Protein 2DDM (pdb70)

Organism: Escherichia coli (strain K12) (NCBI:txid83333)

Structure (mmCIF, N/CA/C/O backbone):
data_2DDM
#
_entry.id   2DDM
#
_cell.length_a   65.310
_cell.length_b   75.132
_cell.length_c   107.800
_cell.angle_alpha   90.00
_cell.angle_beta   90.00
_cell.angle_gamma   90.00
#
_symmetry.space_group_name_H-M   'P 21 21 21'
#
loop_
_entity.id
_entity.type
_entity.pdbx_description
1 polymer 'Pyridoxine kinase'
2 non-polymer 2-AMINO-2-HYDROXYMETHYL-PROPANE-1,3-DIOL
3 water water
#
loop_
_atom_site.group_PDB
_atom_site.id
_atom_site.type_symbol
_atom_site.label_atom_id
_atom_site.label_alt_id
_atom_site.label_comp_id
_atom_site.label_asym_id
_atom_site.label_entity_id
_atom_site.label_seq_id
_atom_site.pdbx_PDB_ins_code
_atom_site.Cartn_x
_atom_site.Cartn_y
_atom_site.Cartn_z
_atom_site.occupancy
_atom_site.B_iso_or_equiv
_atom_site.auth_seq_id
_atom_site.auth_comp_id
_atom_site.auth_asym_id
_atom_site.auth_atom_id
_atom_site.pdbx_PDB_model_num
ATOM 1 N N . LYS A 1 10 ? 20.531 -12.913 60.633 1.00 79.10 10 LYS A N 1
ATOM 2 C CA . LYS A 1 10 ? 21.509 -13.868 60.036 1.00 75.20 10 LYS A CA 1
ATOM 3 C C . LYS A 1 10 ? 21.452 -13.856 58.512 1.00 68.41 10 LYS A C 1
ATOM 4 O O . LYS A 1 10 ? 22.404 -14.268 57.847 1.00 66.94 10 LYS A O 1
ATOM 10 N N . SER A 1 11 ? 20.337 -13.389 57.959 1.00 58.78 11 SER A N 1
ATOM 11 C CA . SER A 1 11 ? 20.186 -13.329 56.509 1.00 48.31 11 SER A CA 1
ATOM 12 C C . SER A 1 11 ? 21.177 -12.320 55.934 1.00 36.36 11 SER A C 1
ATOM 13 O O . SER A 1 11 ? 21.484 -11.307 56.566 1.00 42.64 11 SER A O 1
ATOM 16 N N . ARG A 1 12 ? 21.681 -12.609 54.741 1.00 33.40 12 ARG A N 1
ATOM 17 C CA . ARG A 1 12 ? 22.633 -11.733 54.072 1.00 34.32 12 ARG A CA 1
ATOM 18 C C . ARG A 1 12 ? 21.890 -10.933 53.010 1.00 36.74 12 ARG A C 1
ATOM 19 O O . ARG A 1 12 ? 22.468 -10.075 52.339 1.00 34.46 12 ARG A O 1
ATOM 27 N N . ALA A 1 13 ? 20.600 -11.227 52.875 1.00 33.75 13 ALA A N 1
ATOM 28 C CA . ALA A 1 13 ? 19.739 -10.568 51.903 1.00 35.57 13 ALA A CA 1
ATOM 29 C C . ALA A 1 13 ? 19.344 -9.162 52.337 1.00 28.26 13 ALA A C 1
ATOM 30 O O . ALA A 1 13 ? 19.354 -8.836 53.521 1.00 30.21 13 ALA A O 1
ATOM 32 N N . LEU A 1 14 ? 19.006 -8.329 51.361 1.00 30.27 14 LEU A N 1
ATOM 33 C CA . LEU A 1 14 ? 18.576 -6.967 51.647 1.00 33.22 14 LEU A CA 1
ATOM 34 C C . LEU A 1 14 ? 17.204 -7.078 52.316 1.00 30.93 14 LEU A C 1
ATOM 35 O O . LEU A 1 14 ? 16.433 -7.984 52.013 1.00 29.05 14 LEU A O 1
ATOM 40 N N . GLN A 1 15 ? 16.903 -6.173 53.237 1.00 28.62 15 GLN A N 1
ATOM 41 C CA . GLN A 1 15 ? 15.614 -6.212 53.921 1.00 30.26 15 GLN A CA 1
ATOM 42 C C . GLN A 1 15 ? 14.859 -4.901 53.712 1.00 27.50 15 GLN A C 1
ATOM 43 O O . GLN A 1 15 ? 15.425 -3.913 53.251 1.00 36.71 15 GLN A O 1
ATOM 49 N N . ALA A 1 16 ? 13.577 -4.899 54.053 1.00 29.43 16 ALA A N 1
ATOM 50 C CA . ALA A 1 16 ? 12.744 -3.711 53.899 1.00 23.87 16 ALA A CA 1
ATOM 51 C C . ALA A 1 16 ? 11.611 -3.677 54.910 1.00 25.96 16 ALA A C 1
ATOM 52 O O . ALA A 1 16 ? 11.127 -4.716 55.365 1.00 22.13 16 ALA A O 1
ATOM 54 N N . ASP A 1 17 ? 11.188 -2.471 55.263 1.00 24.89 17 ASP A N 1
ATOM 55 C CA . ASP A 1 17 ? 10.086 -2.310 56.199 1.00 26.08 17 ASP A CA 1
ATOM 56 C C . ASP A 1 17 ? 8.807 -2.396 55.367 1.00 32.20 17 ASP A C 1
ATOM 57 O O . ASP A 1 17 ? 7.768 -2.854 55.841 1.00 28.00 17 ASP A O 1
ATOM 62 N N . ILE A 1 18 ? 8.908 -1.989 54.104 1.00 21.25 18 ILE A N 1
ATOM 63 C CA . ILE A 1 18 ? 7.741 -1.942 53.223 1.00 22.09 18 ILE A CA 1
ATOM 64 C C . ILE A 1 18 ? 7.898 -2.500 51.809 1.00 27.13 18 ILE A C 1
ATOM 65 O O . ILE A 1 18 ? 8.959 -2.398 51.187 1.00 26.46 18 ILE A O 1
ATOM 70 N N . VAL A 1 19 ? 6.815 -3.091 51.316 1.00 20.91 19 VAL A N 1
ATOM 71 C CA . VAL A 1 19 ? 6.749 -3.588 49.953 1.00 22.16 19 VAL A CA 1
ATOM 72 C C . VAL A 1 19 ? 5.643 -2.709 49.383 1.00 30.10 19 VAL A C 1
ATOM 73 O O . VAL A 1 19 ? 4.494 -2.766 49.829 1.00 25.27 19 VAL A O 1
ATOM 77 N N . ALA A 1 20 ? 6.000 -1.853 48.439 1.00 25.63 20 ALA A N 1
ATOM 78 C CA . ALA A 1 20 ? 5.022 -0.958 47.840 1.00 28.60 20 ALA A CA 1
ATOM 79 C C . ALA A 1 20 ? 4.652 -1.497 46.466 1.00 24.07 20 ALA A C 1
ATOM 80 O O . ALA A 1 20 ? 5.511 -1.639 45.597 1.00 22.49 20 ALA A O 1
ATOM 82 N N . VAL A 1 21 ? 3.373 -1.803 46.273 1.00 20.36 21 VAL A N 1
ATOM 83 C CA . VAL A 1 21 ? 2.912 -2.346 45.002 1.00 25.75 21 VAL A CA 1
ATOM 84 C C . VAL A 1 21 ? 2.026 -1.354 44.254 1.00 27.03 21 VAL A C 1
ATOM 85 O O . VAL A 1 21 ? 0.875 -1.115 44.636 1.00 28.06 21 VAL A O 1
ATOM 89 N N . GLN A 1 22 ? 2.559 -0.787 43.177 1.00 25.52 22 GLN A N 1
ATOM 90 C CA . GLN A 1 22 ? 1.810 0.184 42.401 1.00 23.61 22 GLN A CA 1
ATOM 91 C C . GLN A 1 22 ? 2.539 0.529 41.107 1.00 26.82 22 GLN A C 1
ATOM 92 O O . GLN A 1 22 ? 3.513 -0.119 40.747 1.00 29.66 22 GLN A O 1
ATOM 98 N N . SER A 1 23 ? 2.069 1.562 40.420 1.00 30.98 23 SER A N 1
ATOM 99 C CA . SER A 1 23 ? 2.653 1.972 39.149 1.00 34.42 23 SER A CA 1
ATOM 100 C C . SER A 1 23 ? 4.079 2.490 39.212 1.00 32.50 23 SER A C 1
ATOM 101 O O . SER A 1 23 ? 4.592 2.852 40.270 1.00 30.69 23 SER A O 1
ATOM 104 N N . GLN A 1 24 ? 4.712 2.524 38.048 1.00 34.91 24 GLN A N 1
ATOM 105 C CA . GLN A 1 24 ? 6.061 3.028 37.927 1.00 33.41 24 GLN A CA 1
ATOM 106 C C . GLN A 1 24 ? 6.167 3.799 36.611 1.00 33.99 24 GLN A C 1
ATOM 107 O O . GLN A 1 24 ? 5.673 3.351 35.575 1.00 28.83 24 GLN A O 1
ATOM 113 N N . VAL A 1 25 ? 6.792 4.970 36.656 1.00 33.77 25 VAL A N 1
ATOM 114 C CA . VAL A 1 25 ? 6.972 5.764 35.453 1.00 26.65 25 VAL A CA 1
ATOM 115 C C . VAL A 1 25 ? 8.440 6.074 35.240 1.00 26.83 25 VAL A C 1
ATOM 116 O O . VAL A 1 25 ? 9.170 6.353 36.192 1.00 23.38 25 VAL A O 1
ATOM 120 N N . VAL A 1 26 ? 8.866 6.002 33.984 1.00 15.71 26 VAL A N 1
ATOM 121 C CA . VAL A 1 26 ? 10.230 6.315 33.611 1.00 23.45 26 VAL A CA 1
ATOM 122 C C . VAL A 1 26 ? 10.392 7.811 33.881 1.00 26.34 26 VAL A C 1
ATOM 123 O O . VAL A 1 26 ? 11.371 8.247 34.492 1.00 28.65 26 VAL A O 1
ATOM 127 N N . TYR A 1 27 ? 9.415 8.585 33.407 1.00 18.98 27 TYR A N 1
ATOM 128 C CA . TYR A 1 27 ? 9.394 10.034 33.604 1.00 25.13 27 TYR A CA 1
ATOM 129 C C . TYR A 1 27 ? 8.194 10.404 34.468 1.00 28.11 27 TYR A C 1
ATOM 130 O O . TYR A 1 27 ? 7.067 9.999 34.168 1.00 29.31 27 TYR A O 1
ATOM 139 N N . GLY A 1 28 ? 8.426 11.170 35.532 1.00 18.74 28 GLY A N 1
ATOM 140 C CA . GLY A 1 28 ? 7.312 11.565 36.374 1.00 28.19 28 GLY A CA 1
ATOM 141 C C . GLY A 1 28 ? 7.416 11.190 37.839 1.00 29.44 28 GLY A C 1
ATOM 142 O O . GLY A 1 28 ? 8.355 10.515 38.259 1.00 22.21 28 GLY A O 1
ATOM 143 N N . SER A 1 29 ? 6.433 11.627 38.620 1.00 22.93 29 SER A N 1
ATOM 144 C CA . SER A 1 29 ? 6.425 11.360 40.050 1.00 27.69 29 SER A CA 1
ATOM 145 C C . SER A 1 29 ? 5.091 10.810 40.540 1.00 23.42 29 SER A C 1
ATOM 146 O O . SER A 1 29 ? 4.377 11.476 41.284 1.00 22.97 29 SER A O 1
ATOM 149 N N . VAL A 1 30 ? 4.764 9.594 40.117 1.00 23.59 30 VAL A N 1
ATOM 150 C CA . VAL A 1 30 ? 3.531 8.943 40.533 1.00 23.51 30 VAL A CA 1
ATOM 151 C C . VAL A 1 30 ? 3.890 7.515 40.926 1.00 21.61 30 VAL A C 1
ATOM 152 O O . VAL A 1 30 ? 4.962 7.033 40.585 1.00 19.39 30 VAL A O 1
ATOM 156 N N . GLY A 1 31 ? 2.996 6.849 41.652 1.00 21.88 31 GLY A N 1
ATOM 157 C CA . GLY A 1 31 ? 3.255 5.490 42.088 1.00 22.54 31 GLY A CA 1
ATOM 158 C C . GLY A 1 31 ? 4.544 5.378 42.878 1.00 24.22 31 GLY A C 1
ATOM 159 O O . GLY A 1 31 ? 4.870 6.257 43.677 1.00 21.65 31 GLY A O 1
ATOM 160 N N . ASN A 1 32 ? 5.287 4.303 42.649 1.00 22.26 32 ASN A N 1
ATOM 161 C CA . ASN A 1 32 ? 6.547 4.084 43.343 1.00 19.65 32 ASN A CA 1
ATOM 162 C C . ASN A 1 32 ? 7.635 5.089 42.995 1.00 23.62 32 ASN A C 1
ATOM 163 O O . ASN A 1 32 ? 8.602 5.239 43.744 1.00 20.87 32 ASN A O 1
ATOM 168 N N . SER A 1 33 ? 7.485 5.777 41.867 1.00 21.62 33 SER A N 1
ATOM 169 C CA . SER A 1 33 ? 8.490 6.760 41.463 1.00 18.84 33 SER A CA 1
ATOM 170 C C . SER A 1 33 ? 8.531 7.904 42.468 1.00 18.49 33 SER A C 1
ATOM 171 O O . SER A 1 33 ? 9.543 8.584 42.611 1.00 20.35 33 SER A O 1
ATOM 174 N N . ILE A 1 34 ? 7.418 8.129 43.156 1.00 17.16 34 ILE A N 1
ATOM 175 C CA . ILE A 1 34 ? 7.379 9.186 44.156 1.00 21.31 34 ILE A CA 1
ATOM 176 C C . ILE A 1 34 ? 7.330 8.586 45.557 1.00 27.53 34 ILE A C 1
ATOM 177 O O . ILE A 1 34 ? 7.905 9.134 46.494 1.00 27.16 34 ILE A O 1
ATOM 182 N N . ALA A 1 35 ? 6.663 7.445 45.700 1.00 18.38 35 ALA A N 1
ATOM 183 C CA . ALA A 1 35 ? 6.545 6.817 47.010 1.00 23.97 35 ALA A CA 1
ATOM 184 C C . ALA A 1 35 ? 7.864 6.291 47.577 1.00 22.66 35 ALA A C 1
ATOM 185 O O . ALA A 1 35 ? 8.144 6.461 48.766 1.00 19.62 35 ALA A O 1
ATOM 187 N N . VAL A 1 36 ? 8.679 5.659 46.739 1.00 17.33 36 VAL A N 1
ATOM 188 C CA . VAL A 1 36 ? 9.945 5.114 47.219 1.00 20.93 36 VAL A CA 1
ATOM 189 C C . VAL A 1 36 ? 10.859 6.175 47.833 1.00 27.44 36 VAL A C 1
ATOM 190 O O . VAL A 1 36 ? 11.331 6.024 48.961 1.00 23.60 36 VAL A O 1
ATOM 194 N N . PRO A 1 37 ? 11.130 7.265 47.096 1.00 26.83 37 PRO A N 1
ATOM 195 C CA . PRO A 1 37 ? 12.004 8.284 47.686 1.00 25.20 37 PRO A CA 1
ATOM 196 C C . PRO A 1 37 ? 11.386 8.952 48.908 1.00 22.21 37 PR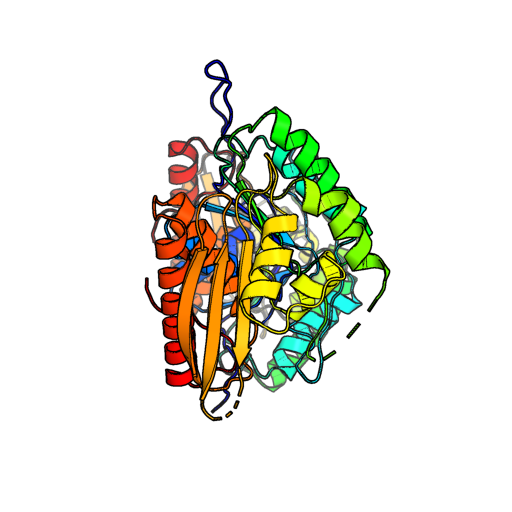O A C 1
ATOM 197 O O . PRO A 1 37 ? 12.098 9.390 49.810 1.00 27.08 37 PRO A O 1
ATOM 201 N N . ALA A 1 38 ? 10.062 9.025 48.942 1.00 23.70 38 ALA A N 1
ATOM 202 C CA . ALA A 1 38 ? 9.380 9.633 50.077 1.00 25.71 38 ALA A CA 1
ATOM 203 C C . ALA A 1 38 ? 9.579 8.718 51.275 1.00 22.62 38 ALA A C 1
ATOM 204 O O . ALA A 1 38 ? 9.856 9.180 52.380 1.00 23.20 38 ALA A O 1
ATOM 206 N N . ILE A 1 39 ? 9.438 7.415 51.044 1.00 18.35 39 ILE A N 1
ATOM 207 C CA . ILE A 1 39 ? 9.638 6.430 52.096 1.00 20.82 39 ILE A CA 1
ATOM 208 C C . ILE A 1 39 ? 11.103 6.442 52.544 1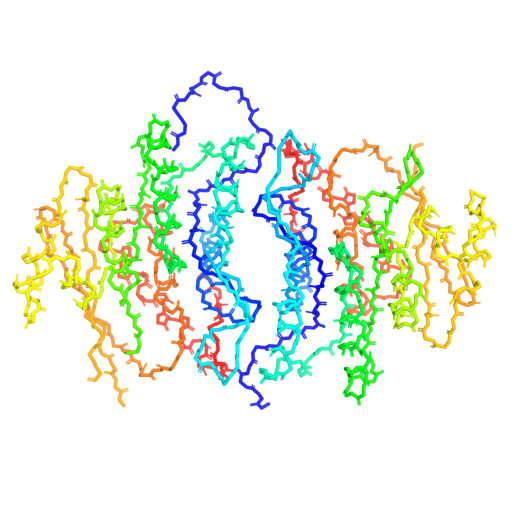.00 26.72 39 ILE A C 1
ATOM 209 O O . ILE A 1 39 ? 11.391 6.361 53.738 1.00 23.58 39 ILE A O 1
ATOM 214 N N . LYS A 1 40 ? 12.031 6.547 51.595 1.00 21.50 40 LYS A N 1
ATOM 215 C CA . LYS A 1 40 ? 13.458 6.587 51.937 1.00 23.91 40 LYS A CA 1
ATOM 216 C C . LYS A 1 40 ? 13.729 7.792 52.841 1.00 22.74 40 LYS A C 1
ATOM 217 O O . LYS A 1 40 ? 14.531 7.719 53.770 1.00 20.98 40 LYS A O 1
ATOM 223 N N . GLN A 1 41 ? 13.049 8.902 52.563 1.00 30.36 41 GLN A N 1
ATOM 224 C CA . GLN A 1 41 ? 13.214 10.127 53.340 1.00 25.13 41 GLN A CA 1
ATOM 225 C C . GLN A 1 41 ? 12.884 9.926 54.804 1.00 26.55 41 GLN A C 1
ATOM 226 O O . GLN A 1 41 ? 13.445 10.592 55.672 1.00 27.07 41 GLN A O 1
ATOM 232 N N . ASN A 1 42 ? 11.951 9.022 55.074 1.00 20.79 42 ASN A N 1
ATOM 233 C CA . ASN A 1 42 ? 11.546 8.762 56.443 1.00 23.61 42 ASN A CA 1
ATOM 234 C C . ASN A 1 42 ? 12.464 7.772 57.136 1.00 30.39 42 ASN A C 1
ATOM 235 O O . ASN A 1 42 ? 12.207 7.365 58.270 1.00 24.76 42 ASN A O 1
ATOM 240 N N . GLY A 1 43 ? 13.541 7.395 56.452 1.00 23.10 43 GLY A N 1
ATOM 241 C CA . GLY A 1 43 ? 14.504 6.470 57.025 1.00 23.07 43 GLY A CA 1
ATOM 242 C C . GLY A 1 43 ? 14.081 5.016 56.981 1.00 27.68 43 GLY A C 1
ATOM 243 O O . GLY A 1 43 ? 14.571 4.204 57.756 1.00 26.21 43 GLY A O 1
ATOM 244 N N . LEU A 1 44 ? 13.174 4.683 56.068 1.00 25.37 44 LEU A N 1
ATOM 245 C CA . LEU A 1 44 ? 12.700 3.312 55.943 1.00 29.16 44 LEU A CA 1
ATOM 246 C C . LEU A 1 44 ? 13.153 2.670 54.631 1.00 28.80 44 LEU A C 1
ATOM 247 O O . LEU A 1 44 ? 13.517 3.353 53.672 1.00 28.68 44 LEU A O 1
ATOM 252 N N . ASN A 1 45 ? 13.141 1.344 54.602 1.00 22.37 45 ASN A N 1
ATOM 253 C CA . ASN A 1 45 ? 13.531 0.612 53.410 1.00 23.02 45 ASN A CA 1
ATOM 254 C C . ASN A 1 45 ? 12.291 0.092 52.730 1.00 30.77 45 ASN A C 1
ATOM 255 O O . ASN A 1 45 ? 11.287 -0.174 53.377 1.00 27.11 45 ASN A O 1
ATOM 260 N N . VAL A 1 46 ? 12.359 -0.057 51.418 1.00 26.23 46 VAL A N 1
ATOM 261 C CA . VAL A 1 46 ? 11.205 -0.512 50.682 1.00 20.73 46 VAL A CA 1
ATOM 262 C C . VAL A 1 46 ? 11.587 -1.198 49.386 1.00 25.73 46 VAL A C 1
ATOM 263 O O . VAL A 1 46 ? 12.581 -0.850 48.760 1.00 21.03 46 VAL A O 1
ATOM 267 N N . PHE A 1 47 ? 10.808 -2.210 49.021 1.00 21.72 47 PHE A N 1
ATOM 268 C CA . PHE A 1 47 ? 11.004 -2.927 47.774 1.00 26.52 47 PHE A CA 1
ATOM 269 C C . PHE A 1 47 ? 9.791 -2.493 46.972 1.00 26.35 47 PHE A C 1
ATOM 270 O O . PHE A 1 47 ? 8.664 -2.550 47.467 1.00 24.69 47 PHE A O 1
ATOM 278 N N . ALA A 1 48 ? 10.011 -2.028 45.753 1.00 24.60 48 ALA A N 1
ATOM 279 C CA . ALA A 1 48 ? 8.907 -1.580 44.919 1.00 23.95 48 ALA A CA 1
ATOM 280 C C . ALA A 1 48 ? 8.561 -2.634 43.891 1.00 24.84 48 ALA A C 1
ATOM 281 O O . ALA A 1 48 ? 9.436 -3.129 43.183 1.00 30.32 48 ALA A O 1
ATOM 283 N N . VAL A 1 49 ? 7.284 -2.983 43.819 1.00 22.67 49 VAL A N 1
ATOM 284 C CA . VAL A 1 49 ? 6.821 -3.968 42.855 1.00 21.19 49 VAL A CA 1
ATOM 285 C C . VAL A 1 49 ? 5.865 -3.249 41.910 1.00 23.38 49 VAL A C 1
ATOM 286 O O . VAL A 1 49 ? 4.786 -2.829 42.311 1.00 22.35 49 VAL A O 1
ATOM 290 N N . PRO A 1 50 ? 6.263 -3.094 40.640 1.00 19.42 50 PRO A N 1
ATOM 291 C CA . PRO A 1 50 ? 5.480 -2.421 39.596 1.00 19.01 50 PRO A CA 1
ATOM 292 C C . PRO A 1 50 ? 4.263 -3.195 39.109 1.00 27.22 50 PRO A C 1
ATOM 293 O O . PRO A 1 50 ? 4.328 -4.410 38.892 1.00 19.82 50 PRO A O 1
ATOM 297 N N . THR A 1 51 ? 3.151 -2.487 38.929 1.00 20.61 51 THR A N 1
ATOM 298 C CA . THR A 1 51 ? 1.929 -3.118 38.440 1.00 19.00 51 THR A CA 1
ATOM 299 C C . THR A 1 51 ? 1.777 -2.723 36.981 1.00 21.54 51 THR A C 1
ATOM 300 O O . THR A 1 51 ? 1.169 -3.443 36.183 1.00 24.25 51 THR A O 1
ATOM 304 N N . VAL A 1 52 ? 2.338 -1.562 36.650 1.00 23.09 52 VAL A N 1
ATOM 305 C CA . VAL A 1 52 ? 2.342 -1.032 35.288 1.00 27.96 52 VAL A CA 1
ATOM 306 C C . VAL A 1 52 ? 3.656 -0.276 35.130 1.00 28.76 52 VAL A C 1
ATOM 307 O O . VAL A 1 52 ? 4.195 0.257 36.097 1.00 25.67 52 VAL A O 1
ATOM 311 N N . LEU A 1 53 ? 4.190 -0.242 33.921 1.00 20.27 53 LEU A N 1
ATOM 312 C CA . LEU A 1 53 ? 5.441 0.473 33.687 1.00 29.00 53 LEU A CA 1
ATOM 313 C C . LEU A 1 53 ? 5.199 1.423 32.522 1.00 28.26 53 LEU A C 1
ATOM 314 O O . LEU A 1 53 ? 5.291 1.038 31.358 1.00 24.98 53 LEU A O 1
ATOM 319 N N . LEU A 1 54 ? 4.873 2.667 32.850 1.00 28.76 54 LEU A N 1
ATOM 320 C CA . LEU A 1 54 ? 4.578 3.682 31.844 1.00 27.59 54 LEU A CA 1
ATOM 321 C C . LEU A 1 54 ? 5.717 4.697 31.679 1.00 29.86 54 LEU A C 1
ATOM 322 O O . LEU A 1 54 ? 6.544 4.880 32.575 1.00 32.37 54 LEU A O 1
ATOM 327 N N . SER A 1 55 ? 5.756 5.345 30.519 1.00 24.58 55 SER A N 1
ATOM 328 C CA . SER A 1 55 ? 6.768 6.358 30.242 1.00 26.80 55 SER A CA 1
ATOM 329 C C . SER A 1 55 ? 6.441 7.577 31.099 1.00 26.41 55 SER A C 1
ATOM 330 O O . SER A 1 55 ? 7.330 8.280 31.583 1.00 25.96 55 SER A O 1
ATOM 333 N N . ASN A 1 56 ? 5.144 7.803 31.280 1.00 25.68 56 ASN A N 1
ATOM 334 C CA . ASN A 1 56 ? 4.620 8.911 32.069 1.00 24.63 56 ASN A CA 1
ATOM 335 C C . ASN A 1 56 ? 3.133 8.660 32.264 1.00 28.72 56 ASN A C 1
ATOM 336 O O . ASN A 1 56 ? 2.572 7.735 31.673 1.00 30.35 56 ASN A O 1
ATOM 341 N N . THR A 1 57 ? 2.488 9.476 33.088 1.00 28.20 57 THR A N 1
ATOM 342 C CA . THR A 1 57 ? 1.060 9.294 33.312 1.00 34.69 57 THR A CA 1
ATOM 343 C C . THR A 1 57 ? 0.341 9.475 31.981 1.00 32.79 57 THR A C 1
ATOM 344 O O . THR A 1 57 ? 0.845 10.144 31.084 1.00 31.09 57 THR A O 1
ATOM 348 N N . PRO A 1 58 ? -0.845 8.867 31.838 1.00 34.35 58 PRO A N 1
ATOM 349 C CA . PRO A 1 58 ? -1.656 8.949 30.619 1.00 38.31 58 PRO A CA 1
ATOM 350 C C . PRO A 1 58 ? -2.213 10.350 30.363 1.00 35.20 58 PRO A C 1
ATOM 351 O O . PRO A 1 58 ? -2.752 10.631 29.294 1.00 40.42 58 PRO A O 1
ATOM 355 N N . HIS A 1 59 ? -2.064 11.228 31.346 1.00 39.83 59 HIS A N 1
ATOM 356 C CA . HIS A 1 59 ? -2.574 12.591 31.255 1.00 36.66 59 HIS A CA 1
ATOM 357 C C . HIS A 1 59 ? -1.860 13.462 30.222 1.00 41.71 59 HIS A C 1
ATOM 358 O O . HIS A 1 59 ? -2.431 14.431 29.723 1.00 38.61 59 HIS A O 1
ATOM 365 N N . TYR A 1 60 ? -0.617 13.125 29.895 1.00 37.43 60 TYR A N 1
ATOM 366 C CA . TYR A 1 60 ? 0.115 13.889 28.898 1.00 37.29 60 TYR A CA 1
ATOM 367 C C . TYR A 1 60 ? -0.406 13.591 27.494 1.00 35.56 60 TYR A C 1
ATOM 368 O O . TYR A 1 60 ? -1.243 12.707 27.313 1.00 35.40 60 TYR A O 1
ATOM 377 N N . ASP A 1 61 ? 0.081 14.348 26.511 1.00 31.76 61 ASP A N 1
ATOM 378 C CA . ASP A 1 61 ? -0.317 14.180 25.114 1.00 35.80 61 ASP A CA 1
ATOM 379 C C . ASP A 1 61 ? -0.058 12.757 24.645 1.00 38.38 61 ASP A C 1
ATOM 380 O O . ASP A 1 61 ? -0.764 12.235 23.787 1.00 41.77 61 ASP A O 1
ATOM 385 N N . THR A 1 62 ? 0.969 12.137 25.211 1.00 33.83 62 THR A N 1
ATOM 386 C CA . THR A 1 62 ? 1.338 10.782 24.831 1.00 35.96 62 THR A CA 1
ATOM 387 C C . THR A 1 62 ? 1.855 9.994 26.018 1.00 27.85 62 THR A C 1
ATOM 388 O O . THR A 1 62 ? 2.355 10.568 26.991 1.00 34.21 62 THR A O 1
ATOM 392 N N . PHE A 1 63 ? 1.725 8.674 25.937 1.00 30.58 63 PHE A N 1
ATOM 393 C CA . PHE A 1 63 ? 2.216 7.802 26.991 1.00 33.14 63 PHE A CA 1
ATOM 394 C C . PHE A 1 63 ? 2.433 6.424 26.391 1.00 34.95 63 PHE A C 1
ATOM 395 O O . PHE A 1 63 ? 1.724 6.016 25.470 1.00 33.40 63 PHE A O 1
ATOM 403 N N . TYR A 1 64 ? 3.437 5.722 26.901 1.00 31.68 64 TYR A N 1
ATOM 404 C CA . TYR A 1 64 ? 3.767 4.402 26.396 1.00 28.24 64 TYR A CA 1
ATOM 405 C C . TYR A 1 64 ? 4.037 3.455 27.557 1.00 29.83 64 TYR A C 1
ATOM 406 O O . TYR A 1 64 ? 4.383 3.885 28.661 1.00 28.27 64 TYR A O 1
ATOM 415 N N . GLY A 1 65 ? 3.880 2.162 27.299 1.00 27.76 65 GLY A N 1
ATOM 416 C CA . GLY A 1 65 ? 4.100 1.170 28.332 1.00 32.91 65 GLY A CA 1
ATOM 417 C C . GLY A 1 65 ? 2.818 0.416 28.620 1.00 33.34 65 GLY A C 1
ATOM 418 O O . GLY A 1 65 ? 1.803 0.626 27.951 1.00 35.31 65 GLY A O 1
ATOM 419 N N . GLY A 1 66 ? 2.855 -0.466 29.610 1.00 28.99 66 GLY A N 1
ATOM 420 C CA . GLY A 1 66 ? 1.661 -1.224 29.938 1.00 28.94 66 GLY A CA 1
ATOM 421 C C . GLY A 1 66 ? 1.732 -1.962 31.255 1.00 26.14 66 GLY A C 1
ATOM 422 O O . GLY A 1 66 ? 2.620 -1.725 32.084 1.00 20.54 66 GLY A O 1
ATOM 423 N N . ALA A 1 67 ? 0.783 -2.871 31.438 1.00 25.19 67 ALA A N 1
ATOM 424 C CA . ALA A 1 67 ? 0.685 -3.672 32.649 1.00 29.24 67 ALA A CA 1
ATOM 425 C C . ALA A 1 67 ? 1.746 -4.759 32.709 1.00 28.59 67 ALA A C 1
ATOM 426 O O . ALA A 1 67 ? 2.048 -5.406 31.707 1.00 26.70 67 ALA A O 1
ATOM 428 N N . ILE A 1 68 ? 2.314 -4.951 33.895 1.00 24.20 68 ILE A N 1
ATOM 429 C CA . ILE A 1 68 ? 3.321 -5.979 34.103 1.00 22.95 68 ILE A CA 1
ATOM 430 C C . ILE A 1 68 ? 2.614 -7.334 33.981 1.00 30.23 68 ILE A C 1
ATOM 431 O O . ILE A 1 68 ? 1.597 -7.569 34.642 1.00 27.93 68 ILE A O 1
ATOM 436 N N . PRO A 1 69 ? 3.135 -8.235 33.127 1.00 30.09 69 PRO A N 1
ATOM 437 C CA . PRO A 1 69 ? 2.546 -9.564 32.926 1.00 26.69 69 PRO A CA 1
ATOM 438 C C . PRO A 1 69 ? 2.351 -10.328 34.229 1.00 18.91 69 PRO A C 1
ATOM 439 O O . PRO A 1 69 ? 3.236 -10.353 35.085 1.00 26.72 69 PRO A O 1
ATOM 443 N N . ASP A 1 70 ? 1.188 -10.960 34.363 1.00 22.10 70 ASP A N 1
ATOM 444 C CA . ASP A 1 70 ? 0.864 -11.751 35.548 1.00 28.57 70 ASP A CA 1
ATOM 445 C C . ASP A 1 70 ? 2.037 -12.608 36.007 1.00 32.92 70 ASP A C 1
ATOM 446 O O . ASP A 1 70 ? 2.391 -12.614 37.192 1.00 26.73 70 ASP A O 1
ATOM 451 N N . GLU A 1 71 ? 2.639 -13.330 35.066 1.00 30.24 71 GLU A N 1
ATOM 452 C CA . GLU A 1 71 ? 3.764 -14.202 35.389 1.00 36.12 71 GLU A CA 1
ATOM 453 C C . GLU A 1 71 ? 4.928 -13.415 35.983 1.00 25.31 71 GLU A C 1
ATOM 454 O O . GLU A 1 71 ? 5.543 -13.847 36.957 1.00 27.07 71 GLU A O 1
ATOM 460 N N . TRP A 1 72 ? 5.232 -12.262 35.398 1.00 27.00 72 TRP A N 1
ATOM 461 C CA . TRP A 1 72 ? 6.309 -11.423 35.912 1.00 24.01 72 TRP A CA 1
ATOM 462 C C . TRP A 1 72 ? 5.908 -10.908 37.285 1.00 31.46 72 TRP A C 1
ATOM 463 O O . TRP A 1 72 ? 6.674 -11.023 38.250 1.00 26.80 72 TRP A O 1
ATOM 474 N N . PHE A 1 73 ? 4.699 -10.351 37.360 1.00 29.01 73 PHE A N 1
ATOM 475 C CA . PHE A 1 73 ? 4.174 -9.796 38.604 1.00 30.29 73 PHE A CA 1
ATOM 476 C C . PHE A 1 73 ? 4.194 -10.833 39.717 1.00 28.00 73 PHE A C 1
ATOM 477 O O . PHE A 1 73 ? 4.691 -10.575 40.816 1.00 27.67 73 PHE A O 1
ATOM 485 N N . SER A 1 74 ? 3.645 -12.005 39.430 1.00 23.76 74 SER A N 1
ATOM 486 C CA . SER A 1 74 ? 3.617 -13.083 40.406 1.00 22.85 74 SER A CA 1
ATOM 487 C C . SER A 1 74 ? 5.043 -13.455 40.792 1.00 22.18 74 SER A C 1
ATOM 488 O O . SER A 1 74 ? 5.320 -13.775 41.947 1.00 19.84 74 SER A O 1
ATOM 491 N N . GLY A 1 75 ? 5.945 -13.409 39.816 1.00 24.95 75 GLY A N 1
ATOM 492 C CA . GLY A 1 75 ? 7.332 -13.749 40.076 1.00 25.67 75 GLY A CA 1
ATOM 493 C C . GLY A 1 75 ? 8.028 -12.766 40.998 1.00 26.29 75 GLY A C 1
ATOM 494 O O . GLY A 1 75 ? 8.789 -13.174 41.875 1.00 28.55 75 GLY A O 1
ATOM 495 N N . TYR A 1 76 ? 7.767 -11.472 40.801 1.00 25.25 76 TYR A N 1
ATOM 496 C CA . TYR A 1 76 ? 8.375 -10.420 41.619 1.00 27.40 76 TYR A CA 1
ATOM 497 C C . TYR A 1 76 ? 8.023 -10.598 43.089 1.00 27.47 76 TYR A C 1
ATOM 498 O O . TYR A 1 76 ? 8.882 -10.476 43.960 1.00 25.79 76 TYR A O 1
ATOM 507 N N . LEU A 1 77 ? 6.755 -10.888 43.362 1.00 22.20 77 LEU A N 1
ATOM 508 C CA . LEU A 1 77 ? 6.317 -11.085 44.734 1.00 29.07 77 LEU A CA 1
ATOM 509 C C . LEU A 1 77 ? 6.955 -12.337 45.326 1.00 29.07 77 LEU A C 1
ATOM 510 O O . LEU A 1 77 ? 7.520 -12.297 46.422 1.00 25.76 77 LEU A O 1
ATOM 515 N N . ARG A 1 78 ? 6.879 -13.444 44.596 1.00 29.96 78 ARG A N 1
ATOM 516 C CA . ARG A 1 78 ? 7.446 -14.705 45.063 1.00 34.73 78 ARG A CA 1
ATOM 517 C C . ARG A 1 78 ? 8.952 -14.615 45.317 1.00 23.51 78 ARG A C 1
ATOM 518 O O . ARG A 1 78 ? 9.478 -15.216 46.260 1.00 25.40 78 ARG A O 1
ATOM 526 N N . ALA A 1 79 ? 9.636 -13.848 44.476 1.00 21.31 79 ALA A N 1
ATOM 527 C CA . ALA A 1 79 ? 11.077 -13.675 44.593 1.00 25.64 79 ALA A CA 1
ATOM 528 C C . ALA A 1 79 ? 11.460 -13.037 45.930 1.00 24.77 79 ALA A C 1
ATOM 529 O O . ALA A 1 79 ? 12.494 -13.379 46.509 1.00 29.04 79 ALA A O 1
ATOM 531 N N . LEU A 1 80 ? 10.631 -12.124 46.430 1.00 24.77 80 LEU A N 1
ATOM 532 C CA . LEU A 1 80 ? 10.927 -11.470 47.707 1.00 26.53 80 LEU A CA 1
ATOM 533 C C . LEU A 1 80 ? 10.969 -12.498 48.825 1.00 30.47 80 LEU A C 1
ATOM 534 O O . LEU A 1 80 ? 11.672 -12.331 49.826 1.00 32.43 80 LEU A O 1
ATOM 539 N N . GLN A 1 81 ? 10.216 -13.574 48.646 1.00 32.44 81 GLN A N 1
ATOM 540 C CA . GLN A 1 81 ? 10.181 -14.650 49.624 1.00 35.39 81 GLN A CA 1
ATOM 541 C C . GLN A 1 81 ? 11.385 -15.562 49.421 1.00 29.67 81 GLN A C 1
ATOM 542 O O . GLN A 1 81 ? 12.145 -15.819 50.349 1.00 29.13 81 GLN A O 1
ATOM 548 N N . GLU A 1 82 ? 11.551 -16.032 48.188 1.00 28.60 82 GLU A N 1
ATOM 549 C CA . GLU A 1 82 ? 12.644 -16.931 47.837 1.00 35.66 82 GLU A CA 1
ATOM 550 C C . GLU A 1 82 ? 14.019 -16.323 48.118 1.00 33.23 82 GLU A C 1
ATOM 551 O O . GLU A 1 82 ? 14.989 -17.044 48.337 1.00 29.88 82 GLU A O 1
ATOM 557 N N . ARG A 1 83 ? 14.090 -14.995 48.121 1.00 27.29 83 ARG A N 1
ATOM 558 C CA . ARG A 1 83 ? 15.336 -14.282 48.395 1.00 23.46 83 ARG A CA 1
ATOM 559 C C . ARG A 1 83 ? 15.483 -14.042 49.896 1.00 25.03 83 ARG A C 1
ATOM 560 O O . ARG A 1 83 ? 16.506 -13.539 50.356 1.00 26.48 83 ARG A O 1
ATOM 568 N N . ASP A 1 84 ? 14.445 -14.391 50.651 1.00 28.93 84 ASP A N 1
ATOM 569 C CA . ASP A 1 84 ? 14.433 -14.221 52.107 1.00 33.69 84 ASP A CA 1
ATOM 570 C C . ASP A 1 84 ? 14.677 -12.759 52.493 1.00 32.88 84 ASP A C 1
ATOM 571 O O . ASP A 1 84 ? 15.439 -12.456 53.417 1.00 29.65 84 ASP A O 1
ATOM 576 N N . ALA A 1 85 ? 14.013 -11.858 51.779 1.00 32.81 85 ALA A N 1
ATOM 577 C CA . ALA A 1 85 ? 14.178 -10.432 52.014 1.00 33.79 85 ALA A CA 1
ATOM 578 C C . ALA A 1 85 ? 13.046 -9.798 52.821 1.00 30.65 85 ALA A C 1
ATOM 579 O O . ALA A 1 85 ? 12.902 -8.575 52.830 1.00 29.39 85 ALA A O 1
ATOM 581 N N . LEU A 1 86 ? 12.259 -10.618 53.515 1.00 31.36 86 LEU A N 1
ATOM 582 C CA . LEU A 1 86 ? 11.138 -10.104 54.295 1.00 32.43 86 LEU A CA 1
ATOM 583 C C . LEU A 1 86 ? 11.259 -10.273 55.809 1.00 35.66 86 LEU A C 1
ATOM 584 O O . LEU A 1 86 ? 10.258 -10.219 56.521 1.00 27.93 86 LEU A O 1
ATOM 589 N N . ARG A 1 87 ? 12.476 -10.465 56.308 1.00 31.69 87 ARG A N 1
ATOM 590 C CA . ARG A 1 87 ? 12.682 -10.622 57.746 1.00 28.64 87 ARG A CA 1
ATOM 591 C C . ARG A 1 87 ? 12.231 -9.371 58.498 1.00 35.54 87 ARG A C 1
ATOM 592 O O . ARG A 1 87 ? 11.830 -9.456 59.656 1.00 34.05 87 ARG A O 1
ATOM 600 N N . GLN A 1 88 ? 12.294 -8.213 57.841 1.00 31.39 88 GLN A N 1
ATOM 601 C CA . GLN A 1 88 ? 11.920 -6.954 58.485 1.00 34.72 88 GLN A CA 1
ATOM 602 C C . GLN A 1 88 ? 10.567 -6.386 58.038 1.00 30.55 88 GLN A C 1
ATOM 603 O O . GLN A 1 88 ? 10.190 -5.291 58.453 1.00 23.90 88 GLN A O 1
ATOM 609 N N . LEU A 1 89 ? 9.843 -7.121 57.202 1.00 25.79 89 LEU A N 1
ATOM 610 C CA . LEU A 1 89 ? 8.563 -6.634 56.691 1.00 30.44 89 LEU A CA 1
ATOM 611 C C . LEU A 1 89 ? 7.562 -6.264 57.775 1.00 30.56 89 LEU A C 1
ATOM 612 O O . LEU A 1 89 ? 7.266 -7.051 58.669 1.00 27.58 89 LEU A O 1
ATOM 617 N N . ARG A 1 90 ? 7.039 -5.050 57.677 1.00 23.65 90 ARG A N 1
ATOM 618 C CA . ARG A 1 90 ? 6.063 -4.556 58.634 1.00 20.87 90 ARG A CA 1
ATOM 619 C C . ARG A 1 90 ? 4.833 -4.023 57.918 1.00 25.39 90 ARG A C 1
ATOM 620 O O . ARG A 1 90 ? 3.797 -3.810 58.544 1.00 29.43 90 ARG A O 1
ATOM 628 N N . ALA A 1 91 ? 4.939 -3.803 56.611 1.00 18.32 91 ALA A N 1
ATOM 629 C CA . ALA A 1 91 ? 3.799 -3.276 55.865 1.00 24.32 91 ALA A CA 1
ATOM 630 C C . ALA A 1 91 ? 3.850 -3.500 54.370 1.00 21.06 91 ALA A C 1
ATOM 631 O O . ALA A 1 91 ? 4.923 -3.638 53.780 1.00 22.54 91 ALA A O 1
ATOM 633 N N . VAL A 1 92 ? 2.665 -3.551 53.769 1.00 20.34 92 VAL A N 1
ATOM 634 C CA . VAL A 1 92 ? 2.542 -3.695 52.330 1.00 20.16 92 VAL A CA 1
ATOM 635 C C . VAL A 1 92 ? 1.504 -2.679 51.909 1.00 25.93 92 VAL A C 1
ATOM 636 O O . VAL A 1 92 ? 0.380 -2.695 52.400 1.00 26.24 92 VAL A O 1
ATOM 640 N N . THR A 1 93 ? 1.881 -1.775 51.016 1.00 19.57 93 THR A N 1
ATOM 641 C CA . THR A 1 93 ? 0.934 -0.780 50.541 1.00 26.73 93 THR A CA 1
ATOM 642 C C . THR A 1 93 ? 0.577 -1.083 49.088 1.00 21.38 93 THR A C 1
ATOM 643 O O . THR A 1 93 ? 1.419 -1.532 48.311 1.00 25.68 93 THR A O 1
ATOM 647 N N . THR A 1 94 ? -0.686 -0.871 48.731 1.00 18.21 94 THR A N 1
ATOM 648 C CA . THR A 1 94 ? -1.130 -1.122 47.369 1.00 19.03 94 THR A CA 1
ATOM 649 C C . THR A 1 94 ? -1.685 0.162 46.773 1.00 17.15 94 THR A C 1
ATOM 650 O O . THR A 1 94 ? -2.368 0.915 47.457 1.00 27.53 94 THR A O 1
ATOM 654 N N . GLY A 1 95 ? -1.362 0.419 45.511 1.00 21.87 95 GLY A N 1
ATOM 655 C CA . GLY A 1 95 ? -1.832 1.624 44.843 1.00 19.56 95 GLY A CA 1
ATOM 656 C C . GLY A 1 95 ? -2.441 1.284 43.499 1.00 27.17 95 GLY A C 1
ATOM 657 O O . GLY A 1 95 ? -3.190 0.318 43.385 1.00 25.70 95 GLY A O 1
ATOM 658 N N . TYR A 1 96 ? -2.112 2.072 42.479 1.00 25.40 96 TYR A N 1
ATOM 659 C CA . TYR A 1 96 ? -2.642 1.846 41.136 1.00 26.39 96 TYR A CA 1
ATOM 660 C C . TYR A 1 96 ? -2.303 0.432 40.667 1.00 28.14 96 TYR A C 1
ATOM 661 O O . TYR A 1 96 ? -1.125 0.053 40.598 1.00 25.86 96 TYR A O 1
ATOM 670 N N . MET A 1 97 ? -3.337 -0.341 40.345 1.00 25.14 97 MET A N 1
ATOM 671 C CA . MET A 1 97 ? -3.152 -1.713 39.875 1.00 22.46 97 MET A CA 1
ATOM 672 C C . MET A 1 97 ? -3.446 -1.801 38.383 1.00 22.65 97 MET A C 1
ATOM 673 O O . MET A 1 97 ? -4.296 -1.082 37.864 1.00 24.85 97 MET A O 1
ATOM 678 N N . GLY A 1 98 ? -2.755 -2.702 37.696 1.00 25.03 98 GLY A N 1
ATOM 679 C CA . GLY A 1 98 ? -2.976 -2.844 36.275 1.00 27.15 98 GLY A CA 1
ATOM 680 C C . GLY A 1 98 ? -4.189 -3.689 35.918 1.00 32.43 98 GLY A C 1
ATOM 681 O O . GLY A 1 98 ? -5.024 -3.293 35.105 1.00 24.54 98 GLY A O 1
ATOM 682 N N . THR A 1 99 ? -4.308 -4.857 36.531 1.00 27.66 99 THR A N 1
ATOM 683 C CA . THR A 1 99 ? -5.419 -5.732 36.199 1.00 31.14 99 THR A CA 1
ATOM 684 C C . THR A 1 99 ? -6.000 -6.414 37.412 1.00 31.08 99 THR A C 1
ATOM 685 O O . THR A 1 99 ? -5.374 -6.479 38.470 1.00 25.75 99 THR A O 1
ATOM 689 N N . ALA A 1 100 ? -7.203 -6.944 37.242 1.00 28.80 100 ALA A N 1
ATOM 690 C CA . ALA A 1 100 ? -7.860 -7.661 38.312 1.00 30.81 100 ALA A CA 1
ATOM 691 C C . ALA A 1 100 ? -6.997 -8.871 38.645 1.00 28.69 100 ALA A C 1
ATOM 692 O O . ALA A 1 100 ? -6.867 -9.244 39.807 1.00 24.34 100 ALA A O 1
ATOM 694 N N . SER A 1 101 ? -6.398 -9.477 37.622 1.00 25.43 101 SER A N 1
ATOM 695 C CA . SER A 1 101 ? -5.576 -10.656 37.845 1.00 26.16 101 SER A CA 1
ATOM 696 C C . SER A 1 101 ? -4.398 -10.356 38.764 1.00 25.94 101 SER A C 1
ATOM 697 O O . SER A 1 101 ? -3.991 -11.203 39.564 1.00 24.95 101 SER A O 1
ATOM 700 N N . GLN A 1 102 ? -3.856 -9.147 38.673 1.00 29.62 102 GLN A N 1
ATOM 701 C CA . GLN A 1 102 ? -2.746 -8.783 39.545 1.00 28.14 102 GLN A CA 1
ATOM 702 C C . GLN A 1 102 ? -3.260 -8.704 40.977 1.00 30.14 102 GLN A C 1
ATOM 703 O O . GLN A 1 102 ? -2.593 -9.145 41.911 1.00 27.17 102 GLN A O 1
ATOM 709 N N . ILE A 1 103 ? -4.454 -8.140 41.146 1.00 28.22 103 ILE A N 1
ATOM 710 C CA . ILE A 1 103 ? -5.044 -8.007 42.473 1.00 27.55 103 ILE A CA 1
ATOM 711 C C . ILE A 1 103 ? -5.279 -9.368 43.130 1.00 33.43 103 ILE A C 1
ATOM 712 O O . ILE A 1 103 ? -5.003 -9.545 44.317 1.00 30.74 103 ILE A O 1
ATOM 717 N N . LYS A 1 104 ? -5.790 -10.325 42.363 1.00 25.57 104 LYS A N 1
ATOM 718 C CA . LYS A 1 104 ? -6.036 -11.661 42.891 1.00 27.66 104 LYS A CA 1
ATOM 719 C C . LYS A 1 104 ? -4.704 -12.303 43.283 1.00 22.71 104 LYS A C 1
ATOM 720 O O . LYS A 1 104 ? -4.596 -12.917 44.341 1.00 22.44 104 LYS A O 1
ATOM 726 N N . ILE A 1 105 ? -3.694 -12.162 42.426 1.00 23.34 105 ILE A N 1
ATOM 727 C CA . ILE A 1 105 ? -2.367 -12.706 42.704 1.00 21.07 105 ILE A CA 1
ATOM 728 C C . ILE A 1 105 ? -1.780 -12.031 43.942 1.00 25.17 105 ILE A C 1
ATOM 729 O O . ILE A 1 105 ? -1.183 -12.681 44.805 1.00 22.73 105 ILE A O 1
ATOM 734 N N . LEU A 1 106 ? -1.948 -10.713 44.016 1.00 22.77 106 LEU A N 1
ATOM 735 C CA . LEU A 1 106 ? -1.437 -9.954 45.146 1.00 20.29 106 LEU A CA 1
ATOM 736 C C . LEU A 1 106 ? -2.119 -10.419 46.427 1.00 21.64 106 LEU A C 1
ATOM 737 O O . LEU A 1 106 ? -1.464 -10.639 47.454 1.00 24.39 106 LEU A O 1
ATOM 742 N N . ALA A 1 107 ? -3.440 -10.574 46.357 1.00 25.66 107 ALA A N 1
ATOM 743 C CA . ALA A 1 107 ? -4.220 -11.025 47.510 1.00 26.45 107 ALA A CA 1
ATOM 744 C C . ALA A 1 107 ? -3.708 -12.383 47.996 1.00 34.59 107 ALA A C 1
ATOM 745 O O . ALA A 1 107 ? -3.508 -12.588 49.200 1.00 29.29 107 ALA A O 1
ATOM 747 N N . GLU A 1 108 ? -3.496 -13.310 47.063 1.00 25.93 108 GLU A N 1
ATOM 748 C CA . GLU A 1 108 ? -2.991 -14.642 47.405 1.00 32.16 108 GLU A CA 1
ATOM 749 C C . GLU A 1 108 ? -1.626 -14.547 48.086 1.00 25.45 108 GLU A C 1
ATOM 750 O O . GLU A 1 108 ? -1.369 -15.212 49.091 1.00 32.89 108 GLU A O 1
ATOM 756 N N . TRP A 1 109 ? -0.751 -13.712 47.539 1.00 26.94 109 TRP A N 1
ATOM 757 C CA . TRP A 1 109 ? 0.574 -13.532 48.120 1.00 33.23 109 TRP A CA 1
ATOM 758 C C . TRP A 1 109 ? 0.415 -13.008 49.548 1.00 29.47 109 TRP A C 1
ATOM 759 O O . TRP A 1 109 ? 1.063 -13.492 50.474 1.00 30.19 109 TRP A O 1
ATOM 770 N N . LEU A 1 110 ? -0.466 -12.028 49.719 1.00 29.03 110 LEU A N 1
ATOM 771 C CA . LEU A 1 110 ? -0.705 -11.434 51.031 1.00 35.01 110 LEU A CA 1
ATOM 772 C C . LEU A 1 110 ? -1.288 -12.427 52.028 1.00 31.32 110 LEU A C 1
ATOM 773 O O . LEU A 1 110 ? -0.901 -12.444 53.197 1.00 34.58 110 LEU A O 1
ATOM 778 N N . THR A 1 111 ? -2.219 -13.255 51.575 1.00 32.41 111 THR A N 1
ATOM 779 C CA . THR A 1 111 ? -2.821 -14.238 52.460 1.00 38.08 111 THR A CA 1
ATOM 780 C C . THR A 1 111 ? -1.734 -15.182 52.957 1.00 38.78 111 THR A C 1
ATOM 781 O O . THR A 1 111 ? -1.742 -15.614 54.113 1.00 31.66 111 THR A O 1
ATOM 785 N N . ALA A 1 112 ? -0.791 -15.486 52.072 1.00 37.22 112 ALA A N 1
ATOM 786 C CA . ALA A 1 112 ? 0.316 -16.367 52.410 1.00 44.03 112 ALA A CA 1
ATOM 787 C C . ALA A 1 112 ? 1.248 -15.722 53.436 1.00 45.82 112 ALA A C 1
ATOM 788 O O . ALA A 1 112 ? 1.714 -16.389 54.362 1.00 42.63 112 ALA A O 1
ATOM 790 N N . LEU A 1 113 ? 1.513 -14.426 53.279 1.00 38.59 113 LEU A N 1
ATOM 791 C CA . LEU A 1 113 ? 2.403 -13.723 54.198 1.00 37.76 113 LEU A CA 1
ATOM 792 C C . LEU A 1 113 ? 1.916 -13.689 55.637 1.00 40.71 113 LEU A C 1
ATOM 793 O O . LEU A 1 113 ? 2.675 -13.992 56.552 1.00 40.04 113 LEU A O 1
ATOM 798 N N . ARG A 1 114 ? 0.657 -13.313 55.834 1.00 38.74 114 ARG A N 1
ATOM 799 C CA . ARG A 1 114 ? 0.073 -13.211 57.170 1.00 52.68 114 ARG A CA 1
ATOM 800 C C . ARG A 1 114 ? 0.386 -14.386 58.089 1.00 50.73 114 ARG A C 1
ATOM 801 O O . ARG A 1 114 ? 0.450 -14.227 59.307 1.00 51.73 114 ARG A O 1
ATOM 809 N N . LYS A 1 115 ? 0.576 -15.565 57.506 1.00 52.65 115 LYS A N 1
ATOM 810 C CA . LYS A 1 115 ? 0.874 -16.757 58.287 1.00 53.36 115 LYS A CA 1
ATOM 811 C C . LYS A 1 115 ? 2.246 -16.680 58.958 1.00 56.75 115 LYS A C 1
ATOM 812 O O . LYS A 1 115 ? 2.483 -17.325 59.982 1.00 62.47 115 LYS A O 1
ATOM 818 N N . ASP A 1 116 ? 3.146 -15.887 58.385 1.00 55.26 116 ASP A N 1
ATOM 819 C CA . ASP A 1 116 ? 4.488 -15.726 58.937 1.00 57.91 116 ASP A CA 1
ATOM 820 C C . ASP A 1 116 ? 4.694 -14.316 59.475 1.00 56.39 116 ASP A C 1
ATOM 821 O O . ASP A 1 116 ? 5.649 -14.055 60.208 1.00 52.70 116 ASP A O 1
ATOM 826 N N . HIS A 1 117 ? 3.795 -13.410 59.099 1.00 46.17 117 HIS A N 1
ATOM 827 C CA . HIS A 1 117 ? 3.858 -12.018 59.537 1.00 42.36 117 HIS A CA 1
ATOM 828 C C . HIS A 1 117 ? 2.496 -11.647 60.105 1.00 41.86 117 HIS A C 1
ATOM 829 O O . HIS A 1 117 ? 1.757 -10.855 59.518 1.00 36.16 117 HIS A O 1
ATOM 836 N N . PRO A 1 118 ? 2.151 -12.218 61.268 1.00 38.80 118 PRO A N 1
ATOM 837 C CA . PRO A 1 118 ? 0.870 -11.967 61.937 1.00 42.10 118 PRO A CA 1
ATOM 838 C C . PRO A 1 118 ? 0.549 -10.494 62.172 1.00 39.69 118 PRO A C 1
ATOM 839 O O . PRO A 1 118 ? -0.622 -10.110 62.226 1.00 43.58 118 PRO A O 1
ATOM 843 N N . ASP A 1 119 ? 1.584 -9.670 62.300 1.00 31.96 119 ASP A N 1
ATOM 844 C CA . ASP A 1 119 ? 1.384 -8.245 62.539 1.00 36.80 119 ASP A CA 1
ATOM 845 C C . ASP A 1 119 ? 1.485 -7.388 61.275 1.00 35.56 119 ASP A C 1
ATOM 846 O O . ASP A 1 119 ? 1.530 -6.156 61.358 1.00 25.53 119 ASP A O 1
ATOM 851 N N . LEU A 1 120 ? 1.517 -8.024 60.107 1.00 25.25 120 LEU A N 1
ATOM 852 C CA . LEU A 1 120 ? 1.633 -7.272 58.858 1.00 27.65 120 LEU A CA 1
ATOM 853 C C . LEU A 1 120 ? 0.526 -6.244 58.677 1.00 27.97 120 LEU A C 1
ATOM 854 O O . LEU A 1 120 ? -0.654 -6.569 58.740 1.00 25.48 120 LEU A O 1
ATOM 859 N N . LEU A 1 121 ? 0.920 -4.997 58.455 1.00 20.64 121 LEU A N 1
ATOM 860 C CA . LEU A 1 121 ? -0.036 -3.925 58.232 1.00 21.07 121 LEU A CA 1
ATOM 861 C C . LEU A 1 121 ? -0.220 -3.736 56.722 1.00 26.98 121 LEU A C 1
ATOM 862 O O . LEU A 1 121 ? 0.670 -3.239 56.027 1.00 22.54 121 LEU A O 1
ATOM 867 N N . ILE A 1 122 ? -1.380 -4.160 56.226 1.00 20.41 122 ILE A N 1
ATOM 868 C CA . ILE A 1 122 ? -1.719 -4.052 54.811 1.00 22.00 122 ILE A CA 1
ATOM 869 C C . ILE A 1 122 ? -2.554 -2.794 54.606 1.00 22.90 122 ILE A C 1
ATOM 870 O O . ILE A 1 122 ? -3.649 -2.664 55.151 1.00 19.88 122 ILE A O 1
ATOM 875 N N . MET A 1 123 ? -2.017 -1.852 53.838 1.00 24.78 123 MET A N 1
ATOM 876 C CA . MET A 1 123 ? -2.723 -0.603 53.572 1.00 18.10 123 MET A CA 1
ATOM 877 C C . MET A 1 123 ? -2.997 -0.534 52.076 1.00 22.65 123 MET A C 1
ATOM 878 O O . MET A 1 123 ? -2.076 -0.602 51.264 1.00 25.82 123 MET A O 1
ATOM 883 N N . VAL A 1 124 ? -4.264 -0.422 51.702 1.00 20.20 124 VAL A N 1
ATOM 884 C CA . VAL A 1 124 ? -4.592 -0.383 50.288 1.00 31.70 124 VAL A CA 1
ATOM 885 C C . VAL A 1 124 ? -5.276 0.905 49.846 1.00 26.65 124 VAL A C 1
ATOM 886 O O . VAL A 1 124 ? -6.197 1.401 50.498 1.00 20.65 124 VAL A O 1
ATOM 890 N N . ASP A 1 125 ? -4.796 1.450 48.735 1.00 23.24 125 ASP A N 1
ATOM 891 C CA . ASP A 1 125 ? -5.379 2.647 48.164 1.00 27.02 125 ASP A CA 1
ATOM 892 C C . ASP A 1 125 ? -6.211 2.087 47.014 1.00 17.89 125 ASP A C 1
ATOM 893 O O . ASP A 1 125 ? -5.663 1.551 46.058 1.00 26.82 125 ASP A O 1
ATOM 898 N N . PRO A 1 126 ? -7.546 2.173 47.119 1.00 16.14 126 PRO A N 1
ATOM 899 C CA . PRO A 1 126 ? -8.489 1.674 46.114 1.00 19.83 126 PRO A CA 1
ATOM 900 C C . PRO A 1 126 ? -8.634 2.584 44.909 1.00 26.75 126 PRO A C 1
ATOM 901 O O . PRO A 1 126 ? -9.721 3.102 44.653 1.00 26.52 126 PRO A O 1
ATOM 905 N N . VAL A 1 127 ? -7.555 2.769 44.161 1.00 23.78 127 VAL A N 1
ATOM 906 C CA . VAL A 1 127 ? -7.600 3.638 42.990 1.00 30.30 127 VAL A CA 1
ATOM 907 C C . VAL A 1 127 ? -8.547 3.054 41.941 1.00 35.02 127 VAL A C 1
ATOM 908 O O . VAL A 1 127 ? -8.255 2.037 41.313 1.00 24.37 127 VAL A O 1
ATOM 912 N N . ILE A 1 128 ? -9.691 3.704 41.769 1.00 35.68 128 ILE A N 1
ATOM 913 C CA . ILE A 1 128 ? -10.701 3.253 40.820 1.00 34.71 128 ILE A CA 1
ATOM 914 C C . ILE A 1 128 ? -11.156 4.401 39.926 1.00 37.82 128 ILE A C 1
ATOM 915 O O . ILE A 1 128 ? -11.275 4.251 38.709 1.00 34.75 128 ILE A O 1
ATOM 920 N N . GLY A 1 129 ? -11.408 5.550 40.543 1.00 36.12 129 GLY A N 1
ATOM 921 C CA . GLY A 1 129 ? -11.844 6.705 39.787 1.00 45.47 129 GLY A CA 1
ATOM 922 C C . GLY A 1 129 ? -12.399 7.808 40.661 1.00 54.51 129 GLY A C 1
ATOM 923 O O . GLY A 1 129 ? -11.990 7.982 41.810 1.00 42.99 129 GLY A O 1
ATOM 924 N N . ASP A 1 130 ? -13.330 8.565 40.096 1.00 63.76 130 ASP A N 1
ATOM 925 C CA . ASP A 1 130 ? -13.977 9.662 40.800 1.00 75.45 130 ASP A CA 1
ATOM 926 C C . ASP A 1 130 ? -15.312 9.906 40.112 1.00 78.31 130 ASP A C 1
ATOM 927 O O . ASP A 1 130 ? -15.715 9.133 39.241 1.00 76.61 130 ASP A O 1
ATOM 932 N N . ILE A 1 131 ? -16.003 10.971 40.501 1.00 83.96 131 ILE A N 1
ATOM 933 C CA . ILE A 1 131 ? -17.281 11.288 39.878 1.00 93.52 131 ILE A CA 1
ATOM 934 C C . ILE A 1 131 ? -17.089 12.380 38.826 1.00 97.61 131 ILE A C 1
ATOM 935 O O . ILE A 1 131 ? -16.885 13.554 39.147 1.00 100.61 131 ILE A O 1
ATOM 940 N N . ASP A 1 132 ? -17.147 11.969 37.565 1.00 99.13 132 ASP A N 1
ATOM 941 C CA . ASP A 1 132 ? -16.977 12.866 36.429 1.00 99.53 132 ASP A CA 1
ATOM 942 C C . ASP A 1 132 ? -17.132 12.031 35.161 1.00 100.61 132 ASP A C 1
ATOM 943 O O . ASP A 1 132 ? -17.636 12.500 34.139 1.00 100.61 132 ASP A O 1
ATOM 948 N N . SER A 1 133 ? -16.687 10.783 35.258 1.00 95.63 133 SER A N 1
ATOM 949 C CA . SER A 1 133 ? -16.756 9.816 34.172 1.00 84.57 133 SER A CA 1
ATOM 950 C C . SER A 1 133 ? -16.761 8.455 34.856 1.00 78.66 133 SER A C 1
ATOM 951 O O . SER A 1 133 ? -17.018 7.423 34.233 1.00 74.58 133 SER A O 1
ATOM 954 N N . GLY A 1 134 ? -16.468 8.474 36.154 1.00 72.59 134 GLY A N 1
ATOM 955 C CA . GLY A 1 134 ? -16.455 7.254 36.936 1.00 59.11 134 GLY A CA 1
ATOM 956 C C . GLY A 1 134 ? -15.119 6.544 37.018 1.00 51.95 134 GLY A C 1
ATOM 957 O O . GLY A 1 134 ? -14.092 7.144 37.341 1.00 44.58 134 GLY A O 1
ATOM 958 N N . ILE A 1 135 ? -15.150 5.253 36.708 1.00 46.87 135 ILE A N 1
ATOM 959 C CA . ILE A 1 135 ? -13.981 4.384 36.749 1.00 51.19 135 ILE A CA 1
ATOM 960 C C . ILE A 1 135 ? -12.965 4.640 35.628 1.00 48.87 135 ILE A C 1
ATOM 961 O O . ILE A 1 135 ? -13.228 4.341 34.465 1.00 52.83 135 ILE A O 1
ATOM 966 N N . TYR A 1 136 ? -11.803 5.191 35.987 1.00 47.09 136 TYR A N 1
ATOM 967 C CA . TYR A 1 136 ? -10.758 5.477 35.003 1.00 47.61 136 TYR A CA 1
ATOM 968 C C . TYR A 1 136 ? -9.627 4.449 34.989 1.00 49.48 136 TYR A C 1
ATOM 969 O O . TYR A 1 136 ? -8.534 4.721 34.494 1.00 59.59 136 TYR A O 1
ATOM 978 N N . VAL A 1 137 ? -9.895 3.272 35.544 1.00 42.90 137 VAL A N 1
ATOM 979 C CA . VAL A 1 137 ? -8.921 2.181 35.577 1.00 38.98 137 VAL A CA 1
ATOM 980 C C . VAL A 1 137 ? -9.579 0.974 34.911 1.00 36.99 137 VAL A C 1
ATOM 981 O O . VAL A 1 137 ? -10.721 1.067 34.459 1.00 34.33 137 VAL A O 1
ATOM 985 N N . LYS A 1 138 ? -8.864 -0.146 34.835 1.00 36.69 138 LYS A N 1
ATOM 986 C CA . LYS A 1 138 ? -9.410 -1.367 34.237 1.00 30.42 138 LYS A CA 1
ATOM 987 C C . LYS A 1 138 ? -10.782 -1.622 34.879 1.00 34.56 138 LYS A C 1
ATOM 988 O O . LYS A 1 138 ? -10.905 -1.632 36.107 1.00 31.26 138 LYS A O 1
ATOM 994 N N . PRO A 1 139 ? -11.825 -1.823 34.055 1.00 29.03 139 PRO A N 1
ATOM 995 C CA . PRO A 1 139 ? -13.207 -2.076 34.486 1.00 24.49 139 PRO A CA 1
ATOM 996 C C . PRO A 1 139 ? -13.410 -3.195 35.516 1.00 25.30 139 PRO A C 1
ATOM 997 O O . PRO A 1 139 ? -14.353 -3.155 36.311 1.00 24.38 139 PRO A O 1
ATOM 1001 N N . ASP A 1 140 ? -12.532 -4.192 35.491 1.00 24.99 140 ASP A N 1
ATOM 1002 C CA . ASP A 1 140 ? -12.637 -5.330 36.401 1.00 30.14 140 ASP A CA 1
ATOM 1003 C C . ASP A 1 140 ? -11.969 -5.132 37.757 1.00 27.59 140 ASP A C 1
ATOM 1004 O O . ASP A 1 140 ? -12.062 -6.000 38.629 1.00 31.25 140 ASP A O 1
ATOM 1009 N N . LEU A 1 141 ? -11.299 -4.000 37.948 1.00 22.80 141 LEU A N 1
ATOM 1010 C CA . LEU A 1 141 ? -10.617 -3.752 39.219 1.00 30.06 141 LEU A CA 1
ATOM 1011 C C . LEU A 1 141 ? -11.523 -3.718 40.441 1.00 23.75 141 LEU A C 1
ATOM 1012 O O . LEU A 1 141 ? -11.230 -4.378 41.442 1.00 26.78 141 LEU A O 1
ATOM 1017 N N . PRO A 1 142 ? -12.638 -2.956 40.377 1.00 28.46 142 PRO A N 1
ATOM 1018 C CA . PRO A 1 142 ? -13.587 -2.839 41.490 1.00 21.08 142 PRO A CA 1
ATOM 1019 C C . PRO A 1 142 ? -13.963 -4.160 42.160 1.00 23.98 142 PRO A C 1
ATOM 1020 O O . PRO A 1 142 ? -13.754 -4.333 43.361 1.00 24.32 142 PRO A O 1
ATOM 1024 N N . GLU A 1 143 ? -14.533 -5.081 41.387 1.00 28.37 143 GLU A N 1
ATOM 1025 C CA . GLU A 1 143 ? -14.932 -6.376 41.933 1.00 25.16 143 GLU A CA 1
ATOM 1026 C C . GLU A 1 143 ? -13.720 -7.055 42.558 1.00 23.41 143 GLU A C 1
ATOM 1027 O O . GLU A 1 143 ? -13.816 -7.653 43.629 1.00 23.50 143 GLU A O 1
ATOM 1033 N N . ALA A 1 144 ? -12.573 -6.951 41.894 1.00 25.15 144 ALA A N 1
ATOM 1034 C CA . ALA A 1 144 ? -11.353 -7.561 42.417 1.00 27.95 144 ALA A CA 1
ATOM 1035 C C . ALA A 1 144 ? -11.001 -6.975 43.783 1.00 27.22 144 ALA A C 1
ATOM 1036 O O . ALA A 1 144 ? -10.562 -7.700 44.683 1.00 29.44 144 ALA A O 1
ATOM 1038 N N . TYR A 1 145 ? -11.196 -5.666 43.938 1.00 23.48 145 TYR A N 1
ATOM 1039 C CA . TYR A 1 145 ? -10.903 -5.017 45.212 1.00 22.74 145 TYR A CA 1
ATOM 1040 C C . TYR A 1 145 ? -11.858 -5.536 46.276 1.00 29.10 145 TYR A C 1
ATOM 1041 O O . TYR A 1 145 ? -11.429 -5.970 47.352 1.00 24.11 145 TYR A O 1
ATOM 1050 N N . ARG A 1 146 ? -13.149 -5.500 45.964 1.00 23.49 146 ARG A N 1
ATOM 1051 C CA . ARG A 1 146 ? -14.190 -5.960 46.879 1.00 29.01 146 ARG A CA 1
ATOM 1052 C C . ARG A 1 146 ? -14.071 -7.429 47.269 1.00 21.88 146 ARG A C 1
ATOM 1053 O O . ARG A 1 146 ? -14.32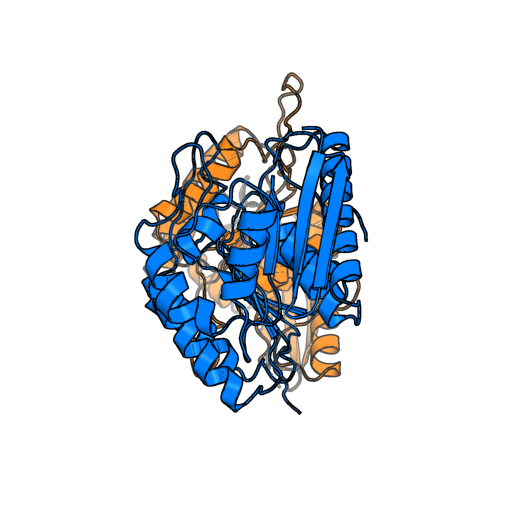8 -7.793 48.413 1.00 25.11 146 ARG A O 1
ATOM 1061 N N . GLN A 1 147 ? -13.685 -8.276 46.322 1.00 25.93 147 GLN A N 1
ATOM 1062 C CA . GLN A 1 147 ? -13.584 -9.706 46.596 1.00 34.09 147 GLN A CA 1
ATOM 1063 C C . GLN A 1 147 ? -12.302 -10.191 47.245 1.00 32.58 147 GLN A C 1
ATOM 1064 O O . GLN A 1 147 ? -12.343 -10.916 48.242 1.00 32.74 147 GLN A O 1
ATOM 1070 N N . TYR A 1 148 ? -11.165 -9.791 46.687 1.00 33.66 148 TYR A N 1
ATOM 1071 C CA . TYR A 1 148 ? -9.889 -10.263 47.203 1.00 35.92 148 TYR A CA 1
ATOM 1072 C C . TYR A 1 148 ? -9.055 -9.349 48.090 1.00 29.50 148 TYR A C 1
ATOM 1073 O O . TYR A 1 148 ? -8.599 -9.768 49.146 1.00 32.13 148 TYR A O 1
ATOM 1082 N N . LEU A 1 149 ? -8.854 -8.105 47.678 1.00 33.65 149 LEU A N 1
ATOM 1083 C CA . LEU A 1 149 ? -8.007 -7.208 48.449 1.00 33.33 149 LEU A CA 1
ATOM 1084 C C . LEU A 1 149 ? -8.625 -6.550 49.683 1.00 27.92 149 LEU A C 1
ATOM 1085 O O . LEU A 1 149 ? -8.043 -6.603 50.768 1.00 30.43 149 LEU A O 1
ATOM 1090 N N . LEU A 1 150 ? -9.795 -5.939 49.529 1.00 26.71 150 LEU A N 1
ATOM 1091 C CA . LEU A 1 150 ? -10.458 -5.273 50.649 1.00 25.43 150 LEU A CA 1
ATOM 1092 C C . LEU A 1 150 ? -10.480 -6.114 51.929 1.00 35.85 150 LEU A C 1
ATOM 1093 O O . LEU A 1 150 ? -10.108 -5.634 53.010 1.00 28.90 150 LEU A O 1
ATOM 1098 N N . PRO A 1 151 ? -10.914 -7.383 51.828 1.00 32.24 151 PRO A N 1
ATOM 1099 C CA . PRO A 1 151 ? -10.979 -8.271 52.993 1.00 23.80 151 PRO A CA 1
ATOM 1100 C C . PRO A 1 151 ? -9.661 -8.386 53.768 1.00 28.35 151 PRO A C 1
ATOM 1101 O O . PRO A 1 151 ? -9.659 -8.774 54.932 1.00 33.27 151 PRO A O 1
ATOM 1105 N N . LEU A 1 152 ? -8.551 -8.037 53.121 1.00 21.87 152 LEU A N 1
ATOM 1106 C CA . LEU A 1 152 ? -7.230 -8.144 53.745 1.00 28.60 152 LEU A CA 1
ATOM 1107 C C . LEU A 1 152 ? -6.664 -6.853 54.333 1.00 25.26 152 LEU A C 1
ATOM 1108 O O . LEU A 1 152 ? -5.759 -6.893 55.168 1.00 25.38 152 LEU A O 1
ATOM 1113 N N . ALA A 1 153 ? -7.183 -5.714 53.892 1.00 25.30 153 ALA A N 1
ATOM 1114 C CA . ALA A 1 153 ? -6.684 -4.422 54.347 1.00 25.91 153 ALA A CA 1
ATOM 1115 C C . ALA A 1 153 ? -6.926 -4.080 55.802 1.00 30.49 153 ALA A C 1
ATOM 1116 O O . ALA A 1 153 ? -7.969 -4.401 56.372 1.00 24.39 153 ALA A O 1
ATOM 1118 N N . GLN A 1 154 ? -5.943 -3.412 56.396 1.00 31.83 154 GLN A N 1
ATOM 1119 C CA . GLN A 1 154 ? -6.049 -2.961 57.773 1.00 28.77 154 GLN A CA 1
ATOM 1120 C C . GLN A 1 154 ? -6.602 -1.540 57.667 1.00 24.63 154 GLN A C 1
ATOM 1121 O O . GLN A 1 154 ? -7.373 -1.081 58.513 1.00 27.20 154 GLN A O 1
ATOM 1127 N N . GLY A 1 155 ? -6.207 -0.859 56.595 1.00 22.81 155 GLY A N 1
ATOM 1128 C CA . GLY A 1 155 ? -6.671 0.493 56.345 1.00 20.41 155 GLY A CA 1
ATOM 1129 C C . GLY A 1 155 ? -6.826 0.759 54.858 1.00 31.88 155 GLY A C 1
ATOM 1130 O O . GLY A 1 155 ? -6.134 0.164 54.037 1.00 28.61 155 GLY A O 1
ATOM 1131 N N . ILE A 1 156 ? -7.751 1.634 54.499 1.00 23.19 156 ILE A N 1
ATOM 1132 C CA . ILE A 1 156 ? -7.933 1.975 53.093 1.00 26.20 156 ILE A CA 1
ATOM 1133 C C . ILE A 1 156 ? -8.044 3.490 52.968 1.00 30.07 156 ILE A C 1
ATOM 1134 O O . ILE A 1 156 ? -8.358 4.172 53.945 1.00 18.62 156 ILE A O 1
ATOM 1139 N N . THR A 1 157 ? -7.764 4.019 51.777 1.00 22.34 157 THR A N 1
ATOM 1140 C CA . THR A 1 157 ? -7.818 5.464 51.554 1.00 19.54 157 THR A CA 1
ATOM 1141 C C . THR A 1 157 ? -8.610 5.841 50.307 1.00 23.93 157 THR A C 1
ATOM 1142 O O . THR A 1 157 ? -8.070 6.436 49.374 1.00 21.99 157 THR A O 1
ATOM 1146 N N . PRO A 1 158 ? -9.914 5.526 50.286 1.00 22.31 158 PRO A N 1
ATOM 1147 C CA . PRO A 1 158 ? -10.764 5.839 49.135 1.00 24.07 158 PRO A CA 1
ATOM 1148 C C . PRO A 1 158 ? -11.245 7.283 49.104 1.00 35.24 158 PRO A C 1
ATOM 1149 O O . PRO A 1 158 ? -11.268 7.970 50.133 1.00 26.53 158 PRO A O 1
ATOM 1153 N N . ASN A 1 159 ? -11.620 7.749 47.915 1.00 30.95 159 ASN A N 1
ATOM 1154 C CA . ASN A 1 159 ? -12.187 9.082 47.811 1.00 25.28 159 ASN A CA 1
ATOM 1155 C C . ASN A 1 159 ? -13.684 8.787 47.874 1.00 31.37 159 ASN A C 1
ATOM 1156 O O . ASN A 1 159 ? -14.079 7.625 48.038 1.00 19.80 159 ASN A O 1
ATOM 1161 N N . ILE A 1 160 ? -14.524 9.804 47.753 1.00 28.89 160 ILE A N 1
ATOM 1162 C CA . ILE A 1 160 ? -15.958 9.556 47.832 1.00 23.55 160 ILE A CA 1
ATOM 1163 C C . ILE A 1 160 ? -16.448 8.513 46.839 1.00 24.16 160 ILE A C 1
ATOM 1164 O O . ILE A 1 160 ? -17.096 7.536 47.227 1.00 24.99 160 ILE A O 1
ATOM 1169 N N . PHE A 1 161 ? -16.136 8.708 45.563 1.00 22.72 161 PHE A N 1
ATOM 1170 C CA . PHE A 1 161 ? -16.583 7.780 44.532 1.00 28.70 161 PHE A CA 1
ATOM 1171 C C . PHE A 1 161 ? -16.132 6.349 44.794 1.00 33.53 161 PHE A C 1
ATOM 1172 O O . PHE A 1 161 ? -16.908 5.401 44.622 1.00 26.82 161 PHE A O 1
ATOM 1180 N N . GLU A 1 162 ? -14.879 6.195 45.204 1.00 21.64 162 GLU A N 1
ATOM 1181 C CA . GLU A 1 162 ? -14.341 4.877 45.473 1.00 19.77 162 GLU A CA 1
ATOM 1182 C C . GLU A 1 162 ? -15.030 4.211 46.672 1.00 27.58 162 GLU A C 1
ATOM 1183 O O . GLU A 1 162 ? -15.231 2.995 46.683 1.00 24.34 162 GLU A O 1
ATOM 1189 N N . LEU A 1 163 ? -15.418 4.998 47.674 1.00 23.29 163 LEU A N 1
ATOM 1190 C CA . LEU A 1 163 ? -16.098 4.426 48.833 1.00 24.42 163 LEU A CA 1
ATOM 1191 C C . LEU A 1 163 ? -17.491 3.962 48.397 1.00 25.71 163 LEU A C 1
ATOM 1192 O O . LEU A 1 163 ? -18.022 2.972 48.904 1.00 17.23 163 LEU A O 1
ATOM 1197 N N . GLU A 1 164 ? -18.075 4.675 47.441 1.00 25.76 164 GLU A N 1
ATOM 1198 C CA . GLU A 1 164 ? -19.401 4.329 46.938 1.00 32.40 164 GLU A CA 1
ATOM 1199 C C . GLU A 1 164 ? -19.359 3.037 46.143 1.00 27.58 164 GLU A C 1
ATOM 1200 O O . GLU A 1 164 ? -20.266 2.214 46.247 1.00 29.88 164 GLU A O 1
ATOM 1206 N N . ILE A 1 165 ? -18.304 2.863 45.349 1.00 23.61 165 ILE A N 1
ATOM 1207 C CA . ILE A 1 165 ? -18.135 1.655 44.534 1.00 25.30 165 ILE A CA 1
ATOM 1208 C C . ILE A 1 165 ? -17.833 0.454 45.430 1.00 21.42 165 ILE A C 1
ATOM 1209 O O . ILE A 1 165 ? -18.279 -0.661 45.167 1.00 21.44 165 ILE A O 1
ATOM 1214 N N . LEU A 1 166 ? -17.065 0.681 46.493 1.00 23.65 166 LEU A N 1
ATOM 1215 C CA . LEU A 1 166 ? -16.720 -0.403 47.414 1.00 18.95 166 LEU A CA 1
ATOM 1216 C C . LEU A 1 166 ? -17.878 -0.811 48.332 1.00 23.00 166 LEU A C 1
ATOM 1217 O O . LEU A 1 166 ? -18.014 -1.982 48.683 1.00 22.59 166 LEU A O 1
ATOM 1222 N N . THR A 1 167 ? -18.716 0.148 48.708 1.00 20.02 167 THR A N 1
ATOM 1223 C CA . THR A 1 167 ? -19.828 -0.131 49.616 1.00 26.14 167 THR A CA 1
ATOM 1224 C C . THR A 1 167 ? -21.193 -0.217 48.937 1.00 28.33 167 THR A C 1
ATOM 1225 O O . THR A 1 167 ? -22.140 -0.779 49.497 1.00 21.06 167 THR A O 1
ATOM 1229 N N . GLY A 1 168 ? -21.291 0.327 47.729 1.00 26.50 168 GLY A N 1
ATOM 1230 C CA . GLY A 1 168 ? -22.563 0.313 47.025 1.00 26.48 168 GLY A CA 1
ATOM 1231 C C . GLY A 1 168 ? -23.545 1.254 47.709 1.00 34.76 168 GLY A C 1
ATOM 1232 O O . GLY A 1 168 ? -24.757 1.059 47.656 1.00 26.67 168 GLY A O 1
ATOM 1233 N N . LYS A 1 169 ? -23.008 2.278 48.364 1.00 31.86 169 LYS A N 1
ATOM 1234 C CA . LYS A 1 169 ? -23.819 3.258 49.075 1.00 31.95 169 LYS A CA 1
ATOM 1235 C C . LYS A 1 169 ? -23.477 4.680 48.665 1.00 31.97 169 LYS A C 1
ATOM 1236 O O . LYS A 1 169 ? -22.315 5.017 48.450 1.00 28.97 169 LYS A O 1
ATOM 1242 N N . ASN A 1 170 ? -24.502 5.517 48.576 1.00 27.87 170 ASN A N 1
ATOM 1243 C CA . ASN A 1 170 ? -24.307 6.921 48.235 1.00 31.51 170 ASN A CA 1
ATOM 1244 C C . ASN A 1 170 ? -23.526 7.539 49.400 1.00 27.41 170 ASN A C 1
ATOM 1245 O O . ASN A 1 170 ? -23.920 7.407 50.559 1.00 28.17 170 ASN A O 1
ATOM 1250 N N . CYS A 1 171 ? -22.415 8.204 49.101 1.00 21.21 171 CYS A N 1
ATOM 1251 C CA . CYS A 1 171 ? -21.600 8.815 50.149 1.00 31.44 171 CYS A CA 1
ATOM 1252 C C . CYS A 1 171 ? -21.385 10.310 49.940 1.00 34.94 171 CYS A C 1
ATOM 1253 O O . CYS A 1 171 ? -20.375 10.854 50.383 1.00 28.97 171 CYS A O 1
ATOM 1256 N N . ARG A 1 172 ? -22.317 10.983 49.271 1.00 33.68 172 ARG A N 1
ATOM 1257 C CA . ARG A 1 172 ? -22.146 12.416 49.035 1.00 35.21 172 ARG A CA 1
ATOM 1258 C C . ARG A 1 172 ? -22.184 13.235 50.330 1.00 34.43 172 ARG A C 1
ATOM 1259 O O . ARG A 1 172 ? -21.424 14.188 50.482 1.00 33.99 172 ARG A O 1
ATOM 1267 N N . ASP A 1 173 ? -23.055 12.862 51.263 1.00 26.39 173 ASP A N 1
ATOM 1268 C CA . ASP A 1 173 ? -23.139 13.570 52.542 1.00 36.54 173 ASP A CA 1
ATOM 1269 C C . ASP A 1 173 ? -22.180 12.917 53.536 1.00 35.12 173 ASP A C 1
ATOM 1270 O O . ASP A 1 173 ? -22.025 11.690 53.550 1.00 34.67 173 ASP A O 1
ATOM 1275 N N . LEU A 1 174 ? -21.538 13.736 54.364 1.00 30.61 174 LEU A N 1
ATOM 1276 C CA . LEU A 1 174 ? -20.581 13.231 55.339 1.00 26.31 174 LEU A CA 1
ATOM 1277 C C . LEU A 1 174 ? -21.150 12.115 56.207 1.00 21.90 174 LEU A C 1
ATOM 1278 O O . LEU A 1 174 ? -20.524 11.060 56.356 1.00 25.59 174 LEU A O 1
ATOM 1283 N N . ASP A 1 175 ? -22.329 12.342 56.782 1.00 20.33 175 ASP A N 1
ATOM 1284 C CA . ASP A 1 175 ? -22.949 11.326 57.635 1.00 25.15 175 ASP A CA 1
ATOM 1285 C C . ASP A 1 175 ? -23.146 10.019 56.874 1.00 23.80 175 ASP A C 1
ATOM 1286 O O . ASP A 1 175 ? -23.096 8.939 57.461 1.00 24.27 175 ASP A O 1
ATOM 1291 N N . SER A 1 176 ? -23.385 10.114 55.568 1.00 29.38 176 SER A N 1
ATOM 1292 C CA . SER A 1 176 ? -23.574 8.924 54.751 1.00 25.87 176 SER A CA 1
ATOM 1293 C C . SER A 1 176 ? -22.227 8.262 54.500 1.00 22.19 176 SER A C 1
ATOM 1294 O O . SER A 1 176 ? -22.103 7.040 54.536 1.00 22.60 176 SER A O 1
ATOM 1297 N N . ALA A 1 177 ? -21.212 9.081 54.235 1.00 12.78 177 ALA A N 1
ATOM 1298 C CA . ALA A 1 177 ? -19.874 8.554 53.988 1.00 26.80 177 ALA A CA 1
ATOM 1299 C C . ALA A 1 177 ? -19.392 7.846 55.249 1.00 26.80 177 ALA A C 1
ATOM 1300 O O . ALA A 1 177 ? -18.827 6.756 55.181 1.00 22.21 177 ALA A O 1
ATOM 1302 N N . ILE A 1 178 ? -19.648 8.455 56.403 1.00 23.50 178 ILE A N 1
ATOM 1303 C CA . ILE A 1 178 ? -19.237 7.885 57.686 1.00 18.71 178 ILE A CA 1
ATOM 1304 C C . ILE A 1 178 ? -19.874 6.528 57.951 1.00 26.29 178 ILE A C 1
ATOM 1305 O O . ILE A 1 178 ? -19.196 5.589 58.388 1.00 23.12 178 ILE A O 1
ATOM 1310 N N . ALA A 1 179 ? -21.178 6.427 57.695 1.00 21.91 179 ALA A N 1
ATOM 1311 C CA . ALA A 1 179 ? -21.896 5.172 57.912 1.00 24.79 179 ALA A CA 1
ATOM 1312 C C . ALA A 1 179 ? -21.332 4.113 56.982 1.00 20.57 179 ALA A C 1
ATOM 1313 O O . ALA A 1 179 ? -21.072 2.978 57.397 1.00 26.45 179 ALA A O 1
ATOM 1315 N N . ALA A 1 180 ? -21.136 4.489 55.723 1.00 19.76 180 ALA A N 1
ATOM 1316 C CA . ALA A 1 180 ? -20.588 3.574 54.724 1.00 25.66 180 ALA A CA 1
ATOM 1317 C C . ALA A 1 180 ? -19.226 3.054 55.164 1.00 25.38 180 ALA A C 1
ATOM 1318 O O . ALA A 1 180 ? -18.961 1.853 55.110 1.00 31.61 180 ALA A O 1
ATOM 1320 N N . ALA A 1 181 ? -18.361 3.963 55.595 1.00 21.95 181 ALA A N 1
ATOM 1321 C CA . ALA A 1 181 ? -17.031 3.582 56.056 1.00 27.57 181 ALA A CA 1
ATOM 1322 C C . ALA A 1 181 ? -17.149 2.670 57.279 1.00 28.35 181 ALA A C 1
ATOM 1323 O O . ALA A 1 181 ? -16.454 1.656 57.371 1.00 30.55 181 ALA A O 1
ATOM 1325 N N . LYS A 1 182 ? -18.030 3.030 58.212 1.00 27.51 182 LYS A N 1
ATOM 1326 C CA . LYS A 1 182 ? -18.231 2.240 59.423 1.00 30.52 182 LYS A CA 1
ATOM 1327 C C . LYS A 1 182 ? -18.673 0.820 59.088 1.00 30.30 182 LYS A C 1
ATOM 1328 O O . LYS A 1 182 ? -18.239 -0.137 59.732 1.00 34.08 182 LYS A O 1
ATOM 1334 N N . SER A 1 183 ? -19.532 0.689 58.080 1.00 28.17 183 SER A N 1
ATOM 1335 C CA . SER A 1 183 ? -20.038 -0.621 57.681 1.00 33.56 183 SER A CA 1
ATOM 1336 C C . SER A 1 183 ? -18.932 -1.518 57.147 1.00 35.94 183 SER A C 1
ATOM 1337 O O . SER A 1 183 ? -19.091 -2.737 57.088 1.00 36.95 183 SER A O 1
ATOM 1340 N N . LEU A 1 184 ? -17.811 -0.913 56.771 1.00 33.23 184 LEU A N 1
ATOM 1341 C CA . LEU A 1 184 ? -16.678 -1.653 56.223 1.00 36.13 184 LEU A CA 1
ATOM 1342 C C . LEU A 1 184 ? -15.732 -2.189 57.294 1.00 34.08 184 LEU A C 1
ATOM 1343 O O . LEU A 1 184 ? -15.025 -3.170 57.071 1.00 32.47 184 LEU A O 1
ATOM 1348 N N . LEU A 1 185 ? -15.719 -1.533 58.450 1.00 23.01 185 LEU A N 1
ATOM 1349 C CA . LEU A 1 185 ? -14.843 -1.932 59.543 1.00 32.88 185 LEU A CA 1
ATOM 1350 C C . LEU A 1 185 ? -15.127 -3.359 59.976 1.00 30.52 185 LEU A C 1
ATOM 1351 O O . LEU A 1 185 ? -16.253 -3.832 59.860 1.00 36.32 185 LEU A O 1
ATOM 1356 N N . SER A 1 186 ? -14.089 -4.039 60.464 1.00 25.71 186 SER A N 1
ATOM 1357 C CA . SER A 1 186 ? -14.194 -5.426 60.919 1.00 24.18 186 SER A CA 1
ATOM 1358 C C . SER A 1 186 ? -13.024 -5.744 61.846 1.00 27.84 186 SER A C 1
ATOM 1359 O O . SER A 1 186 ? -12.347 -4.840 62.336 1.00 20.50 186 SER A O 1
ATOM 1362 N N . ASP A 1 187 ? -12.792 -7.031 62.091 1.00 26.57 187 ASP A N 1
ATOM 1363 C CA . ASP A 1 187 ? -11.677 -7.452 62.935 1.00 32.21 187 ASP A CA 1
ATOM 1364 C C . ASP A 1 187 ? -10.387 -7.194 62.167 1.00 29.83 187 ASP A C 1
ATOM 1365 O O . ASP A 1 187 ? -9.331 -6.997 62.761 1.00 29.96 187 ASP A O 1
ATOM 1370 N N . THR A 1 188 ? -10.490 -7.196 60.841 1.00 33.17 188 THR A N 1
ATOM 1371 C CA . THR A 1 188 ? -9.348 -6.964 59.957 1.00 28.98 188 THR A CA 1
ATOM 1372 C C . THR A 1 188 ? -9.192 -5.487 59.609 1.00 26.12 188 THR A C 1
ATOM 1373 O O . THR A 1 188 ? -8.124 -4.905 59.801 1.00 31.50 188 THR A O 1
ATOM 1377 N N . LEU A 1 189 ? -10.262 -4.895 59.080 1.00 27.07 189 LEU A N 1
ATOM 1378 C CA . LEU A 1 189 ? -10.257 -3.488 58.678 1.00 25.86 189 LEU A CA 1
ATOM 1379 C C . LEU A 1 189 ? -10.388 -2.572 59.887 1.00 30.89 189 LEU A C 1
ATOM 1380 O O . LEU A 1 189 ? -11.461 -2.461 60.489 1.00 34.16 189 LEU A O 1
ATOM 1385 N N . LYS A 1 190 ? -9.291 -1.897 60.219 1.00 25.00 190 LYS A N 1
ATOM 1386 C CA . LYS A 1 190 ? -9.255 -1.002 61.372 1.00 21.09 190 LYS A CA 1
ATOM 1387 C C . LYS A 1 190 ? -9.636 0.439 61.082 1.00 27.26 190 LYS A C 1
ATOM 1388 O O . LYS A 1 190 ? -10.183 1.125 61.938 1.00 23.97 190 LYS A O 1
ATOM 1394 N N . TRP A 1 191 ? -9.350 0.922 59.888 1.00 26.44 191 TRP A N 1
ATOM 1395 C CA . TRP A 1 191 ? -9.698 2.300 59.609 1.00 25.67 191 TRP A CA 1
ATOM 1396 C C . TRP A 1 191 ? -9.953 2.592 58.153 1.00 27.26 191 TRP A C 1
ATOM 1397 O O . TRP A 1 191 ? -9.507 1.864 57.266 1.00 20.61 191 TRP A O 1
ATOM 1408 N N . VAL A 1 192 ? -10.690 3.676 57.937 1.00 20.63 192 VAL A N 1
ATOM 1409 C CA . VAL A 1 192 ? -11.011 4.142 56.610 1.00 19.77 192 VAL A CA 1
ATOM 1410 C C . VAL A 1 192 ? -10.743 5.640 56.566 1.00 18.83 192 VAL A C 1
ATOM 1411 O O . VAL A 1 192 ? -11.314 6.406 57.336 1.00 23.96 192 VAL A O 1
ATOM 1415 N N . VAL A 1 193 ? -9.854 6.052 55.675 1.00 16.81 193 VAL A N 1
ATOM 1416 C CA . VAL A 1 193 ? -9.552 7.460 55.510 1.00 16.09 193 VAL A CA 1
ATOM 1417 C C . VAL A 1 193 ? -10.232 7.891 54.216 1.00 28.53 193 VAL A C 1
ATOM 1418 O O . VAL A 1 193 ? -9.846 7.470 53.124 1.00 29.00 193 VAL A O 1
ATOM 1422 N N . VAL A 1 194 ? -11.260 8.718 54.337 1.00 25.72 194 VAL A N 1
ATOM 1423 C CA . VAL A 1 194 ? -11.988 9.166 53.170 1.00 22.03 194 VAL A CA 1
ATOM 1424 C C . VAL A 1 194 ? -11.576 10.568 52.765 1.00 34.39 194 VAL A C 1
ATOM 1425 O O . VAL A 1 194 ? -11.625 11.498 53.568 1.00 24.02 194 VAL A O 1
ATOM 1429 N N . THR A 1 195 ? -11.150 10.719 51.518 1.00 25.29 195 THR A N 1
ATOM 1430 C CA . THR A 1 195 ? -10.759 12.034 51.049 1.00 38.77 195 THR A CA 1
ATOM 1431 C C . THR A 1 195 ? -11.865 12.598 50.173 1.00 40.83 195 THR A C 1
ATOM 1432 O O . THR A 1 195 ? -12.361 11.928 49.267 1.00 37.80 195 THR A O 1
ATOM 1436 N N . SER A 1 196 ? -12.261 13.831 50.462 1.00 51.72 196 SER A N 1
ATOM 1437 C CA . SER A 1 196 ? -13.324 14.480 49.717 1.00 55.29 196 SER A CA 1
ATOM 1438 C C . SER A 1 196 ? -12.812 15.768 49.094 1.00 57.56 196 SER A C 1
ATOM 1439 O O . SER A 1 196 ? -13.255 16.853 49.523 1.00 60.80 196 SER A O 1
ATOM 1442 N N . GLN A 1 204 ? -12.891 26.541 49.278 1.00 71.71 204 GLN A N 1
ATOM 1443 C CA . GLN A 1 204 ? -11.887 25.739 48.522 1.00 82.31 204 GLN A CA 1
ATOM 1444 C C . GLN A 1 204 ? -11.031 24.936 49.499 1.00 83.64 204 GLN A C 1
ATOM 1445 O O . GLN A 1 204 ? -9.858 25.245 49.714 1.00 85.45 204 GLN A O 1
ATOM 1451 N N . GLU A 1 205 ? -11.627 23.906 50.091 1.00 82.27 205 GLU A N 1
ATOM 1452 C CA . GLU A 1 205 ? -10.922 23.070 51.051 1.00 77.27 205 GLU A CA 1
ATOM 1453 C C . GLU A 1 205 ? -11.004 21.590 50.714 1.00 75.04 205 GLU A C 1
ATOM 1454 O O . GLU A 1 205 ? -11.906 21.149 50.003 1.00 74.13 205 GLU A O 1
ATOM 1460 N N . MET A 1 206 ? -10.044 20.834 51.237 1.00 69.80 206 MET A N 1
ATOM 1461 C CA . MET A 1 206 ? -10.000 19.394 51.046 1.00 61.86 206 MET A CA 1
ATOM 1462 C C . MET A 1 206 ? -10.411 18.772 52.375 1.00 60.45 206 MET A C 1
ATOM 1463 O O . MET A 1 206 ? -9.933 19.180 53.438 1.00 58.20 206 MET A O 1
ATOM 1468 N N . GLN A 1 207 ? -11.309 17.797 52.314 1.00 54.39 207 GLN A N 1
ATOM 1469 C CA . GLN A 1 207 ? -11.780 17.137 53.516 1.00 40.63 207 GLN A CA 1
ATOM 1470 C C . GLN A 1 207 ? -11.226 15.722 53.606 1.00 38.45 207 GLN A C 1
ATOM 1471 O O . GLN A 1 207 ? -11.412 14.912 52.704 1.00 40.54 207 GLN A O 1
ATOM 1477 N N . VAL A 1 208 ? -10.521 15.441 54.694 1.00 38.46 208 VAL A N 1
ATOM 1478 C CA . VAL A 1 208 ? -9.958 14.119 54.925 1.00 30.98 208 VAL A CA 1
ATOM 1479 C C . VAL A 1 208 ? -10.628 13.620 56.197 1.00 36.77 208 VAL A C 1
ATOM 1480 O O . VAL A 1 208 ? -10.457 14.209 57.268 1.00 32.87 208 VAL A O 1
ATOM 1484 N N . VAL A 1 209 ? -11.402 12.547 56.077 1.00 26.55 209 VAL A N 1
ATOM 1485 C CA . VAL A 1 209 ? -12.118 12.008 57.224 1.00 28.49 209 VAL A CA 1
ATOM 1486 C C . VAL A 1 209 ? -11.567 10.669 57.678 1.00 30.32 209 VAL A C 1
ATOM 1487 O O . VAL A 1 209 ? -11.545 9.702 56.915 1.00 28.60 209 VAL A O 1
ATOM 1491 N N . VAL A 1 210 ? -11.121 10.620 58.928 1.00 29.64 210 VAL A N 1
ATOM 1492 C CA . VAL A 1 210 ? -10.571 9.398 59.499 1.00 25.65 210 VAL A CA 1
ATOM 1493 C C . VAL A 1 210 ? -11.667 8.666 60.273 1.00 22.71 210 VAL A C 1
ATOM 1494 O O . VAL A 1 210 ? -12.221 9.200 61.224 1.00 23.71 210 VAL A O 1
ATOM 1498 N N . VAL A 1 211 ? -11.968 7.437 59.868 1.00 17.12 211 VAL A N 1
ATOM 1499 C CA . VAL A 1 211 ? -13.010 6.660 60.526 1.00 23.39 211 VAL A CA 1
ATOM 1500 C C . VAL A 1 211 ? -12.505 5.360 61.117 1.00 20.47 211 VAL A C 1
ATOM 1501 O O . VAL A 1 211 ? -11.858 4.567 60.429 1.00 25.98 211 VAL A O 1
ATOM 1505 N N . THR A 1 212 ? -12.807 5.153 62.400 1.00 23.21 212 THR A N 1
ATOM 1506 C CA . THR A 1 212 ? -12.444 3.924 63.103 1.00 24.06 212 THR A CA 1
ATOM 1507 C C . THR A 1 212 ? -13.732 3.427 63.760 1.00 28.74 212 THR A C 1
ATOM 1508 O O . THR A 1 212 ? -14.766 4.080 63.679 1.00 22.75 212 THR A O 1
ATOM 1512 N N . ALA A 1 213 ? -13.671 2.273 64.410 1.00 22.83 213 ALA A N 1
ATOM 1513 C CA . ALA A 1 213 ? -14.852 1.702 65.038 1.00 29.89 213 ALA A CA 1
ATOM 1514 C C . ALA A 1 213 ? -15.459 2.592 66.109 1.00 32.44 213 ALA A C 1
ATOM 1515 O O . ALA A 1 213 ? -16.677 2.606 66.307 1.00 31.13 213 ALA A O 1
ATOM 1517 N N . ASP A 1 214 ? -14.603 3.344 66.785 1.00 23.74 214 ASP A N 1
ATOM 1518 C CA . ASP A 1 214 ? -15.030 4.196 67.882 1.00 28.66 214 ASP A CA 1
ATOM 1519 C C . ASP A 1 214 ? -14.850 5.701 67.659 1.00 27.96 214 ASP A C 1
ATOM 1520 O O . ASP A 1 214 ? -15.078 6.489 68.570 1.00 31.80 214 ASP A O 1
ATOM 1525 N N . SER A 1 215 ? -14.448 6.119 66.468 1.00 32.34 215 SER A N 1
ATOM 1526 C CA . SER A 1 215 ? -14.239 7.547 66.268 1.00 25.56 215 SER A CA 1
ATOM 1527 C C . SER A 1 215 ? -14.277 8.037 64.836 1.00 24.23 215 SER A C 1
ATOM 1528 O O . SER A 1 215 ? -14.177 7.269 63.881 1.00 25.36 215 SER A O 1
ATOM 1531 N N . VAL A 1 216 ? -14.409 9.349 64.719 1.00 16.25 216 VAL A N 1
ATOM 1532 C CA . VAL A 1 216 ? -14.441 10.032 63.440 1.00 30.86 216 VAL A CA 1
ATOM 1533 C C . VAL A 1 216 ? -13.724 11.350 63.654 1.00 22.14 216 VAL A C 1
ATOM 1534 O O . VAL A 1 216 ? -14.101 12.135 64.517 1.00 23.77 216 VAL A O 1
ATOM 1538 N N . ASN A 1 217 ? -12.662 11.567 62.889 1.00 24.89 217 ASN A N 1
ATOM 1539 C CA . ASN A 1 217 ? -11.876 12.790 62.971 1.00 25.03 217 ASN A CA 1
ATOM 1540 C C . ASN A 1 217 ? -11.877 13.438 61.596 1.00 31.50 217 ASN A C 1
ATOM 1541 O O . ASN A 1 217 ? -11.433 12.833 60.617 1.00 30.31 217 ASN A O 1
ATOM 1546 N N . VAL A 1 218 ? -12.372 14.668 61.527 1.00 20.00 218 VAL A N 1
ATOM 1547 C CA . VAL A 1 218 ? -12.431 15.406 60.269 1.00 28.72 218 VAL A CA 1
ATOM 1548 C C . VAL A 1 218 ? -11.280 16.397 60.160 1.00 32.21 218 VAL A C 1
ATOM 1549 O O . VAL A 1 218 ? -11.131 17.287 61.000 1.00 34.60 218 VAL A O 1
ATOM 1553 N N . ILE A 1 219 ? -10.472 16.236 59.119 1.00 31.05 219 ILE A N 1
ATOM 1554 C CA . ILE A 1 219 ? -9.339 17.118 58.879 1.00 32.42 219 ILE A CA 1
ATOM 1555 C C . ILE A 1 219 ? -9.567 17.914 57.599 1.00 42.61 219 ILE A C 1
ATOM 1556 O O . ILE A 1 219 ? -9.770 17.343 56.526 1.00 38.07 219 ILE A O 1
ATOM 1561 N N . SER A 1 220 ? -9.549 19.235 57.716 1.00 41.36 220 SER A N 1
ATOM 1562 C CA . SER A 1 220 ? -9.748 20.077 56.549 1.00 47.11 220 SER A CA 1
ATOM 1563 C C . SER A 1 220 ? -8.501 20.898 56.280 1.00 52.81 220 SER A C 1
ATOM 1564 O O . SER A 1 220 ? -7.989 21.580 57.166 1.00 52.76 220 SER A O 1
ATOM 1567 N N . HIS A 1 221 ? -8.003 20.801 55.055 1.00 50.61 221 HIS A N 1
ATOM 1568 C CA . HIS A 1 221 ? -6.815 21.541 54.647 1.00 51.08 221 HIS A CA 1
ATOM 1569 C C . HIS A 1 221 ? -7.221 22.525 53.560 1.00 56.72 221 HIS A C 1
ATOM 1570 O O . HIS A 1 221 ? -8.001 22.187 52.668 1.00 54.01 221 HIS A O 1
ATOM 1577 N N . SER A 1 222 ? -6.708 23.744 53.630 1.00 59.78 222 SER A N 1
ATOM 1578 C CA . SER A 1 222 ? -7.031 24.714 52.598 1.00 65.78 222 SER A CA 1
ATOM 1579 C C . SER A 1 222 ? -6.194 24.296 51.397 1.00 69.38 222 SER A C 1
ATOM 1580 O O . SER A 1 222 ? -4.987 24.528 51.366 1.00 68.10 222 SER A O 1
ATOM 1583 N N . ARG A 1 223 ? -6.825 23.661 50.417 1.00 75.97 223 ARG A N 1
ATOM 1584 C CA . ARG A 1 223 ? -6.092 23.211 49.245 1.00 84.39 223 ARG A CA 1
ATOM 1585 C C . ARG A 1 223 ? -6.589 23.819 47.944 1.00 84.91 223 ARG A C 1
ATOM 1586 O O . ARG A 1 223 ? -7.786 24.043 47.765 1.00 82.91 223 ARG A O 1
ATOM 1594 N N . VAL A 1 224 ? -5.651 24.084 47.040 1.00 85.44 224 VAL A N 1
ATOM 1595 C CA . VAL A 1 224 ? -5.965 24.662 45.741 1.00 87.17 224 VAL A CA 1
ATOM 1596 C C . VAL A 1 224 ? -5.931 23.590 44.659 1.00 81.51 224 VAL A C 1
ATOM 1597 O O . VAL A 1 224 ? -4.992 22.798 44.584 1.00 80.03 224 VAL A O 1
ATOM 1601 N N . LYS A 1 225 ? -6.963 23.571 43.824 1.00 76.50 225 LYS A N 1
ATOM 1602 C CA . LYS A 1 225 ? -7.059 22.601 42.742 1.00 77.18 225 LYS A CA 1
ATOM 1603 C C . LYS A 1 225 ? -5.831 22.683 41.836 1.00 72.35 225 LYS A C 1
ATOM 1604 O O . LYS A 1 225 ? -5.497 23.744 41.309 1.00 68.39 225 LYS A O 1
ATOM 1610 N N . THR A 1 226 ? -5.157 21.550 41.666 1.00 65.94 226 THR A N 1
ATOM 1611 C CA . THR A 1 226 ? -3.959 21.487 40.837 1.00 57.42 226 THR A CA 1
ATOM 1612 C C . THR A 1 226 ? -4.072 20.366 39.809 1.00 49.90 226 THR A C 1
ATOM 1613 O O . THR A 1 226 ? -4.983 19.539 39.868 1.00 39.03 226 THR A O 1
ATOM 1617 N N . ASP A 1 227 ? -3.146 20.350 38.859 1.00 48.41 227 ASP A N 1
ATOM 1618 C CA . ASP A 1 227 ? -3.126 19.312 37.838 1.00 48.95 227 ASP A CA 1
ATOM 1619 C C . ASP A 1 227 ? -2.023 18.312 38.158 1.00 42.65 227 ASP A C 1
ATOM 1620 O O . ASP A 1 227 ? -1.866 17.308 37.468 1.00 36.39 227 ASP A O 1
ATOM 1625 N N . LEU A 1 228 ? -1.263 18.601 39.213 1.00 30.80 228 LEU A N 1
ATOM 1626 C CA . LEU A 1 228 ? -0.170 17.736 39.640 1.00 30.07 228 LEU A CA 1
ATOM 1627 C C . LEU A 1 228 ? -0.698 16.360 39.999 1.00 22.47 228 LEU A C 1
ATOM 1628 O O . LEU A 1 228 ? -1.653 16.222 40.757 1.00 23.37 228 LEU A O 1
ATOM 1633 N N . LYS A 1 229 ? -0.057 15.345 39.440 1.00 23.12 229 LYS A N 1
ATOM 1634 C CA . LYS A 1 229 ? -0.443 13.967 39.672 1.00 28.34 229 LYS A CA 1
ATOM 1635 C C . LYS A 1 229 ? 0.456 13.297 40.698 1.00 27.12 229 LYS A C 1
ATOM 1636 O O . LYS A 1 229 ? 1.565 13.767 40.977 1.00 25.79 229 LYS A O 1
ATOM 1642 N N . GLY A 1 230 ? -0.042 12.201 41.264 1.00 23.25 230 GLY A N 1
ATOM 1643 C CA . GLY A 1 230 ? 0.725 11.452 42.235 1.00 18.33 230 GLY A CA 1
ATOM 1644 C C . GLY A 1 230 ? 0.576 11.852 43.691 1.00 18.67 230 GLY A C 1
ATOM 1645 O O . GLY A 1 230 ? 1.143 11.194 44.560 1.00 22.57 230 GLY A O 1
ATOM 1646 N N . THR A 1 231 ? -0.190 12.898 43.978 1.00 21.62 231 THR A N 1
ATOM 1647 C CA . THR A 1 231 ? -0.345 13.337 45.362 1.00 18.51 231 THR A CA 1
ATOM 1648 C C . THR A 1 231 ? -0.978 12.267 46.243 1.00 18.99 231 THR A C 1
ATOM 1649 O O . THR A 1 231 ? -0.675 12.184 47.426 1.00 23.06 231 THR A O 1
ATOM 1653 N N . GLY A 1 232 ? -1.848 11.443 45.668 1.00 17.55 232 GLY A N 1
ATOM 1654 C CA . GLY A 1 232 ? -2.469 10.378 46.441 1.00 12.97 232 GLY A CA 1
ATOM 1655 C C . GLY A 1 232 ? -1.414 9.354 46.835 1.00 18.41 232 GLY A C 1
ATOM 1656 O O . GLY A 1 232 ? -1.423 8.832 47.952 1.00 20.32 232 GLY A O 1
ATOM 1657 N N . ASP A 1 233 ? -0.490 9.096 45.912 1.00 20.85 233 ASP A N 1
ATOM 1658 C CA . ASP A 1 233 ? 0.591 8.140 46.124 1.00 18.73 233 ASP A CA 1
ATOM 1659 C C . ASP A 1 233 ? 1.580 8.691 47.139 1.00 25.71 233 ASP A C 1
ATOM 1660 O O . ASP A 1 233 ? 2.124 7.945 47.950 1.00 19.54 233 ASP A O 1
ATOM 1665 N N . LEU A 1 234 ? 1.808 10.002 47.090 1.00 20.52 234 LEU A N 1
ATOM 1666 C CA . LEU A 1 234 ? 2.713 10.651 48.034 1.00 23.13 234 LEU A CA 1
ATOM 1667 C C . LEU A 1 234 ? 2.030 10.534 49.396 1.00 22.31 234 LEU A C 1
ATOM 1668 O O . LEU A 1 234 ? 2.650 10.158 50.390 1.00 19.45 234 LEU A O 1
ATOM 1673 N N . PHE A 1 235 ? 0.740 10.858 49.431 1.00 10.87 235 PHE A N 1
ATOM 1674 C CA . PHE A 1 235 ? -0.033 10.790 50.667 1.00 15.62 235 PHE A CA 1
ATOM 1675 C C . PHE A 1 235 ? 0.153 9.464 51.388 1.00 21.05 235 PHE A C 1
ATOM 1676 O O . PHE A 1 235 ? 0.588 9.427 52.532 1.00 19.49 235 PHE A O 1
ATOM 1684 N N . CYS A 1 236 ? -0.182 8.373 50.711 1.00 17.50 236 CYS A N 1
ATOM 1685 C CA . CYS A 1 236 ? -0.072 7.044 51.303 1.00 16.55 236 CYS A CA 1
ATOM 1686 C C . CYS A 1 236 ? 1.348 6.716 51.745 1.00 25.72 236 CYS A C 1
ATOM 1687 O O . CYS A 1 236 ? 1.550 6.056 52.768 1.00 15.95 236 CYS A O 1
ATOM 1690 N N . ALA A 1 237 ? 2.323 7.170 50.968 1.00 18.57 237 ALA A N 1
ATOM 1691 C CA . ALA A 1 237 ? 3.718 6.929 51.292 1.00 19.97 237 ALA A CA 1
ATOM 1692 C C . ALA A 1 237 ? 4.078 7.564 52.630 1.00 22.05 237 ALA A C 1
ATOM 1693 O O . ALA A 1 237 ? 4.689 6.918 53.485 1.00 21.24 237 ALA A O 1
ATOM 1695 N N . GLN A 1 238 ? 3.700 8.829 52.815 1.00 19.16 238 GLN A N 1
ATOM 1696 C CA . GLN A 1 238 ? 4.018 9.529 54.056 1.00 21.18 238 GLN A CA 1
ATOM 1697 C C . GLN A 1 238 ? 3.166 9.047 55.226 1.00 26.43 238 GLN A C 1
ATOM 1698 O O . GLN A 1 238 ? 3.555 9.173 56.393 1.00 23.35 238 GLN A O 1
ATOM 1704 N N . LEU A 1 239 ? 2.004 8.494 54.909 1.00 26.79 239 LEU A N 1
ATOM 1705 C CA . LEU A 1 239 ? 1.091 7.989 55.927 1.00 18.36 239 LEU A CA 1
ATOM 1706 C C . LEU A 1 239 ? 1.615 6.708 56.554 1.00 25.00 239 LEU A C 1
ATOM 1707 O O . LEU A 1 239 ? 1.675 6.584 57.781 1.00 19.81 239 LEU A O 1
ATOM 1712 N N . ILE A 1 240 ? 1.994 5.751 55.715 1.00 22.27 240 ILE A N 1
ATOM 1713 C CA . ILE A 1 240 ? 2.503 4.491 56.230 1.00 23.25 240 ILE A CA 1
ATOM 1714 C C . ILE A 1 240 ? 3.810 4.721 56.981 1.00 23.37 240 ILE A C 1
ATOM 1715 O O . ILE A 1 240 ? 4.059 4.094 58.021 1.00 17.54 240 ILE A O 1
ATOM 1720 N N . SER A 1 241 ? 4.634 5.633 56.472 1.00 23.24 241 SER A N 1
ATOM 1721 C CA . SER A 1 241 ? 5.899 5.936 57.128 1.00 23.75 241 SER A CA 1
ATOM 1722 C C . SER A 1 241 ? 5.619 6.437 58.535 1.00 26.84 241 SER A C 1
ATOM 1723 O O . SER A 1 241 ? 6.281 6.028 59.490 1.00 16.31 241 SER A O 1
ATOM 1726 N N . GLY A 1 242 ? 4.629 7.318 58.662 1.00 21.70 242 GLY A N 1
ATOM 1727 C CA . GLY A 1 242 ? 4.278 7.856 59.969 1.00 26.34 242 GLY A CA 1
ATOM 1728 C C . GLY A 1 242 ? 3.758 6.789 60.914 1.00 26.30 242 GLY A C 1
ATOM 1729 O O . GLY A 1 242 ? 4.107 6.756 62.089 1.00 19.03 242 GLY A O 1
ATOM 1730 N N . LEU A 1 243 ? 2.912 5.904 60.403 1.00 26.07 243 LEU A N 1
ATOM 1731 C CA . LEU A 1 243 ? 2.364 4.840 61.228 1.00 25.56 243 LEU A CA 1
ATOM 1732 C C . LEU A 1 243 ? 3.468 3.893 61.674 1.00 24.21 243 LEU A C 1
ATOM 1733 O O . LEU A 1 243 ? 3.485 3.435 62.812 1.00 31.94 243 LEU A O 1
ATOM 1738 N N . LEU A 1 244 ? 4.396 3.606 60.768 1.00 29.04 244 LEU A N 1
ATOM 1739 C CA . LEU A 1 244 ? 5.498 2.715 61.086 1.00 26.11 244 LEU A CA 1
ATOM 1740 C C . LEU A 1 244 ? 6.513 3.370 62.026 1.00 28.62 244 LEU A C 1
ATOM 1741 O O . LEU A 1 244 ? 7.269 2.680 62.713 1.00 24.75 244 LEU A O 1
ATOM 1746 N N . LYS A 1 245 ? 6.535 4.700 62.064 1.00 21.22 245 LYS A N 1
ATOM 1747 C CA . LYS A 1 245 ? 7.475 5.393 62.942 1.00 28.38 245 LYS A CA 1
ATOM 1748 C C . LYS A 1 245 ? 6.822 5.786 64.268 1.00 30.19 245 LYS A C 1
ATOM 1749 O O . LYS A 1 245 ? 7.328 6.643 64.994 1.00 28.54 245 LYS A O 1
ATOM 1755 N N . GLY A 1 246 ? 5.686 5.162 64.566 1.00 27.98 246 GLY A N 1
ATOM 1756 C CA . GLY A 1 246 ? 5.006 5.416 65.825 1.00 31.17 246 GLY A CA 1
ATOM 1757 C C . GLY A 1 246 ? 4.014 6.559 65.959 1.00 30.43 246 GLY A C 1
ATOM 1758 O O . GLY A 1 246 ? 3.674 6.927 67.084 1.00 26.50 246 GLY A O 1
ATOM 1759 N N . LYS A 1 247 ? 3.539 7.122 64.852 1.00 28.88 247 LYS A N 1
ATOM 1760 C CA . LYS A 1 247 ? 2.566 8.213 64.938 1.00 30.77 247 LYS A CA 1
ATOM 1761 C C . LYS A 1 247 ? 1.159 7.644 65.101 1.00 24.09 247 LYS A C 1
ATOM 1762 O O . LYS A 1 247 ? 0.812 6.653 64.460 1.00 30.25 247 LYS A O 1
ATOM 1768 N N . ALA A 1 248 ? 0.356 8.254 65.968 1.00 24.59 248 ALA A N 1
ATOM 1769 C CA . ALA A 1 248 ? -1.024 7.812 66.158 1.00 27.92 248 ALA A CA 1
ATOM 1770 C C . ALA A 1 248 ? -1.753 8.070 64.832 1.00 16.60 248 ALA A C 1
ATOM 1771 O O . ALA A 1 248 ? -1.438 9.027 64.129 1.00 23.48 248 ALA A O 1
ATOM 1773 N N . LEU A 1 249 ? -2.721 7.224 64.497 1.00 25.76 249 LEU A N 1
ATOM 1774 C CA . LEU A 1 249 ? -3.467 7.326 63.234 1.00 21.93 249 LEU A CA 1
ATOM 1775 C C . LEU A 1 249 ? -3.827 8.720 62.721 1.00 25.65 249 LEU A C 1
ATOM 1776 O O . LEU A 1 249 ? -3.376 9.132 61.653 1.00 26.85 249 LEU A O 1
ATOM 1781 N N . THR A 1 250 ? -4.668 9.432 63.460 1.00 24.41 250 THR A N 1
ATOM 1782 C CA . THR A 1 250 ? -5.083 10.758 63.022 1.00 24.98 250 THR A CA 1
ATOM 1783 C C . THR A 1 250 ? -3.903 11.690 62.767 1.00 21.27 250 THR A C 1
ATOM 1784 O O . THR A 1 250 ? -3.837 12.335 61.715 1.00 20.23 250 THR A O 1
ATOM 1788 N N . ASP A 1 251 ? -2.976 11.755 63.723 1.00 18.24 251 ASP A N 1
ATOM 1789 C CA . ASP A 1 251 ? -1.786 12.590 63.595 1.00 22.72 251 ASP A CA 1
ATOM 1790 C C . ASP A 1 251 ? -1.030 12.182 62.326 1.00 27.07 251 ASP A C 1
ATOM 1791 O O . ASP A 1 251 ? -0.533 13.033 61.574 1.00 21.12 251 ASP A O 1
ATOM 1796 N N . ALA A 1 252 ? -0.952 10.873 62.092 1.00 22.49 252 ALA A N 1
ATOM 1797 C CA . ALA A 1 252 ? -0.274 10.345 60.916 1.00 22.80 252 ALA A CA 1
ATOM 1798 C C . ALA A 1 252 ? -0.954 10.809 59.628 1.00 23.82 252 ALA A C 1
ATOM 1799 O O . ALA A 1 252 ? -0.287 11.075 58.624 1.00 22.00 252 ALA A O 1
ATOM 1801 N N . VAL A 1 253 ? -2.282 10.901 59.655 1.00 23.55 253 VAL A N 1
ATOM 1802 C CA . VAL A 1 253 ? -3.049 11.328 58.481 1.00 25.17 253 VAL A CA 1
ATOM 1803 C C . VAL A 1 253 ? -2.823 12.815 58.249 1.00 26.48 253 VAL A C 1
ATOM 1804 O O . VAL A 1 253 ? -2.548 13.252 57.131 1.00 20.61 253 VAL A O 1
ATOM 1808 N N . HIS A 1 254 ? -2.942 13.590 59.319 1.00 25.35 254 HIS A N 1
ATOM 1809 C CA . HIS A 1 254 ? -2.746 15.032 59.242 1.00 24.27 254 HIS A CA 1
ATOM 1810 C C . HIS A 1 254 ? -1.348 15.376 58.688 1.00 18.61 254 HIS A C 1
ATOM 1811 O O . HIS A 1 254 ? -1.213 16.177 57.761 1.00 20.72 254 HIS A O 1
ATOM 1818 N N . ARG A 1 255 ? -0.309 14.768 59.255 1.00 15.55 255 ARG A N 1
ATOM 1819 C CA . ARG A 1 255 ? 1.057 15.002 58.793 1.00 22.15 255 ARG A CA 1
ATOM 1820 C C . ARG A 1 255 ? 1.213 14.608 57.325 1.00 26.05 255 ARG A C 1
ATOM 1821 O O . ARG A 1 255 ? 1.851 15.321 56.544 1.00 20.03 255 ARG A O 1
ATOM 1829 N N . ALA A 1 256 ? 0.631 13.474 56.942 1.00 22.08 256 ALA A N 1
ATOM 1830 C CA . ALA A 1 256 ? 0.731 13.038 55.554 1.00 31.26 256 ALA A CA 1
ATOM 1831 C C . ALA A 1 256 ? 0.098 14.118 54.678 1.00 23.06 256 ALA A C 1
ATOM 1832 O O . ALA A 1 256 ? 0.667 14.526 53.664 1.00 20.86 256 ALA A O 1
ATOM 1834 N N . GLY A 1 257 ? -1.080 14.583 55.085 1.00 23.39 257 GLY A N 1
ATOM 1835 C CA . GLY A 1 257 ? -1.764 15.624 54.339 1.00 24.96 257 GLY A CA 1
ATOM 1836 C C . GLY A 1 257 ? -0.915 16.873 54.202 1.00 28.98 257 GLY A C 1
ATOM 1837 O O . GLY A 1 257 ? -0.840 17.466 53.124 1.00 29.78 257 GLY A O 1
ATOM 1838 N N . LEU A 1 258 ? -0.264 17.267 55.295 1.00 31.58 258 LEU A N 1
ATOM 1839 C CA . LEU A 1 258 ? 0.589 18.455 55.304 1.00 29.92 258 LEU A CA 1
ATOM 1840 C C . LEU A 1 258 ? 1.829 18.304 54.434 1.00 29.16 258 LEU A C 1
ATOM 1841 O O . LEU A 1 258 ? 2.242 19.258 53.774 1.00 23.31 258 LEU A O 1
ATOM 1846 N N . ARG A 1 259 ? 2.433 17.119 54.434 1.00 24.78 259 ARG A N 1
ATOM 1847 C CA . ARG A 1 259 ? 3.634 16.888 53.629 1.00 23.16 259 ARG A CA 1
ATOM 1848 C C . ARG A 1 259 ? 3.262 17.036 52.156 1.00 24.60 259 ARG A C 1
ATOM 1849 O O . ARG A 1 259 ? 4.019 17.614 51.364 1.00 20.64 259 ARG A O 1
ATOM 1857 N N . VAL A 1 260 ? 2.091 16.515 51.797 1.00 19.95 260 VAL A N 1
ATOM 1858 C CA . VAL A 1 260 ? 1.610 16.601 50.422 1.00 27.73 260 VAL A CA 1
ATOM 1859 C C . VAL A 1 260 ? 1.448 18.068 50.031 1.00 23.98 260 VAL A C 1
ATOM 1860 O O . VAL A 1 260 ? 1.913 18.492 48.976 1.00 26.50 260 VAL A O 1
ATOM 1864 N N . LEU A 1 261 ? 0.789 18.842 50.887 1.00 20.05 261 LEU A N 1
ATOM 1865 C CA . LEU A 1 261 ? 0.599 20.261 50.607 1.00 25.33 261 LEU A CA 1
ATOM 1866 C C . LEU A 1 261 ? 1.946 20.948 50.473 1.00 23.47 261 LEU A C 1
ATOM 1867 O O . LEU A 1 261 ? 2.128 21.809 49.615 1.00 30.15 261 LEU A O 1
ATOM 1872 N N . GLU A 1 262 ? 2.890 20.570 51.331 1.00 27.09 262 GLU A N 1
ATOM 1873 C CA . GLU A 1 262 ? 4.218 21.169 51.301 1.00 18.92 262 GLU A CA 1
ATOM 1874 C C . GLU A 1 262 ? 4.935 20.859 49.985 1.00 25.13 262 GLU A C 1
ATOM 1875 O O . GLU A 1 262 ? 5.527 21.743 49.362 1.00 25.41 262 GLU A O 1
ATOM 1881 N N . VAL A 1 263 ? 4.893 19.593 49.580 1.00 23.54 263 VAL A N 1
ATOM 1882 C CA . VAL A 1 263 ? 5.544 19.167 48.345 1.00 30.51 263 VAL A CA 1
ATOM 1883 C C . VAL A 1 263 ? 4.942 19.906 47.158 1.00 26.91 263 VAL A C 1
ATOM 1884 O O . VAL A 1 263 ? 5.670 20.363 46.271 1.00 26.27 263 VAL A O 1
ATOM 1888 N N . MET A 1 264 ? 3.617 20.034 47.150 1.00 21.87 264 MET A N 1
ATOM 1889 C CA . MET A 1 264 ? 2.930 20.729 46.062 1.00 25.95 264 MET A CA 1
ATOM 1890 C C . MET A 1 264 ? 3.405 22.180 45.978 1.00 29.15 264 MET A C 1
ATOM 1891 O O . MET A 1 264 ? 3.615 22.717 44.886 1.00 25.62 264 MET A O 1
ATOM 1896 N N . ARG A 1 265 ? 3.572 22.813 47.135 1.00 24.56 265 ARG A N 1
ATOM 1897 C CA . ARG A 1 265 ? 4.036 24.197 47.181 1.00 27.36 265 ARG A CA 1
ATOM 1898 C C . ARG A 1 265 ? 5.447 24.286 46.619 1.00 29.13 265 ARG A C 1
ATOM 1899 O O . ARG A 1 265 ? 5.734 25.129 45.769 1.00 25.44 265 ARG A O 1
ATOM 1907 N N . TYR A 1 266 ? 6.319 23.404 47.094 1.00 28.62 266 TYR A N 1
ATOM 1908 C CA . TYR A 1 266 ? 7.701 23.374 46.646 1.00 29.64 266 TYR A CA 1
ATOM 1909 C C . TYR A 1 266 ? 7.761 23.147 45.137 1.00 30.39 266 TYR A C 1
ATOM 1910 O O . TYR A 1 266 ? 8.516 23.813 44.429 1.00 22.44 266 TYR A O 1
ATOM 1919 N N . THR A 1 267 ? 6.949 22.211 44.650 1.00 24.08 267 THR A N 1
ATOM 1920 C CA . THR A 1 267 ? 6.898 21.888 43.226 1.00 25.37 267 THR A CA 1
ATOM 1921 C C . THR A 1 267 ? 6.466 23.079 42.369 1.00 30.21 267 THR A C 1
ATOM 1922 O O . THR A 1 267 ? 7.034 23.333 41.296 1.00 22.01 267 THR A O 1
ATOM 1926 N N . GLN A 1 268 ? 5.450 23.800 42.833 1.00 20.16 268 GLN A N 1
ATOM 1927 C CA . GLN A 1 268 ? 4.957 24.961 42.099 1.00 34.86 268 GLN A CA 1
ATOM 1928 C C . GLN A 1 268 ? 5.964 26.096 42.156 1.00 30.59 268 GLN A C 1
ATOM 1929 O O . GLN A 1 268 ? 6.179 26.804 41.170 1.00 33.61 268 GLN A O 1
ATOM 1935 N N . GLN A 1 269 ? 6.583 26.266 43.317 1.00 31.13 269 GLN A N 1
ATOM 1936 C CA . GLN A 1 269 ? 7.588 27.302 43.504 1.00 30.73 269 GLN A CA 1
ATOM 1937 C C . GLN A 1 269 ? 8.744 26.954 42.580 1.00 36.48 269 GLN A C 1
ATOM 1938 O O . GLN A 1 269 ? 9.519 27.820 42.17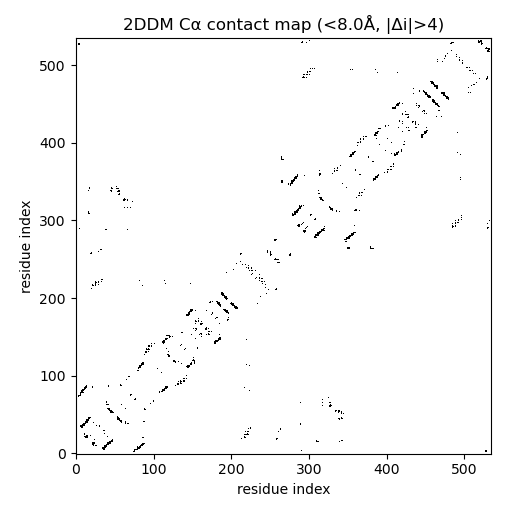4 1.00 32.67 269 GLN A O 1
ATOM 1944 N N . HIS A 1 270 ? 8.844 25.671 42.251 1.00 37.10 270 HIS A N 1
ATOM 1945 C CA . HIS A 1 270 ? 9.898 25.166 41.377 1.00 34.19 270 HIS A CA 1
ATOM 1946 C C . HIS A 1 270 ? 9.438 25.276 39.930 1.00 30.55 270 HIS A C 1
ATOM 1947 O O . HIS A 1 270 ? 10.211 25.031 39.007 1.00 31.98 270 HIS A O 1
ATOM 1954 N N . GLU A 1 271 ? 8.174 25.641 39.743 1.00 33.78 271 GLU A N 1
ATOM 1955 C CA . GLU A 1 271 ? 7.605 25.770 38.404 1.00 38.07 271 GLU A CA 1
ATOM 1956 C C . GLU A 1 271 ? 7.757 24.467 37.626 1.00 38.05 271 GLU A C 1
ATOM 1957 O O . GLU A 1 271 ? 8.166 24.465 36.466 1.00 37.49 271 GLU A O 1
ATOM 1963 N N . SER A 1 272 ? 7.412 23.357 38.272 1.00 33.25 272 SER A N 1
ATOM 1964 C CA . SER A 1 272 ? 7.513 22.042 37.653 1.00 31.11 272 SER A CA 1
ATOM 1965 C C . SER A 1 272 ? 6.149 21.377 37.490 1.00 34.41 272 SER A C 1
ATOM 1966 O O . SER A 1 272 ? 5.274 21.522 38.347 1.00 27.70 272 SER A O 1
ATOM 1969 N N . ASP A 1 273 ? 5.967 20.655 36.387 1.00 27.33 273 ASP A N 1
ATOM 1970 C CA . ASP A 1 273 ? 4.706 19.960 36.139 1.00 28.02 273 ASP A CA 1
ATOM 1971 C C . ASP A 1 273 ? 4.679 18.579 36.804 1.00 28.99 273 ASP A C 1
ATOM 1972 O O . ASP A 1 273 ? 3.696 17.855 36.699 1.00 27.83 273 ASP A O 1
ATOM 1977 N N . GLU A 1 274 ? 5.766 18.222 37.481 1.00 27.92 274 GLU A N 1
ATOM 1978 C CA . GLU A 1 274 ? 5.863 16.942 38.181 1.00 23.63 274 GLU A CA 1
ATOM 1979 C C . GLU A 1 274 ? 6.337 17.172 39.612 1.00 28.98 274 GLU A C 1
ATOM 1980 O O . GLU A 1 274 ? 7.174 18.039 39.868 1.00 23.83 274 GLU A O 1
ATOM 1986 N N . LEU A 1 275 ? 5.790 16.406 40.548 1.00 28.79 275 LEU A N 1
ATOM 1987 C CA . LEU A 1 275 ? 6.175 16.551 41.945 1.00 27.64 275 LEU A CA 1
ATOM 1988 C C . LEU A 1 275 ? 7.686 16.428 42.153 1.00 30.42 275 LEU A C 1
ATOM 1989 O O . LEU A 1 275 ? 8.335 15.560 41.569 1.00 27.76 275 LEU A O 1
ATOM 1994 N N . ILE A 1 276 ? 8.228 17.326 42.974 1.00 24.81 276 ILE A N 1
ATOM 1995 C CA . ILE A 1 276 ? 9.644 17.347 43.325 1.00 23.03 276 ILE A CA 1
ATOM 1996 C C . ILE A 1 276 ? 9.697 17.343 44.849 1.00 26.85 276 ILE A C 1
ATOM 1997 O O . ILE A 1 276 ? 9.077 18.177 45.506 1.00 24.14 276 ILE A O 1
ATOM 2002 N N . LEU A 1 277 ? 10.434 16.391 45.406 1.00 27.42 277 LEU A N 1
ATOM 2003 C CA . LEU A 1 277 ? 10.535 16.260 46.849 1.00 20.19 277 LEU A CA 1
ATOM 2004 C C . LEU A 1 277 ? 11.533 17.187 47.542 1.00 28.80 277 LEU A C 1
ATOM 2005 O O . LEU A 1 277 ? 12.723 17.183 47.225 1.00 25.89 277 LEU A O 1
ATOM 2010 N N . PRO A 1 278 ? 11.056 18.009 48.493 1.00 29.08 278 PRO A N 1
ATOM 2011 C CA . PRO A 1 278 ? 11.994 18.888 49.189 1.00 28.33 278 PRO A CA 1
ATOM 2012 C C . PRO A 1 278 ? 12.455 18.004 50.343 1.00 27.20 278 PRO A C 1
ATOM 2013 O O . PRO A 1 278 ? 11.928 16.901 50.525 1.00 31.04 278 PRO A O 1
ATOM 2017 N N . PRO A 1 279 ? 13.445 18.446 51.126 1.00 34.41 279 PRO A N 1
ATOM 2018 C CA . PRO A 1 279 ? 13.846 17.562 52.225 1.00 38.13 279 PRO A CA 1
ATOM 2019 C C . PRO A 1 279 ? 12.710 17.460 53.258 1.00 40.01 279 PRO A C 1
ATOM 2020 O O . PRO A 1 279 ? 11.798 18.297 53.273 1.00 23.28 279 PRO A O 1
ATOM 2024 N N . LEU A 1 280 ? 12.755 16.434 54.103 1.00 33.81 280 LEU A N 1
ATOM 2025 C CA . LEU A 1 280 ? 11.729 16.263 55.129 1.00 42.35 280 LEU A CA 1
ATOM 2026 C C . LEU A 1 280 ? 12.068 17.100 56.363 1.00 45.35 280 LEU A C 1
ATOM 2027 O O . LEU A 1 280 ? 13.274 17.274 56.646 1.00 43.62 280 LEU A O 1
ATOM 2032 N N . SER B 1 2 ? 23.123 18.843 25.775 1.00 65.39 2 SER B N 1
ATOM 2033 C CA . SER B 1 2 ? 22.699 20.208 26.198 1.00 65.32 2 SER B CA 1
ATOM 2034 C C . SER B 1 2 ? 22.111 20.975 25.018 1.00 67.53 2 SER B C 1
ATOM 2035 O O . SER B 1 2 ? 22.782 21.183 24.004 1.00 63.12 2 SER B O 1
ATOM 2038 N N . SER B 1 3 ? 20.857 21.396 25.155 1.00 68.16 3 SER B N 1
ATOM 2039 C CA . SER B 1 3 ? 20.181 22.141 24.100 1.00 69.58 3 SER B CA 1
ATOM 2040 C C . SER B 1 3 ? 20.903 23.453 23.794 1.00 62.80 3 SER B C 1
ATOM 2041 O O . SER B 1 3 ? 21.325 24.169 24.703 1.00 52.19 3 SER B O 1
ATOM 2044 N N . LEU B 1 4 ? 21.035 23.760 22.506 1.00 63.29 4 LEU B N 1
ATOM 2045 C CA . LEU B 1 4 ? 21.711 24.975 22.061 1.00 62.30 4 LEU B CA 1
ATOM 2046 C C . LEU B 1 4 ? 20.730 26.096 21.750 1.00 60.16 4 LEU B C 1
ATOM 2047 O O . LEU B 1 4 ? 21.132 27.191 21.354 1.00 62.59 4 LEU B O 1
ATOM 2052 N N . LEU B 1 5 ? 19.443 25.818 21.934 1.00 56.64 5 LEU B N 1
ATOM 2053 C CA . LEU B 1 5 ? 18.406 26.808 21.666 1.00 49.48 5 LEU B CA 1
ATOM 2054 C C . LEU B 1 5 ? 18.324 27.850 22.777 1.00 49.80 5 LEU B C 1
ATOM 2055 O O . LEU B 1 5 ? 17.603 27.682 23.764 1.00 42.51 5 LEU B O 1
ATOM 2060 N N . LEU B 1 6 ? 19.080 28.929 22.599 1.00 47.73 6 LEU B N 1
ATOM 2061 C CA . LEU B 1 6 ? 19.125 30.034 23.547 1.00 38.82 6 LEU B CA 1
ATOM 2062 C C . LEU B 1 6 ? 17.735 30.680 23.613 1.00 36.42 6 LEU B C 1
ATOM 2063 O O . LEU B 1 6 ? 17.305 31.169 24.662 1.00 36.13 6 LEU B O 1
ATOM 2068 N N . PHE B 1 7 ? 17.026 30.655 22.486 1.00 31.63 7 PHE B N 1
ATOM 2069 C CA . PHE B 1 7 ? 15.695 31.256 22.388 1.00 40.43 7 PHE B CA 1
ATOM 2070 C C . PHE B 1 7 ? 14.549 30.395 22.908 1.00 40.88 7 PHE B C 1
ATOM 2071 O O . PHE B 1 7 ? 13.399 30.841 22.944 1.00 46.03 7 PHE B O 1
ATOM 2079 N N . ASN B 1 8 ? 14.862 29.168 23.315 1.00 36.49 8 ASN B N 1
ATOM 2080 C CA . ASN B 1 8 ? 13.850 28.256 23.823 1.00 39.99 8 ASN B CA 1
ATOM 2081 C C . ASN B 1 8 ? 13.191 28.770 25.085 1.00 41.04 8 ASN B C 1
ATOM 2082 O O . ASN B 1 8 ? 13.846 29.322 25.971 1.00 38.06 8 ASN B O 1
ATOM 2087 N N . ASP B 1 9 ? 11.879 28.588 25.155 1.00 39.10 9 ASP B N 1
ATOM 2088 C CA . ASP B 1 9 ? 11.121 29.016 26.317 1.00 39.19 9 ASP B CA 1
ATOM 2089 C C . ASP B 1 9 ? 11.423 28.071 27.465 1.00 40.21 9 ASP B C 1
ATOM 2090 O O . ASP B 1 9 ? 11.972 26.987 27.263 1.00 34.34 9 ASP B O 1
ATOM 2095 N N . LYS B 1 10 ? 11.069 28.501 28.668 1.00 38.96 10 LYS B N 1
ATOM 2096 C CA . LYS B 1 10 ? 11.291 27.725 29.878 1.00 40.50 10 LYS B CA 1
ATOM 2097 C C . LYS B 1 10 ? 10.465 26.433 29.891 1.00 37.98 10 LYS B C 1
ATOM 2098 O O . LYS B 1 10 ? 9.252 26.467 29.676 1.00 30.98 10 LYS B O 1
ATOM 2104 N N . SER B 1 11 ? 11.124 25.299 30.142 1.00 30.65 11 SER B N 1
ATOM 2105 C CA . SER B 1 11 ? 10.433 24.010 30.221 1.00 31.33 11 SER B CA 1
ATOM 2106 C C . SER B 1 11 ? 10.050 23.752 31.679 1.00 34.89 11 SER B C 1
ATOM 2107 O O . SER B 1 11 ? 10.841 24.031 32.583 1.00 26.58 11 SER B O 1
ATOM 2110 N N . ARG B 1 12 ? 8.845 23.229 31.907 1.00 31.38 12 ARG B N 1
ATOM 2111 C CA . ARG B 1 12 ? 8.377 22.947 33.264 1.00 30.32 12 ARG B CA 1
ATOM 2112 C C . ARG B 1 12 ? 8.580 21.480 33.638 1.00 34.73 12 ARG B C 1
ATOM 2113 O O . ARG B 1 12 ? 8.210 21.051 34.732 1.00 44.41 12 ARG B O 1
ATOM 2121 N N . ALA B 1 13 ? 9.171 20.716 32.725 1.00 39.71 13 ALA B N 1
ATOM 2122 C CA . ALA B 1 13 ? 9.413 19.291 32.943 1.00 31.20 13 ALA B CA 1
ATOM 2123 C C . ALA B 1 13 ? 10.657 19.029 33.787 1.00 27.91 13 ALA B C 1
ATOM 2124 O O . ALA B 1 13 ? 11.527 19.889 33.913 1.00 22.62 13 ALA B O 1
ATOM 2126 N N . LEU B 1 14 ? 10.729 17.840 34.378 1.00 25.57 14 LEU B N 1
ATOM 2127 C CA . LEU B 1 14 ? 11.892 17.474 35.167 1.00 25.15 14 LEU B CA 1
ATOM 2128 C C . LEU B 1 14 ? 13.047 17.390 34.185 1.00 27.33 14 LEU B C 1
ATOM 2129 O O . LEU B 1 14 ? 12.855 17.032 33.030 1.00 22.40 14 LEU B O 1
ATOM 2134 N N . GLN B 1 15 ? 14.243 17.735 34.635 1.00 34.54 15 GLN B N 1
ATOM 2135 C CA . GLN B 1 15 ? 15.404 17.688 33.765 1.00 33.14 15 GLN B CA 1
ATOM 2136 C C . GLN B 1 15 ? 16.403 16.691 34.325 1.00 36.03 15 GLN B C 1
ATOM 2137 O O . GLN B 1 15 ? 16.442 16.450 35.529 1.00 34.41 15 GLN B O 1
ATOM 2143 N N . ALA B 1 16 ? 17.202 16.096 33.450 1.00 31.20 16 ALA B N 1
ATOM 2144 C CA . ALA B 1 16 ? 18.181 15.117 33.890 1.00 30.58 16 ALA B CA 1
ATOM 2145 C C . ALA B 1 16 ? 19.496 15.269 33.149 1.00 27.13 16 ALA B C 1
ATOM 2146 O O . ALA B 1 16 ? 19.520 15.584 31.960 1.00 29.28 16 ALA B O 1
ATOM 2148 N N . ASP B 1 17 ? 20.590 15.040 33.864 1.00 26.98 17 ASP B N 1
ATOM 2149 C CA . ASP B 1 17 ? 21.927 15.139 33.293 1.00 27.80 17 ASP B CA 1
ATOM 2150 C C . ASP B 1 17 ? 22.237 13.896 32.490 1.00 29.44 17 ASP B C 1
ATOM 2151 O O . ASP B 1 17 ? 22.942 13.937 31.482 1.00 32.27 17 ASP B O 1
ATOM 2156 N N . ILE B 1 18 ? 21.679 12.785 32.947 1.00 29.18 18 ILE B N 1
ATOM 2157 C CA . ILE B 1 18 ? 21.933 11.482 32.352 1.00 27.22 18 ILE B CA 1
ATOM 2158 C C . ILE B 1 18 ? 20.680 10.650 32.126 1.00 30.51 18 ILE B C 1
ATOM 2159 O O . ILE B 1 18 ? 19.681 10.780 32.832 1.00 24.43 18 ILE B O 1
ATOM 2164 N N . VAL B 1 19 ? 20.753 9.792 31.122 1.00 27.46 19 VAL B N 1
ATOM 2165 C CA . VAL B 1 19 ? 19.684 8.857 30.832 1.00 22.14 19 VAL B CA 1
ATOM 2166 C C . VAL B 1 19 ? 20.436 7.534 30.816 1.00 28.69 19 VAL B C 1
ATOM 2167 O O . VAL B 1 19 ? 21.292 7.300 29.962 1.00 26.98 19 VAL B O 1
ATOM 2171 N N . ALA B 1 20 ? 20.156 6.686 31.794 1.00 22.90 20 ALA B N 1
ATOM 2172 C CA . ALA B 1 20 ? 20.837 5.406 31.867 1.00 31.98 20 ALA B CA 1
ATOM 2173 C C . ALA B 1 20 ? 19.904 4.314 31.353 1.00 20.28 20 ALA B C 1
ATOM 2174 O O . ALA B 1 20 ? 18.782 4.150 31.840 1.00 24.34 20 ALA B O 1
ATOM 2176 N N . VAL B 1 21 ? 20.372 3.577 30.353 1.00 27.41 21 VAL B N 1
ATOM 2177 C CA . VAL B 1 21 ? 19.579 2.519 29.752 1.00 17.40 21 VAL B CA 1
ATOM 2178 C C . VAL B 1 21 ? 20.205 1.178 30.104 1.00 26.73 21 VAL B C 1
ATOM 2179 O O . VAL B 1 21 ? 21.247 0.803 29.564 1.00 22.63 21 VAL B O 1
ATOM 2183 N N . GLN B 1 22 ? 19.562 0.470 31.023 1.00 21.05 22 GLN B N 1
ATOM 2184 C CA . GLN B 1 22 ? 20.051 -0.818 31.504 1.00 35.22 22 GLN B CA 1
ATOM 2185 C C . GLN B 1 22 ? 18.908 -1.643 32.070 1.00 29.12 22 GLN B C 1
ATOM 2186 O O . GLN B 1 22 ? 17.734 -1.312 31.925 1.00 27.47 22 GLN B O 1
ATOM 2192 N N . SER B 1 23 ? 19.300 -2.702 32.773 1.00 29.78 23 SER B N 1
ATOM 2193 C CA . SER B 1 23 ? 18.372 -3.605 33.423 1.00 34.07 23 SER B CA 1
ATOM 2194 C C . SER B 1 23 ? 17.880 -3.017 34.750 1.00 37.20 23 SER B C 1
ATOM 2195 O O . SER B 1 23 ? 18.438 -2.052 35.270 1.00 30.33 23 SER B O 1
ATOM 2198 N N . GLN B 1 24 ? 16.823 -3.607 35.291 1.00 34.34 24 GLN B N 1
ATOM 2199 C CA . GLN B 1 24 ? 16.267 -3.165 36.560 1.00 30.75 24 GLN B CA 1
ATOM 2200 C C . GLN B 1 24 ? 15.821 -4.400 37.316 1.00 32.11 24 GLN B C 1
ATOM 2201 O O . GLN B 1 24 ? 15.292 -5.335 36.717 1.00 25.82 24 GLN B O 1
ATOM 2207 N N . VAL B 1 25 ? 16.035 -4.402 38.627 1.00 31.54 25 VAL B N 1
ATOM 2208 C CA . VAL B 1 25 ? 15.650 -5.527 39.463 1.00 29.32 25 VAL B CA 1
ATOM 2209 C C . VAL B 1 25 ? 14.833 -5.046 40.642 1.00 30.26 25 VAL B C 1
ATOM 2210 O O . VAL B 1 25 ? 15.194 -4.074 41.304 1.00 25.37 25 VAL B O 1
ATOM 2214 N N . VAL B 1 26 ? 13.724 -5.724 40.905 1.00 23.23 26 VAL B N 1
ATOM 2215 C CA . VAL B 1 26 ? 12.892 -5.360 42.037 1.00 26.39 26 VAL B CA 1
ATOM 2216 C C . VAL B 1 26 ? 13.738 -5.525 43.290 1.00 27.18 26 VAL B C 1
ATOM 2217 O O . VAL B 1 26 ? 13.749 -4.664 44.177 1.00 25.89 26 VAL B O 1
ATOM 2221 N N . TYR B 1 27 ? 14.450 -6.648 43.349 1.00 25.25 27 TYR B N 1
ATOM 2222 C CA . TYR B 1 27 ? 15.320 -6.962 44.479 1.00 21.30 27 TYR B CA 1
ATOM 2223 C C . TYR B 1 27 ? 16.772 -7.012 44.026 1.00 27.46 27 TYR B C 1
ATOM 2224 O O . TYR B 1 27 ? 17.109 -7.753 43.104 1.00 22.61 27 TYR B O 1
ATOM 2233 N N . GLY B 1 28 ? 17.636 -6.236 44.668 1.00 28.20 28 GLY B N 1
ATOM 2234 C CA . GLY B 1 28 ? 19.034 -6.283 44.286 1.00 28.43 28 GLY B CA 1
ATOM 2235 C C . GLY B 1 28 ? 19.667 -4.974 43.873 1.00 26.62 28 GLY B C 1
ATOM 2236 O O . GLY B 1 28 ? 19.009 -3.940 43.823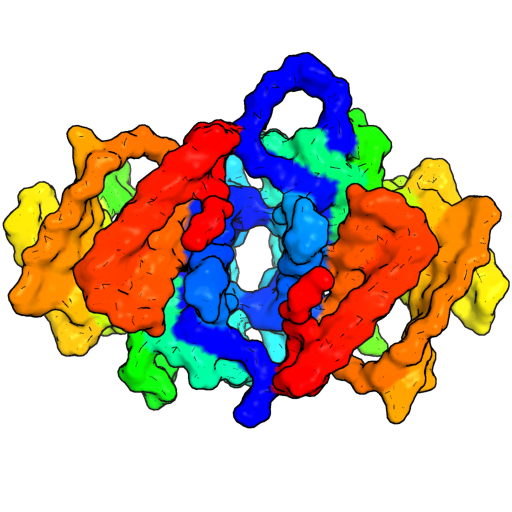 1.00 24.26 28 GLY B O 1
ATOM 2237 N N . SER B 1 29 ? 20.957 -5.042 43.553 1.00 25.28 29 SER B N 1
ATOM 2238 C CA . SER B 1 29 ? 21.729 -3.871 43.167 1.00 29.20 29 SER B CA 1
ATOM 2239 C C . SER B 1 29 ? 22.545 -4.042 41.883 1.00 21.12 29 SER B C 1
ATOM 2240 O O . SER B 1 29 ? 23.776 -4.052 41.921 1.00 29.09 29 SER B O 1
ATOM 2243 N N . VAL B 1 30 ? 21.857 -4.206 40.757 1.00 20.66 30 VAL B N 1
ATOM 2244 C CA . VAL B 1 30 ? 22.521 -4.319 39.460 1.00 23.48 30 VAL B CA 1
ATOM 2245 C C . VAL B 1 30 ? 21.834 -3.344 38.507 1.00 24.43 30 VAL B C 1
ATOM 2246 O O . VAL B 1 30 ? 20.717 -2.901 38.769 1.00 25.14 30 VAL B O 1
ATOM 2250 N N . GLY B 1 31 ? 22.500 -3.004 37.410 1.00 23.21 31 GLY B N 1
ATOM 2251 C CA . GLY B 1 31 ? 21.908 -2.093 36.449 1.00 28.25 31 GLY B CA 1
ATOM 2252 C C . GLY B 1 31 ? 21.527 -0.773 37.087 1.00 22.95 31 GLY B C 1
ATOM 2253 O O . GLY B 1 31 ? 22.236 -0.279 37.966 1.00 21.66 31 GLY B O 1
ATOM 2254 N N . ASN B 1 32 ? 20.400 -0.209 36.665 1.00 25.13 32 ASN B N 1
ATOM 2255 C CA . ASN B 1 32 ? 19.960 1.064 37.207 1.00 21.54 32 ASN B CA 1
ATOM 2256 C C . ASN B 1 32 ? 19.619 1.011 38.686 1.00 22.81 32 ASN B C 1
ATOM 2257 O O . ASN B 1 32 ? 19.615 2.039 39.363 1.00 24.90 32 ASN B O 1
ATOM 2262 N N . SER B 1 33 ? 19.341 -0.182 39.197 1.00 24.13 33 SER B N 1
ATOM 2263 C CA . SER B 1 33 ? 19.006 -0.310 40.606 1.00 29.64 33 SER B CA 1
ATOM 2264 C C . SER B 1 33 ? 20.178 0.100 41.502 1.00 29.86 33 SER B C 1
ATOM 2265 O O . SER B 1 33 ? 19.994 0.385 42.679 1.00 26.38 33 SER B O 1
ATOM 2268 N N . ILE B 1 34 ? 21.385 0.133 40.946 1.00 26.52 34 ILE B N 1
ATOM 2269 C CA . ILE B 1 34 ? 22.546 0.542 41.725 1.00 25.70 34 ILE B CA 1
ATOM 2270 C C . ILE B 1 34 ? 23.107 1.825 41.133 1.00 27.37 34 ILE B C 1
ATOM 2271 O O . ILE B 1 34 ? 23.599 2.691 41.850 1.00 26.42 34 ILE B O 1
ATOM 2276 N N . ALA B 1 35 ? 23.002 1.948 39.818 1.00 25.77 35 ALA B N 1
ATOM 2277 C CA . ALA B 1 35 ? 23.509 3.119 39.127 1.00 27.99 35 ALA B CA 1
ATOM 2278 C C . ALA B 1 35 ? 22.743 4.396 39.487 1.00 19.23 35 ALA B C 1
ATOM 2279 O O . ALA B 1 35 ? 23.359 5.406 39.803 1.00 21.45 35 ALA B O 1
ATOM 2281 N N . VAL B 1 36 ? 21.413 4.362 39.443 1.00 24.87 36 VAL B N 1
ATOM 2282 C CA . VAL B 1 36 ? 20.646 5.561 39.780 1.00 25.99 36 VAL B CA 1
ATOM 2283 C C . VAL B 1 36 ? 21.013 6.151 41.147 1.00 23.19 36 VAL B C 1
ATOM 2284 O O . VAL B 1 36 ? 21.343 7.331 41.243 1.00 30.36 36 VAL B O 1
ATOM 2288 N N . PRO B 1 37 ? 20.972 5.338 42.221 1.00 25.15 37 PRO B N 1
ATOM 2289 C CA . PRO B 1 37 ? 21.314 5.859 43.551 1.00 28.72 37 PRO B CA 1
ATOM 2290 C C . PRO B 1 37 ? 22.751 6.380 43.595 1.00 30.12 37 PRO B C 1
ATOM 2291 O O . PRO B 1 37 ? 23.039 7.399 44.228 1.00 23.80 37 PRO B O 1
ATOM 2295 N N . ALA B 1 38 ? 23.657 5.669 42.933 1.00 21.88 38 ALA B N 1
ATOM 2296 C CA . ALA B 1 38 ? 25.048 6.105 42.910 1.00 24.31 38 ALA B CA 1
ATOM 2297 C C . ALA B 1 38 ? 25.133 7.450 42.191 1.00 22.86 38 ALA B C 1
ATOM 2298 O O . ALA B 1 38 ? 25.833 8.360 42.634 1.00 28.23 38 ALA B O 1
ATOM 2300 N N . ILE B 1 39 ? 24.422 7.584 41.078 1.00 19.13 39 ILE B N 1
ATOM 2301 C CA . ILE B 1 39 ? 24.444 8.842 40.340 1.00 28.56 39 ILE B CA 1
ATOM 2302 C C . ILE B 1 39 ? 23.866 9.951 41.217 1.00 31.95 39 ILE B C 1
ATOM 2303 O O . ILE B 1 39 ? 24.409 11.058 41.281 1.00 26.20 39 ILE B O 1
ATOM 2308 N N . LYS B 1 40 ? 22.763 9.647 41.896 1.00 29.60 40 LYS B N 1
ATOM 2309 C CA . LYS B 1 40 ? 22.131 10.611 42.790 1.00 33.83 40 LYS B CA 1
ATOM 2310 C C . LYS B 1 40 ? 23.134 11.062 43.853 1.00 37.06 40 LYS B C 1
ATOM 2311 O O . LYS B 1 40 ? 23.208 12.244 44.186 1.00 28.23 40 LYS B O 1
ATOM 2317 N N . GLN B 1 41 ? 23.916 10.128 44.391 1.00 29.31 41 GLN B N 1
ATOM 2318 C CA . GLN B 1 41 ? 24.895 10.504 45.414 1.00 35.60 41 GLN B CA 1
ATOM 2319 C C . GLN B 1 41 ? 25.814 11.604 44.912 1.00 35.30 41 GLN B C 1
ATOM 2320 O O . GLN B 1 41 ? 26.213 12.479 45.674 1.00 33.35 41 GLN B O 1
ATOM 2326 N N . ASN B 1 42 ? 26.149 11.548 43.628 1.00 25.69 42 ASN B N 1
ATOM 2327 C CA . ASN B 1 42 ? 27.050 12.519 43.022 1.00 28.40 42 ASN B CA 1
ATOM 2328 C C . ASN B 1 42 ? 26.402 13.850 42.706 1.00 32.66 42 ASN B C 1
ATOM 2329 O O . ASN B 1 42 ? 27.013 14.706 42.076 1.00 37.49 42 ASN B O 1
ATOM 2334 N N . GLY B 1 43 ? 25.162 14.019 43.144 1.00 37.59 43 GLY B N 1
ATOM 2335 C CA . GLY B 1 43 ? 24.471 15.268 42.899 1.00 28.64 43 GLY B CA 1
ATOM 2336 C C . GLY B 1 43 ? 23.990 15.471 41.478 1.00 30.37 43 GLY B C 1
ATOM 2337 O O . GLY B 1 43 ? 23.830 16.609 41.046 1.00 28.07 43 GLY B O 1
ATOM 2338 N N . LEU B 1 44 ? 23.763 14.385 40.742 1.00 30.39 44 LEU B N 1
ATOM 2339 C CA . LEU B 1 44 ? 23.269 14.501 39.367 1.00 28.11 44 LEU B CA 1
ATOM 2340 C C . LEU B 1 44 ? 21.862 13.919 39.261 1.00 34.62 44 LEU B C 1
ATOM 2341 O O . LEU B 1 44 ? 21.434 13.133 40.119 1.00 25.30 44 LEU B O 1
ATOM 2346 N N . ASN B 1 45 ? 21.136 14.309 38.217 1.00 28.79 45 ASN B N 1
ATOM 2347 C CA . ASN B 1 45 ? 19.790 13.788 38.011 1.00 28.80 45 ASN B CA 1
ATOM 2348 C C . ASN B 1 45 ? 19.842 12.798 36.870 1.00 30.69 45 ASN B C 1
ATOM 2349 O O . ASN B 1 45 ? 20.626 12.951 35.940 1.00 25.55 45 ASN B O 1
ATOM 2354 N N . VAL B 1 46 ? 18.997 11.781 36.933 1.00 30.60 46 VAL B N 1
ATOM 2355 C CA . VAL B 1 46 ? 18.997 10.762 35.900 1.00 32.85 46 VAL B CA 1
ATOM 2356 C C . VAL B 1 46 ? 17.630 10.152 35.659 1.00 27.02 46 VAL B C 1
ATOM 2357 O O . VAL B 1 46 ? 16.819 10.044 36.574 1.00 31.65 46 VAL B O 1
ATOM 2361 N N . PHE B 1 47 ? 17.395 9.759 34.413 1.00 27.04 47 PHE B N 1
ATOM 2362 C CA . PHE B 1 47 ? 16.164 9.083 34.016 1.00 22.46 47 PHE B CA 1
ATOM 2363 C C . PHE B 1 47 ? 16.595 7.642 33.736 1.00 31.27 47 PHE B C 1
ATOM 2364 O O . PHE B 1 47 ? 17.562 7.413 33.003 1.00 28.79 47 PHE B O 1
ATOM 2372 N N . ALA B 1 48 ? 15.897 6.680 34.332 1.00 26.45 48 ALA B N 1
ATOM 2373 C CA . ALA B 1 48 ? 16.215 5.269 34.139 1.00 25.98 48 ALA B CA 1
ATOM 2374 C C . ALA B 1 48 ? 15.279 4.606 33.135 1.00 25.97 48 ALA B C 1
ATOM 2375 O O . ALA B 1 48 ? 14.063 4.596 33.315 1.00 25.71 48 ALA B O 1
ATOM 2377 N N . VAL B 1 49 ? 15.854 4.054 32.074 1.00 25.07 49 VAL B N 1
ATOM 2378 C CA . VAL B 1 49 ? 15.071 3.371 31.056 1.00 21.43 49 VAL B CA 1
ATOM 2379 C C . VAL B 1 49 ? 15.499 1.911 31.101 1.00 23.24 49 VAL B C 1
ATOM 2380 O O . VAL B 1 49 ? 16.625 1.577 30.737 1.00 23.41 49 VAL B O 1
ATOM 2384 N N . PRO B 1 50 ? 14.603 1.021 31.557 1.00 21.76 50 PRO B N 1
ATOM 2385 C CA . PRO B 1 50 ? 14.903 -0.409 31.657 1.00 25.79 50 PRO B CA 1
ATOM 2386 C C . PRO B 1 50 ? 14.885 -1.188 30.351 1.00 27.30 50 PRO B C 1
ATOM 2387 O O . PRO B 1 50 ? 14.080 -0.924 29.451 1.00 27.37 50 PRO B O 1
ATOM 2391 N N . THR B 1 51 ? 15.785 -2.160 30.275 1.00 25.36 51 THR B N 1
ATOM 2392 C CA . THR B 1 51 ? 15.903 -3.038 29.121 1.00 27.43 51 THR B CA 1
ATOM 2393 C C . THR B 1 51 ? 15.222 -4.355 29.484 1.00 20.69 51 THR B C 1
ATOM 2394 O O . THR B 1 51 ? 14.656 -5.041 28.627 1.00 27.60 51 THR B O 1
ATOM 2398 N N . VAL B 1 52 ? 15.302 -4.702 30.766 1.00 22.41 52 VAL B N 1
ATOM 2399 C CA . VAL B 1 52 ? 14.657 -5.890 31.316 1.00 25.85 52 VAL B CA 1
ATOM 2400 C C . VAL B 1 52 ? 14.232 -5.512 32.738 1.00 28.97 52 VAL B C 1
ATOM 2401 O O . VAL B 1 52 ? 14.867 -4.678 33.386 1.00 25.16 52 VAL B O 1
ATOM 2405 N N . LEU B 1 53 ? 13.139 -6.100 33.204 1.00 23.45 53 LEU B N 1
ATOM 2406 C CA . LEU B 1 53 ? 12.627 -5.834 34.550 1.00 26.98 53 LEU B CA 1
ATOM 2407 C C . LEU B 1 53 ? 12.571 -7.206 35.206 1.00 23.87 53 LEU B C 1
ATOM 2408 O O . LEU B 1 53 ? 11.631 -7.974 34.983 1.00 26.57 53 LEU B O 1
ATOM 2413 N N . LEU B 1 54 ? 13.591 -7.512 36.002 1.00 28.70 54 LEU B N 1
ATOM 2414 C CA . LEU B 1 54 ? 13.695 -8.803 36.667 1.00 21.72 54 LEU B CA 1
ATOM 2415 C C . LEU B 1 54 ? 13.455 -8.704 38.162 1.00 27.35 54 LEU B C 1
ATOM 2416 O O . LEU B 1 54 ? 13.598 -7.633 38.750 1.00 27.68 54 LEU B O 1
ATOM 2421 N N . SER B 1 55 ? 13.087 -9.827 38.771 1.00 29.24 55 SER B N 1
ATOM 2422 C CA . SER B 1 55 ? 12.850 -9.871 40.209 1.00 30.21 55 SER B CA 1
ATOM 2423 C C . SER B 1 55 ? 14.195 -9.718 40.922 1.00 28.72 55 SER B C 1
ATOM 2424 O O . SER B 1 55 ? 14.282 -9.129 41.998 1.00 28.19 55 SER B O 1
ATOM 2427 N N . ASN B 1 56 ? 15.236 -10.263 40.297 1.00 26.02 56 ASN B N 1
ATOM 2428 C CA . ASN B 1 56 ? 16.603 -10.226 40.812 1.00 22.58 56 ASN B CA 1
ATOM 2429 C C . ASN B 1 56 ? 17.510 -10.769 39.708 1.00 26.31 56 ASN B C 1
ATOM 2430 O O . ASN B 1 56 ? 17.020 -11.202 38.667 1.00 22.81 56 ASN B O 1
ATOM 2435 N N . THR B 1 57 ? 18.824 -10.740 39.915 1.00 22.90 57 THR B N 1
ATOM 2436 C CA . THR B 1 57 ? 19.735 -11.248 38.892 1.00 29.47 57 THR B CA 1
ATOM 2437 C C . THR B 1 57 ? 19.510 -12.748 38.674 1.00 35.63 57 THR B C 1
ATOM 2438 O O . THR B 1 57 ? 19.072 -13.457 39.580 1.00 34.26 57 THR B O 1
ATOM 2442 N N . PRO B 1 58 ? 19.789 -13.243 37.455 1.00 36.64 58 PRO B N 1
ATOM 2443 C CA . PRO B 1 58 ? 19.616 -14.660 37.099 1.00 40.57 58 PRO B CA 1
ATOM 2444 C C . PRO B 1 58 ? 20.597 -15.589 37.801 1.00 42.73 58 PRO B C 1
ATOM 2445 O O . PRO B 1 58 ? 20.588 -16.801 37.579 1.00 47.06 58 PRO B O 1
ATOM 2449 N N . HIS B 1 59 ? 21.437 -15.009 38.650 1.00 43.74 59 HIS B N 1
ATOM 2450 C CA . HIS B 1 59 ? 22.443 -15.758 39.389 1.00 47.49 59 HIS B CA 1
ATOM 2451 C C . HIS B 1 59 ? 21.870 -16.537 40.565 1.00 44.25 59 HIS B C 1
ATOM 2452 O O . HIS B 1 59 ? 22.421 -17.571 40.947 1.00 42.58 59 HIS B O 1
ATOM 2459 N N . TYR B 1 60 ? 20.779 -16.045 41.148 1.00 39.51 60 TYR B N 1
ATOM 2460 C CA . TYR B 1 60 ? 20.157 -16.741 42.271 1.00 32.22 60 TYR B CA 1
ATOM 2461 C C . TYR B 1 60 ? 19.433 -17.993 41.777 1.00 32.01 60 TYR B C 1
ATOM 2462 O O . TYR B 1 60 ? 19.349 -18.227 40.573 1.00 33.71 60 TYR B O 1
ATOM 2471 N N . ASP B 1 61 ? 18.909 -18.789 42.705 1.00 37.72 61 ASP B N 1
ATOM 2472 C CA . ASP B 1 61 ? 18.213 -20.023 42.349 1.00 40.37 61 ASP B CA 1
ATOM 2473 C C . ASP B 1 61 ? 16.979 -19.812 41.490 1.00 40.42 61 ASP B C 1
ATOM 2474 O O . ASP B 1 61 ? 16.645 -20.655 40.659 1.00 44.78 61 ASP B O 1
ATOM 2479 N N . THR B 1 62 ? 16.299 -18.691 41.698 1.00 37.07 62 THR B N 1
ATOM 2480 C CA . THR B 1 62 ? 15.100 -18.368 40.934 1.00 41.58 62 THR B CA 1
ATOM 2481 C C . THR B 1 62 ? 15.176 -16.902 40.528 1.00 40.59 62 THR B C 1
ATOM 2482 O O . THR B 1 62 ? 15.890 -16.118 41.156 1.00 29.61 62 THR B O 1
ATOM 2486 N N . PHE B 1 63 ? 14.461 -16.545 39.466 1.00 33.65 63 PHE B N 1
ATOM 2487 C CA . PHE B 1 63 ? 14.397 -15.159 39.002 1.00 36.71 63 PHE B CA 1
ATOM 2488 C C . PHE B 1 63 ? 13.240 -15.062 38.016 1.00 35.05 63 PHE B C 1
ATOM 2489 O O . PHE B 1 63 ? 12.926 -16.026 37.318 1.00 27.28 63 PHE B O 1
ATOM 2497 N N . TYR B 1 64 ? 12.590 -13.907 37.966 1.00 21.68 64 TYR B N 1
ATOM 2498 C CA . TYR B 1 64 ? 11.457 -13.759 37.071 1.00 29.10 64 TYR B CA 1
ATOM 2499 C C . TYR B 1 64 ? 11.493 -12.420 36.356 1.00 34.63 64 TYR B C 1
ATOM 2500 O O . TYR B 1 64 ? 12.267 -11.532 36.721 1.00 32.24 64 TYR B O 1
ATOM 2509 N N . GLY B 1 65 ? 10.649 -12.287 35.338 1.00 29.98 65 GLY B N 1
ATOM 2510 C CA . GLY B 1 65 ? 10.599 -11.066 34.561 1.00 34.51 65 GLY B CA 1
ATOM 2511 C C . GLY B 1 65 ? 11.303 -11.283 33.236 1.00 35.20 65 GLY B C 1
ATOM 2512 O O . GLY B 1 65 ? 11.805 -12.380 32.970 1.00 38.12 65 GLY B O 1
ATOM 2513 N N . GLY B 1 66 ? 11.352 -10.249 32.404 1.00 30.31 66 GLY B N 1
ATOM 2514 C CA . GLY B 1 66 ? 12.006 -10.381 31.116 1.00 25.32 66 GLY B CA 1
ATOM 2515 C C . GLY B 1 66 ? 12.313 -9.060 30.440 1.00 37.10 66 GLY B C 1
ATOM 2516 O O . GLY B 1 66 ? 12.327 -8.002 31.080 1.00 25.91 66 GLY B O 1
ATOM 2517 N N . ALA B 1 67 ? 12.560 -9.125 29.136 1.00 31.04 67 ALA B N 1
ATOM 2518 C CA . ALA B 1 67 ? 12.881 -7.945 28.346 1.00 33.78 67 ALA B CA 1
ATOM 2519 C C . ALA B 1 67 ? 11.679 -7.047 28.121 1.00 30.79 67 ALA B C 1
ATOM 2520 O O . ALA B 1 67 ? 10.560 -7.521 27.908 1.00 28.98 67 ALA B O 1
ATOM 2522 N N . ILE B 1 68 ? 11.928 -5.742 28.182 1.00 28.36 68 ILE B N 1
ATOM 2523 C CA . ILE B 1 68 ? 10.900 -4.736 27.959 1.00 22.41 68 ILE B CA 1
ATOM 2524 C C . ILE B 1 68 ? 10.533 -4.784 26.476 1.00 21.81 68 ILE B C 1
ATOM 2525 O O . ILE B 1 68 ? 11.400 -4.699 25.615 1.00 22.67 68 ILE B O 1
ATOM 2530 N N . PRO B 1 69 ? 9.241 -4.917 26.159 1.00 30.02 69 PRO B N 1
ATOM 2531 C CA . PRO B 1 69 ? 8.800 -4.975 24.757 1.00 32.49 69 PRO B CA 1
ATOM 2532 C C . PRO B 1 69 ? 9.277 -3.783 23.919 1.00 30.62 69 PRO B C 1
ATOM 2533 O O . PRO B 1 69 ? 9.262 -2.645 24.389 1.00 24.65 69 PRO B O 1
ATOM 2537 N N . ASP B 1 70 ? 9.682 -4.049 22.677 1.00 27.34 70 ASP B N 1
ATOM 2538 C CA . ASP B 1 70 ? 10.161 -3.008 21.767 1.00 25.84 70 ASP B CA 1
ATOM 2539 C C . ASP B 1 70 ? 9.267 -1.767 21.777 1.00 25.90 70 ASP B C 1
ATOM 2540 O O . ASP B 1 70 ? 9.759 -0.639 21.839 1.00 24.33 70 ASP B O 1
ATOM 2545 N N . GLU B 1 71 ? 7.955 -1.977 21.702 1.00 26.75 71 GLU B N 1
ATOM 2546 C CA . GLU B 1 71 ? 6.999 -0.869 21.679 1.00 37.38 71 GLU B CA 1
ATOM 2547 C C . GLU B 1 71 ? 7.097 -0.020 22.950 1.00 30.80 71 GLU B C 1
ATOM 2548 O O . GLU B 1 71 ? 7.090 1.208 22.891 1.00 32.92 71 GLU B O 1
ATOM 2554 N N . TRP B 1 72 ? 7.187 -0.675 24.100 1.00 27.86 72 TRP B N 1
ATOM 2555 C CA . TRP B 1 72 ? 7.321 0.041 25.362 1.00 28.51 72 TRP B CA 1
ATOM 2556 C C . TRP B 1 72 ? 8.675 0.738 25.399 1.00 32.39 72 TRP B C 1
ATOM 2557 O O . TRP B 1 72 ? 8.756 1.933 25.683 1.00 22.34 72 TRP B O 1
ATOM 2568 N N . PHE B 1 73 ? 9.730 -0.021 25.107 1.00 26.44 73 PHE B N 1
ATOM 2569 C CA . PHE B 1 73 ? 11.101 0.491 25.119 1.00 26.83 73 PHE B CA 1
ATOM 2570 C C . PHE B 1 73 ? 11.246 1.740 24.255 1.00 30.16 73 PHE B C 1
ATOM 2571 O O . PHE B 1 73 ? 11.727 2.784 24.714 1.00 19.26 73 PHE B O 1
ATOM 2579 N N . SER B 1 74 ? 10.832 1.629 22.999 1.00 25.99 74 SER B N 1
ATOM 2580 C CA . SER B 1 74 ? 10.907 2.753 22.084 1.00 24.94 74 SER B CA 1
ATOM 2581 C C . SER B 1 74 ? 10.082 3.902 22.647 1.00 22.09 74 SER B C 1
ATOM 2582 O O . SER B 1 74 ? 10.506 5.056 22.611 1.00 31.42 74 SER B O 1
ATOM 2585 N N . GLY B 1 75 ? 8.905 3.579 23.171 1.00 26.21 75 GLY B N 1
ATOM 2586 C CA . GLY B 1 75 ? 8.043 4.606 23.734 1.00 20.26 75 GLY B CA 1
ATOM 2587 C C . GLY B 1 75 ? 8.690 5.360 24.881 1.00 26.26 75 GLY B C 1
ATOM 2588 O O . GLY B 1 75 ? 8.577 6.580 24.984 1.00 24.26 75 GLY B O 1
ATOM 2589 N N . TYR B 1 76 ? 9.385 4.637 25.747 1.00 22.66 76 TYR B N 1
ATOM 2590 C CA . TYR B 1 76 ? 10.034 5.269 26.889 1.00 21.52 76 TYR B CA 1
ATOM 2591 C C . TYR B 1 76 ? 11.019 6.322 26.414 1.00 26.72 76 TYR B C 1
ATOM 2592 O O . TYR B 1 76 ? 11.038 7.437 26.928 1.00 23.36 76 TYR B O 1
ATOM 2601 N N . LEU B 1 77 ? 11.831 5.964 25.427 1.00 22.89 77 LEU B N 1
ATOM 2602 C CA . LEU B 1 77 ? 12.828 6.876 24.890 1.00 25.01 77 LEU B CA 1
ATOM 2603 C C . LEU B 1 77 ? 12.173 8.066 24.203 1.00 32.57 77 LEU B C 1
ATOM 2604 O O . LEU B 1 77 ? 12.596 9.211 24.374 1.00 32.89 77 LEU B O 1
ATOM 2609 N N . ARG B 1 78 ? 11.133 7.781 23.431 1.00 28.69 78 ARG B N 1
ATOM 2610 C CA . ARG B 1 78 ? 10.401 8.806 22.708 1.00 30.57 78 ARG B CA 1
ATOM 2611 C C . ARG B 1 78 ? 9.734 9.765 23.694 1.00 34.87 78 ARG B C 1
ATOM 2612 O O . ARG B 1 78 ? 9.748 10.982 23.503 1.00 28.44 78 ARG B O 1
ATOM 2620 N N . ALA B 1 79 ? 9.160 9.208 24.758 1.00 26.42 79 ALA B N 1
ATOM 2621 C CA . ALA B 1 79 ? 8.489 10.020 25.765 1.00 31.35 79 ALA B CA 1
ATOM 2622 C C . ALA B 1 79 ? 9.418 11.073 26.371 1.00 36.27 79 ALA B C 1
ATOM 2623 O O . ALA B 1 79 ? 8.988 12.195 26.641 1.00 33.41 79 ALA B O 1
ATOM 2625 N N . LEU B 1 80 ? 10.686 10.714 26.581 1.00 28.15 80 LEU B N 1
ATOM 2626 C CA . LEU B 1 80 ? 11.649 11.649 27.163 1.00 26.49 80 LEU B CA 1
ATOM 2627 C C . LEU B 1 80 ? 11.782 12.889 26.295 1.00 34.43 80 LEU B C 1
ATOM 2628 O O . LEU B 1 80 ? 11.960 14.000 26.806 1.00 28.01 80 LEU B O 1
ATOM 2633 N N . GLN B 1 81 ? 11.689 12.693 24.980 1.00 32.23 81 GLN B N 1
ATOM 2634 C CA . GLN B 1 81 ? 11.771 13.799 24.032 1.00 37.44 81 GLN B CA 1
ATOM 2635 C C . GLN B 1 81 ? 10.467 14.597 24.069 1.00 35.42 81 GLN B C 1
ATOM 2636 O O . GLN B 1 81 ? 10.480 15.817 24.227 1.00 30.37 81 GLN B O 1
ATOM 2642 N N . GLU B 1 82 ? 9.343 13.897 23.938 1.00 27.45 82 GLU B N 1
ATOM 2643 C CA . GLU B 1 82 ? 8.032 14.535 23.934 1.00 28.56 82 GLU B CA 1
ATOM 2644 C C . GLU B 1 82 ? 7.668 15.250 25.231 1.00 31.82 82 GLU B C 1
ATOM 2645 O O . GLU B 1 82 ? 6.820 16.141 25.236 1.00 35.75 82 GLU B O 1
ATOM 2651 N N . ARG B 1 83 ? 8.299 14.854 26.331 1.00 28.76 83 ARG B N 1
ATOM 2652 C CA . ARG B 1 83 ? 8.034 15.485 27.614 1.00 31.30 83 ARG B CA 1
ATOM 2653 C C . ARG B 1 83 ? 8.968 16.678 27.747 1.00 31.39 83 ARG B C 1
ATOM 2654 O O . ARG B 1 83 ? 8.898 17.428 28.721 1.00 33.36 83 ARG B O 1
ATOM 2662 N N . ASP B 1 84 ? 9.848 16.842 26.759 1.00 27.22 84 ASP B N 1
ATOM 2663 C CA . ASP B 1 84 ? 10.802 17.948 26.743 1.00 31.22 84 ASP B CA 1
ATOM 2664 C C . ASP B 1 84 ? 11.633 18.005 28.031 1.00 33.68 84 ASP B C 1
ATOM 2665 O O . ASP B 1 84 ? 11.845 19.074 28.612 1.00 20.92 84 ASP B O 1
ATOM 2670 N N . ALA B 1 85 ? 12.123 16.845 28.459 1.00 34.76 85 ALA B N 1
ATOM 2671 C CA . ALA B 1 85 ? 12.909 16.752 29.684 1.00 36.39 85 ALA B CA 1
ATOM 2672 C C . ALA B 1 85 ? 14.399 16.559 29.424 1.00 35.90 85 ALA B C 1
ATOM 2673 O O . ALA B 1 85 ? 15.129 16.128 30.316 1.00 26.27 85 ALA B O 1
ATOM 2675 N N . LEU B 1 86 ? 14.859 16.905 28.223 1.00 29.10 86 LEU B N 1
ATOM 2676 C CA . LEU B 1 86 ? 16.267 16.716 27.878 1.00 33.02 86 LEU B CA 1
ATOM 2677 C C . LEU B 1 86 ? 17.111 17.988 27.702 1.00 37.04 86 LEU B C 1
ATOM 2678 O O . LEU B 1 86 ? 18.208 17.936 27.138 1.00 29.86 86 LEU B O 1
ATOM 2683 N N . ARG B 1 87 ? 16.619 19.125 28.186 1.00 33.71 87 ARG B N 1
ATOM 2684 C CA . ARG B 1 87 ? 17.380 20.369 28.059 1.00 40.07 87 ARG B CA 1
ATOM 2685 C C . ARG B 1 87 ? 18.748 20.289 28.724 1.00 37.97 87 ARG B C 1
ATOM 2686 O O . ARG B 1 87 ? 19.716 20.864 28.237 1.00 33.08 87 ARG B O 1
ATOM 2694 N N . GLN B 1 88 ? 18.823 19.567 29.836 1.00 38.92 88 GLN B N 1
ATOM 2695 C CA . GLN B 1 88 ? 20.065 19.442 30.587 1.00 42.26 88 GLN B CA 1
ATOM 2696 C C . GLN B 1 88 ? 20.848 18.176 30.269 1.00 33.56 88 GLN B C 1
ATOM 2697 O O . GLN B 1 88 ? 21.902 17.933 30.864 1.00 25.70 88 GLN B O 1
ATOM 2703 N N . LEU B 1 89 ? 20.338 17.372 29.341 1.00 34.64 89 LEU B N 1
ATOM 2704 C CA . LEU B 1 89 ? 20.989 16.119 28.997 1.00 28.28 89 LEU B CA 1
ATOM 2705 C C . LEU B 1 89 ? 22.431 16.297 28.528 1.00 27.99 89 LEU B C 1
ATOM 2706 O O . LEU B 1 89 ? 22.701 16.965 27.531 1.00 37.29 89 LEU B O 1
ATOM 2711 N N . ARG B 1 90 ? 23.349 15.687 29.267 1.00 24.65 90 ARG B N 1
ATOM 2712 C CA . ARG B 1 90 ? 24.768 15.750 28.957 1.00 31.60 90 ARG B CA 1
ATOM 2713 C C . ARG B 1 90 ? 25.346 14.366 28.645 1.00 36.81 90 ARG B C 1
ATOM 2714 O O . ARG B 1 90 ? 26.452 14.253 28.117 1.00 32.67 90 ARG B O 1
ATOM 2722 N N . ALA B 1 91 ? 24.607 13.309 28.963 1.00 30.30 91 ALA B N 1
ATOM 2723 C CA . ALA B 1 91 ? 25.110 11.968 28.693 1.00 27.92 91 ALA B CA 1
ATOM 2724 C C . ALA B 1 91 ? 24.045 10.876 28.716 1.00 34.66 91 ALA B C 1
ATOM 2725 O O . ALA B 1 91 ? 23.001 11.003 29.361 1.00 25.20 91 ALA B O 1
ATOM 2727 N N . VAL B 1 92 ? 24.332 9.801 27.993 1.00 29.13 92 VAL B N 1
ATOM 2728 C CA . VAL B 1 92 ? 23.452 8.643 27.912 1.00 32.28 92 VAL B CA 1
ATOM 2729 C C . VAL B 1 92 ? 24.356 7.431 28.078 1.00 32.90 92 VAL B C 1
ATOM 2730 O O . VAL B 1 92 ? 25.280 7.229 27.290 1.00 37.49 92 VAL B O 1
ATOM 2734 N N . THR B 1 93 ? 24.108 6.634 29.110 1.00 27.99 93 THR B N 1
ATOM 2735 C CA . THR B 1 93 ? 24.916 5.446 29.337 1.00 24.89 93 THR B CA 1
ATOM 2736 C C . THR B 1 93 ? 24.118 4.211 28.948 1.00 21.68 93 THR B C 1
ATOM 2737 O O . THR B 1 93 ? 22.885 4.203 29.009 1.00 19.67 93 THR B O 1
ATOM 2741 N N . THR B 1 94 ? 24.818 3.172 28.512 1.00 19.85 94 THR B N 1
ATOM 2742 C CA . THR B 1 94 ? 24.151 1.947 28.119 1.00 17.75 94 THR B CA 1
ATOM 2743 C C . THR B 1 94 ? 24.834 0.786 28.807 1.00 23.31 94 THR B C 1
ATOM 2744 O O . THR B 1 94 ? 26.058 0.739 28.922 1.00 22.62 94 THR B O 1
ATOM 2748 N N . GLY B 1 95 ? 24.024 -0.139 29.298 1.00 27.31 95 GLY B N 1
ATOM 2749 C CA . GLY B 1 95 ? 24.555 -1.304 29.968 1.00 19.35 95 GLY B CA 1
ATOM 2750 C C . GLY B 1 95 ? 23.881 -2.525 29.386 1.00 24.70 95 GLY B C 1
ATOM 2751 O O . GLY B 1 95 ? 23.598 -2.574 28.184 1.00 25.72 95 GLY B O 1
ATOM 2752 N N . TYR B 1 96 ? 23.603 -3.504 30.237 1.00 25.55 96 TYR B N 1
ATOM 2753 C CA . TYR B 1 96 ? 22.967 -4.730 29.789 1.00 18.04 96 TYR B CA 1
ATOM 2754 C C . TYR B 1 96 ? 21.751 -4.472 28.913 1.00 24.14 96 TYR B C 1
ATOM 2755 O O . TYR B 1 96 ? 20.778 -3.844 29.338 1.00 32.12 96 TYR B O 1
ATOM 2764 N N . MET B 1 97 ? 21.803 -4.982 27.690 1.00 27.45 97 MET B N 1
ATOM 2765 C CA . MET B 1 97 ? 20.701 -4.831 26.755 1.00 25.44 97 MET B CA 1
ATOM 2766 C C . MET B 1 97 ? 19.930 -6.144 26.665 1.00 34.71 97 MET B C 1
ATOM 2767 O O . MET B 1 97 ? 20.523 -7.223 26.652 1.00 31.10 97 MET B O 1
ATOM 2772 N N . GLY B 1 98 ? 18.605 -6.044 26.607 1.00 32.27 98 GLY B N 1
ATOM 2773 C CA . GLY B 1 98 ? 17.774 -7.227 26.522 1.00 27.59 98 GLY B CA 1
ATOM 2774 C C . GLY B 1 98 ? 17.824 -7.926 25.174 1.00 36.11 98 GLY B C 1
ATOM 2775 O O . GLY B 1 98 ? 17.923 -9.156 25.114 1.00 32.45 98 GLY B O 1
ATOM 2776 N N . THR B 1 99 ? 17.766 -7.160 24.088 1.00 27.10 99 THR B N 1
ATOM 2777 C CA . THR B 1 99 ? 17.782 -7.756 22.756 1.00 28.01 99 THR B CA 1
ATOM 2778 C C . THR B 1 99 ? 18.487 -6.877 21.737 1.00 29.08 99 THR B C 1
ATOM 2779 O O . THR B 1 99 ? 18.778 -5.707 21.994 1.00 26.27 99 THR B O 1
ATOM 2783 N N . ALA B 1 100 ? 18.742 -7.447 20.568 1.00 24.05 100 ALA B N 1
ATOM 2784 C CA . ALA B 1 100 ? 19.393 -6.713 19.496 1.00 29.00 100 ALA B CA 1
ATOM 2785 C C . ALA B 1 100 ? 18.447 -5.627 18.993 1.00 20.99 100 ALA B C 1
ATOM 2786 O O . ALA B 1 100 ? 18.887 -4.546 18.594 1.00 26.64 100 ALA B O 1
ATOM 2788 N N . SER B 1 101 ? 17.147 -5.919 19.018 1.00 24.82 101 SER B N 1
ATOM 2789 C CA . SER B 1 101 ? 16.133 -4.968 18.567 1.00 22.66 101 SER B CA 1
ATOM 2790 C C . SER B 1 101 ? 16.135 -3.710 19.432 1.00 28.50 101 SER B C 1
ATOM 2791 O O . SER B 1 101 ? 15.913 -2.612 18.927 1.00 26.01 101 SER B O 1
ATOM 2794 N N . GLN B 1 102 ? 16.371 -3.873 20.733 1.00 25.93 102 GLN B N 1
ATOM 2795 C CA . GLN B 1 102 ? 16.432 -2.724 21.632 1.00 27.44 102 GLN B CA 1
ATOM 2796 C C . GLN B 1 102 ? 17.652 -1.892 21.249 1.00 26.50 102 GLN B C 1
ATOM 2797 O O . GLN B 1 102 ? 17.606 -0.663 21.245 1.00 30.58 102 GLN B O 1
ATOM 2803 N N . ILE B 1 103 ? 18.749 -2.567 20.921 1.00 27.80 103 ILE B N 1
ATOM 2804 C CA . ILE B 1 103 ? 19.964 -1.865 20.544 1.00 23.47 103 ILE B CA 1
ATOM 2805 C C . ILE B 1 103 ? 19.717 -1.012 19.307 1.00 28.20 103 ILE B C 1
ATOM 2806 O O . ILE B 1 103 ? 20.185 0.124 19.223 1.00 25.97 103 ILE B O 1
ATOM 2811 N N . LYS B 1 104 ? 18.975 -1.558 18.350 1.00 24.00 104 LYS B N 1
ATOM 2812 C CA . LYS B 1 104 ? 18.662 -0.819 17.133 1.00 28.80 104 LYS B CA 1
ATOM 2813 C C . LYS B 1 104 ? 17.796 0.387 17.488 1.00 27.69 104 LYS B C 1
ATOM 2814 O O . LYS B 1 104 ? 18.053 1.507 17.043 1.00 25.08 104 LYS B O 1
ATOM 2820 N N . ILE B 1 105 ? 16.777 0.149 18.305 1.00 25.10 105 ILE B N 1
ATOM 2821 C CA . ILE B 1 105 ? 15.871 1.205 18.727 1.00 22.05 105 ILE B CA 1
ATOM 2822 C C . ILE B 1 105 ? 16.612 2.307 19.484 1.00 30.34 105 ILE B C 1
ATOM 2823 O O . ILE B 1 105 ? 16.414 3.501 19.233 1.00 24.97 105 ILE B O 1
ATOM 2828 N N . LEU B 1 106 ? 17.464 1.902 20.415 1.00 26.73 106 LEU B N 1
ATOM 2829 C CA . LEU B 1 106 ? 18.231 2.858 21.198 1.00 24.53 106 LEU B CA 1
ATOM 2830 C C . LEU B 1 106 ? 19.126 3.678 20.276 1.00 25.77 106 LEU B C 1
ATOM 2831 O O . LEU B 1 106 ? 19.167 4.908 20.355 1.00 22.95 106 LEU B O 1
ATOM 2836 N N . ALA B 1 107 ? 19.830 2.990 19.386 1.00 25.12 107 ALA B N 1
ATOM 2837 C CA . ALA B 1 107 ? 20.728 3.662 18.454 1.00 23.97 107 ALA B CA 1
ATOM 2838 C C . ALA B 1 107 ? 20.002 4.715 17.628 1.00 26.41 107 ALA B C 1
ATOM 2839 O O . ALA B 1 107 ? 20.493 5.834 17.478 1.00 21.91 107 ALA B O 1
ATOM 2841 N N . GLU B 1 108 ? 18.831 4.374 17.100 1.00 23.47 108 GLU B N 1
ATOM 2842 C CA . GLU B 1 108 ? 18.085 5.332 16.285 1.00 28.70 108 GLU B CA 1
ATOM 2843 C C . GLU B 1 108 ? 17.708 6.567 17.096 1.00 29.13 108 GLU B C 1
ATOM 2844 O O . GLU B 1 108 ? 17.791 7.700 16.612 1.00 23.92 108 GLU B O 1
ATOM 2850 N N . TRP B 1 109 ? 17.296 6.337 18.337 1.00 27.28 109 TRP B N 1
ATOM 2851 C CA . TRP B 1 109 ? 16.917 7.412 19.235 1.00 26.39 109 TRP B CA 1
ATOM 2852 C C . TRP B 1 109 ? 18.140 8.295 19.438 1.00 28.53 109 TRP B C 1
ATOM 2853 O O . TRP B 1 109 ? 18.054 9.518 19.380 1.00 31.73 109 TRP B O 1
ATOM 2864 N N . LEU B 1 110 ? 19.287 7.658 19.656 1.00 23.18 110 LEU B N 1
ATOM 2865 C CA . LEU B 1 110 ? 20.541 8.378 19.864 1.00 30.10 110 LEU B CA 1
ATOM 2866 C C . LEU B 1 110 ? 21.007 9.191 18.659 1.00 25.42 110 LEU B C 1
ATOM 2867 O O . LEU B 1 110 ? 21.473 10.321 18.813 1.00 31.07 110 LEU B O 1
ATOM 2872 N N . THR B 1 111 ? 20.891 8.634 17.460 1.00 30.32 111 THR B N 1
ATOM 2873 C CA . THR B 1 111 ? 21.324 9.376 16.282 1.00 37.95 111 THR B CA 1
ATOM 2874 C C . THR B 1 111 ? 20.493 10.651 16.184 1.00 30.70 111 THR B C 1
ATOM 2875 O O . THR B 1 111 ? 21.023 11.730 15.909 1.00 42.39 111 THR B O 1
ATOM 2879 N N . ALA B 1 112 ? 19.191 10.525 16.419 1.00 40.65 112 ALA B N 1
ATOM 2880 C CA . ALA B 1 112 ? 18.303 11.679 16.369 1.00 41.11 112 ALA B CA 1
ATOM 2881 C C . ALA B 1 112 ? 18.745 12.714 17.399 1.00 44.92 112 ALA B C 1
ATOM 2882 O O . ALA B 1 112 ? 18.937 13.887 17.075 1.00 42.53 112 ALA B O 1
ATOM 2884 N N . LEU B 1 113 ? 18.914 12.263 18.637 1.00 37.63 113 LEU B N 1
ATOM 2885 C CA . LEU B 1 113 ? 19.323 13.131 19.739 1.00 39.59 113 LEU B CA 1
ATOM 2886 C C . LEU B 1 113 ? 20.609 13.895 19.453 1.00 42.76 113 LEU B C 1
ATOM 2887 O O . LEU B 1 113 ? 20.688 15.103 19.691 1.00 39.40 113 LEU B O 1
ATOM 2892 N N . ARG B 1 114 ? 21.617 13.180 18.963 1.00 41.29 114 ARG B N 1
ATOM 2893 C CA . ARG B 1 114 ? 22.913 13.769 18.643 1.00 45.49 114 ARG B CA 1
ATOM 2894 C C . ARG B 1 114 ? 22.800 15.065 17.849 1.00 46.00 114 ARG B C 1
ATOM 2895 O O . ARG B 1 114 ? 23.636 15.960 17.983 1.00 49.48 114 ARG B O 1
ATOM 2903 N N . LYS B 1 115 ? 21.763 15.162 17.026 1.00 42.47 115 LYS B N 1
ATOM 2904 C CA . LYS B 1 115 ? 21.558 16.341 16.192 1.00 44.14 115 LYS B CA 1
ATOM 2905 C C . LYS B 1 115 ? 21.186 17.597 16.975 1.00 45.33 115 LYS B C 1
ATOM 2906 O O . LYS B 1 115 ? 21.462 18.713 16.530 1.00 52.13 115 LYS B O 1
ATOM 2912 N N . ASP B 1 116 ? 20.559 17.421 18.134 1.00 46.41 116 ASP B N 1
ATOM 2913 C CA . ASP B 1 116 ? 20.160 18.557 18.966 1.00 47.04 116 ASP B CA 1
ATOM 2914 C C . ASP B 1 116 ? 21.038 18.673 20.205 1.00 50.34 116 ASP B C 1
ATOM 2915 O O . ASP B 1 116 ? 20.954 19.647 20.946 1.00 54.70 116 ASP B O 1
ATOM 2920 N N . HIS B 1 117 ? 21.877 17.667 20.423 1.00 48.68 117 HIS B N 1
ATOM 2921 C CA . HIS B 1 117 ? 22.774 17.643 21.572 1.00 45.31 117 HIS B CA 1
ATOM 2922 C C . HIS B 1 117 ? 24.182 17.280 21.090 1.00 49.67 117 HIS B C 1
ATOM 2923 O O . HIS B 1 117 ? 24.653 16.158 21.278 1.00 55.79 117 HIS B O 1
ATOM 2930 N N . PRO B 1 118 ? 24.869 18.237 20.450 1.00 49.14 118 PRO B N 1
ATOM 2931 C CA . PRO B 1 118 ? 26.226 18.039 19.928 1.00 48.61 118 PRO B CA 1
ATOM 2932 C C . PRO B 1 118 ? 27.253 17.662 20.994 1.00 46.43 118 PRO B C 1
ATOM 2933 O O . PRO B 1 118 ? 28.264 17.029 20.692 1.00 52.95 118 PRO B O 1
ATOM 2937 N N . ASP B 1 119 ? 26.985 18.050 22.236 1.00 34.80 119 ASP B N 1
ATOM 2938 C CA . ASP B 1 119 ? 27.885 17.777 23.352 1.00 34.89 119 ASP B CA 1
ATOM 2939 C C . ASP B 1 119 ? 27.613 16.429 24.023 1.00 39.37 119 ASP B C 1
ATOM 2940 O O . ASP B 1 119 ? 28.295 16.060 24.982 1.00 38.38 119 ASP B O 1
ATOM 2945 N N . LEU B 1 120 ? 26.621 15.704 23.518 1.00 33.63 120 LEU B N 1
ATOM 2946 C CA . LEU B 1 120 ? 26.235 14.419 24.092 1.00 38.08 120 LEU B CA 1
ATOM 2947 C C . LEU B 1 120 ? 27.379 13.426 24.269 1.00 37.35 120 LEU B C 1
ATOM 2948 O O . LEU B 1 120 ? 28.081 13.098 23.318 1.00 41.71 120 LEU B O 1
ATOM 2953 N N . LEU B 1 121 ? 27.563 12.946 25.494 1.00 28.92 121 LEU B N 1
ATOM 2954 C CA . LEU B 1 121 ? 28.605 11.969 25.756 1.00 28.47 121 LEU B CA 1
ATOM 2955 C C . LEU B 1 121 ? 27.893 10.632 25.854 1.00 31.90 121 LEU B C 1
ATOM 2956 O O . LEU B 1 121 ? 27.254 10.334 26.862 1.00 36.29 121 LEU B O 1
ATOM 2961 N N . ILE B 1 122 ? 27.979 9.841 24.791 1.00 34.48 122 ILE B N 1
ATOM 2962 C CA . ILE B 1 122 ? 27.348 8.530 24.771 1.00 27.65 122 ILE B CA 1
ATOM 2963 C C . ILE B 1 122 ? 28.383 7.518 25.233 1.00 28.25 122 ILE B C 1
ATOM 2964 O O . ILE B 1 122 ? 29.387 7.294 24.555 1.00 28.76 122 ILE B O 1
ATOM 2969 N N . MET B 1 123 ? 28.140 6.929 26.400 1.00 23.49 123 MET B N 1
ATOM 2970 C CA . MET B 1 123 ? 29.048 5.947 26.994 1.00 26.37 123 MET B CA 1
ATOM 2971 C C . MET B 1 123 ? 28.404 4.568 26.949 1.00 34.24 123 MET B C 1
ATOM 2972 O O . MET B 1 123 ? 27.318 4.356 27.487 1.00 35.07 123 MET B O 1
ATOM 2977 N N . VAL B 1 124 ? 29.088 3.629 26.305 1.00 28.88 124 VAL B N 1
ATOM 2978 C CA . VAL B 1 124 ? 28.579 2.274 26.150 1.00 22.09 124 VAL B CA 1
ATOM 2979 C C . VAL B 1 124 ? 29.365 1.211 26.905 1.00 27.22 124 VAL B C 1
ATOM 2980 O O . VAL B 1 124 ? 30.594 1.176 26.856 1.00 23.91 124 VAL B O 1
ATOM 2984 N N . ASP B 1 125 ? 28.641 0.340 27.601 1.00 23.12 125 ASP B N 1
ATOM 2985 C CA . ASP B 1 125 ? 29.249 -0.766 28.325 1.00 24.82 125 ASP B CA 1
ATOM 2986 C C . ASP B 1 125 ? 28.780 -1.966 27.509 1.00 24.65 125 ASP B C 1
ATOM 2987 O O . ASP B 1 125 ? 27.623 -2.374 27.609 1.00 25.01 125 ASP B O 1
ATOM 2992 N N . PRO B 1 126 ? 29.666 -2.520 26.662 1.00 33.38 126 PRO B N 1
ATOM 2993 C CA . PRO B 1 126 ? 29.395 -3.667 25.783 1.00 24.95 126 PRO B CA 1
ATOM 2994 C C . PRO B 1 126 ? 29.172 -4.987 26.500 1.00 28.23 126 PRO B C 1
ATOM 2995 O O . PRO B 1 126 ? 29.914 -5.945 26.268 1.00 28.14 126 PRO B O 1
ATOM 2999 N N . VAL B 1 127 ? 28.156 -5.050 27.355 1.00 30.77 127 VAL B N 1
ATOM 3000 C CA . VAL B 1 127 ? 27.871 -6.276 28.097 1.00 38.48 127 VAL B CA 1
ATOM 3001 C C . VAL B 1 127 ? 27.529 -7.424 27.153 1.00 36.60 127 VAL B C 1
ATOM 3002 O O . VAL B 1 127 ? 26.392 -7.548 26.694 1.00 32.17 127 VAL B O 1
ATOM 3006 N N . ILE B 1 128 ? 28.521 -8.263 26.876 1.00 39.68 128 ILE B N 1
ATOM 3007 C CA . ILE B 1 128 ? 28.352 -9.413 25.993 1.00 43.33 128 ILE B CA 1
ATOM 3008 C C . ILE B 1 128 ? 28.953 -10.623 26.698 1.00 50.49 128 ILE B C 1
ATOM 3009 O O . ILE B 1 128 ? 30.142 -10.628 27.019 1.00 58.58 128 ILE B O 1
ATOM 3014 N N . GLY B 1 129 ? 28.139 -11.643 26.944 1.00 55.22 129 GLY B N 1
ATOM 3015 C CA . GLY B 1 129 ? 28.641 -12.830 27.619 1.00 63.63 129 GLY B CA 1
ATOM 3016 C C . GLY B 1 129 ? 28.212 -12.914 29.074 1.00 71.17 129 GLY B C 1
ATOM 3017 O O . GLY B 1 129 ? 27.690 -11.948 29.633 1.00 70.17 129 GLY B O 1
ATOM 3018 N N . ASP B 1 130 ? 28.445 -14.069 29.693 1.00 84.66 130 ASP B N 1
ATOM 3019 C CA . ASP B 1 130 ? 28.058 -14.290 31.084 1.00 92.29 130 ASP B CA 1
ATOM 3020 C C . ASP B 1 130 ? 29.210 -14.563 32.044 1.00 95.16 130 ASP B C 1
ATOM 3021 O O . ASP B 1 130 ? 30.132 -13.761 32.184 1.00 96.39 130 ASP B O 1
ATOM 3026 N N . ILE B 1 131 ? 29.127 -15.712 32.709 1.00 98.90 131 ILE B N 1
ATOM 3027 C CA . ILE B 1 131 ? 30.116 -16.149 33.685 1.00 97.88 131 ILE B CA 1
ATOM 3028 C C . ILE B 1 131 ? 31.475 -16.464 33.068 1.00 97.99 131 ILE B C 1
ATOM 3029 O O . ILE B 1 131 ? 32.475 -15.884 33.540 1.00 97.45 131 ILE B O 1
ATOM 3034 N N . LYS B 1 138 ? 25.477 -15.751 21.783 1.00 63.88 138 LYS B N 1
ATOM 3035 C CA . LYS B 1 138 ? 24.314 -15.363 20.928 1.00 71.07 138 LYS B CA 1
ATOM 3036 C C . LYS B 1 138 ? 24.713 -14.302 19.903 1.00 70.03 138 LYS B C 1
ATOM 3037 O O . LYS B 1 138 ? 24.761 -13.112 20.216 1.00 70.89 138 LYS B O 1
ATOM 3043 N N . PRO B 1 139 ? 24.987 -14.723 18.661 1.00 73.80 139 PRO B N 1
ATOM 3044 C CA . PRO B 1 139 ? 25.392 -13.920 17.496 1.00 72.08 139 PRO B CA 1
ATOM 3045 C C . PRO B 1 139 ? 24.696 -12.566 17.348 1.00 71.40 139 PRO B C 1
ATOM 3046 O O . PRO B 1 139 ? 25.303 -11.570 16.941 1.00 62.84 139 PRO B O 1
ATOM 3050 N N . ASP B 1 140 ? 23.411 -12.556 17.681 1.00 61.28 140 ASP B N 1
ATOM 3051 C CA . ASP B 1 140 ? 22.563 -11.375 17.591 1.00 57.94 140 ASP B CA 1
ATOM 3052 C C . ASP B 1 140 ? 23.139 -10.072 18.168 1.00 54.07 140 ASP B C 1
ATOM 3053 O O . ASP B 1 140 ? 23.281 -9.067 17.461 1.00 42.81 140 ASP B O 1
ATOM 3058 N N . LEU B 1 141 ? 23.467 -10.103 19.454 1.00 36.09 141 LEU B N 1
ATOM 3059 C CA . LEU B 1 141 ? 23.970 -8.936 20.168 1.00 37.22 141 LEU B CA 1
ATOM 3060 C C . LEU B 1 141 ? 25.245 -8.260 19.647 1.00 29.74 141 LEU B C 1
ATOM 3061 O O . LEU B 1 141 ? 25.258 -7.046 19.444 1.00 31.05 141 LEU B O 1
ATOM 3066 N N . PRO B 1 142 ? 26.331 -9.024 19.432 1.00 27.99 142 PRO B N 1
ATOM 3067 C CA . PRO B 1 142 ? 27.590 -8.443 18.940 1.00 32.38 142 PRO B CA 1
ATOM 3068 C C . PRO B 1 142 ? 27.447 -7.586 17.683 1.00 35.94 142 PRO B C 1
ATOM 3069 O O . PRO B 1 142 ? 28.014 -6.493 17.588 1.00 31.00 142 PRO B O 1
ATOM 3073 N N . GLU B 1 143 ? 26.693 -8.096 16.719 1.00 27.18 143 GLU B N 1
ATOM 3074 C CA . GLU B 1 143 ? 26.474 -7.390 15.469 1.00 27.73 143 GLU B CA 1
ATOM 3075 C C . GLU B 1 143 ? 25.655 -6.117 15.665 1.00 26.24 143 GLU B C 1
ATOM 3076 O O . GLU B 1 143 ? 25.909 -5.106 15.010 1.00 26.49 143 GLU B O 1
ATOM 3082 N N . ALA B 1 144 ? 24.681 -6.165 16.567 1.00 25.28 144 ALA B N 1
ATOM 3083 C CA . ALA B 1 144 ? 23.848 -4.998 16.843 1.00 25.28 144 ALA B CA 1
ATOM 3084 C C . ALA B 1 144 ? 24.738 -3.878 17.371 1.00 26.08 144 ALA B C 1
ATOM 3085 O O . ALA B 1 144 ? 24.594 -2.722 16.968 1.00 33.12 144 ALA B O 1
ATOM 3087 N N . TYR B 1 145 ? 25.661 -4.233 18.265 1.00 26.80 145 TYR B N 1
ATOM 3088 C CA . TYR B 1 145 ? 26.599 -3.273 18.838 1.00 27.67 145 TYR B CA 1
ATOM 3089 C C . TYR B 1 145 ? 27.499 -2.689 17.748 1.00 21.58 145 TYR B C 1
ATOM 3090 O O . TYR B 1 145 ? 27.723 -1.473 17.690 1.00 21.85 145 TYR B O 1
ATOM 3099 N N . ARG B 1 146 ? 28.017 -3.551 16.880 1.00 24.20 146 ARG B N 1
ATOM 3100 C CA . ARG B 1 146 ? 28.906 -3.085 15.819 1.00 26.84 146 ARG B CA 1
ATOM 3101 C C . ARG B 1 146 ? 28.214 -2.185 14.803 1.00 26.55 146 ARG B C 1
ATOM 3102 O O . ARG B 1 146 ? 28.761 -1.155 14.407 1.00 32.74 146 ARG B O 1
ATOM 3110 N N . GLN B 1 147 ? 27.012 -2.566 14.384 1.00 25.94 147 GLN B N 1
ATOM 3111 C CA . GLN B 1 147 ? 26.290 -1.784 13.395 1.00 32.96 147 GLN B CA 1
ATOM 3112 C C . GLN B 1 147 ? 25.683 -0.503 13.935 1.00 39.30 147 GLN B C 1
ATOM 3113 O O . GLN B 1 147 ? 25.810 0.558 13.316 1.00 29.10 147 GLN B O 1
ATOM 3119 N N . TYR B 1 148 ? 25.051 -0.596 15.100 1.00 35.18 148 TYR B N 1
ATOM 3120 C CA . TYR B 1 148 ? 24.352 0.554 15.659 1.00 38.08 148 TYR B CA 1
ATOM 3121 C C . TYR B 1 148 ? 24.949 1.433 16.750 1.00 37.08 148 TYR B C 1
ATOM 3122 O O . TYR B 1 148 ? 25.028 2.648 16.595 1.00 32.87 148 TYR B O 1
ATOM 3131 N N . LEU B 1 149 ? 25.353 0.827 17.854 1.00 32.82 149 LEU B N 1
ATOM 3132 C CA . LEU B 1 149 ? 25.854 1.581 18.991 1.00 34.68 149 LEU B CA 1
ATOM 3133 C C . LEU B 1 149 ? 27.322 1.982 18.974 1.00 39.55 149 LEU B C 1
ATOM 3134 O O . LEU B 1 149 ? 27.680 3.087 19.397 1.00 33.82 149 LEU B O 1
ATOM 3139 N N . LEU B 1 150 ? 28.177 1.090 18.499 1.00 37.67 150 LEU B N 1
ATOM 3140 C CA . LEU B 1 150 ? 29.602 1.381 18.462 1.00 41.96 150 LEU B CA 1
ATOM 3141 C C . LEU B 1 150 ? 29.908 2.679 17.705 1.00 37.12 150 LEU B C 1
ATOM 3142 O O . LEU B 1 150 ? 30.678 3.516 18.179 1.00 38.89 150 LEU B O 1
ATOM 3147 N N . PRO B 1 151 ? 29.301 2.870 16.523 1.00 35.93 151 PRO B N 1
ATOM 3148 C CA . PRO B 1 151 ? 29.548 4.089 15.746 1.00 36.52 151 PRO B CA 1
ATOM 3149 C C . PRO B 1 151 ? 29.045 5.381 16.406 1.00 38.79 151 PRO B C 1
ATOM 3150 O O . PRO B 1 151 ? 29.314 6.477 15.917 1.00 40.80 151 PRO B O 1
ATOM 3154 N N . LEU B 1 152 ? 28.322 5.252 17.513 1.00 33.51 152 LEU B N 1
ATOM 3155 C CA . LEU B 1 152 ? 27.775 6.420 18.199 1.00 31.82 152 LEU B CA 1
ATOM 3156 C C . LEU B 1 152 ? 28.456 6.755 19.524 1.00 34.98 152 LEU B C 1
ATOM 3157 O O . LEU B 1 152 ? 28.424 7.900 19.970 1.00 29.09 152 LEU B O 1
ATOM 3162 N N . ALA B 1 153 ? 29.074 5.755 20.142 1.00 25.43 153 ALA B N 1
ATOM 3163 C CA . ALA B 1 153 ? 29.723 5.933 21.437 1.00 24.89 153 ALA B CA 1
ATOM 3164 C C . ALA B 1 153 ? 30.934 6.853 21.440 1.00 28.57 153 ALA B C 1
ATOM 3165 O O . ALA B 1 153 ? 31.720 6.870 20.495 1.00 23.52 153 ALA B O 1
ATOM 3167 N N . GLN B 1 154 ? 31.072 7.624 22.515 1.00 23.17 154 GLN B N 1
ATOM 3168 C CA . GLN B 1 154 ? 32.202 8.525 22.672 1.00 31.25 154 GLN B CA 1
ATOM 3169 C C . GLN B 1 154 ? 33.242 7.747 23.479 1.00 29.10 154 GLN B C 1
ATOM 3170 O O . GLN B 1 154 ? 34.450 7.946 23.322 1.00 28.05 154 GLN B O 1
ATOM 3176 N N . GLY B 1 155 ? 32.752 6.846 24.327 1.00 30.64 155 GLY B N 1
ATOM 3177 C CA . GLY B 1 155 ? 33.622 6.009 25.136 1.00 31.08 155 GLY B CA 1
ATOM 3178 C C . GLY B 1 155 ? 32.992 4.648 25.402 1.00 29.62 155 GLY B C 1
ATOM 3179 O O . GLY B 1 155 ? 31.765 4.535 25.488 1.00 25.20 155 GLY B O 1
ATOM 3180 N N . ILE B 1 156 ? 33.819 3.608 25.511 1.00 28.48 156 ILE B N 1
ATOM 3181 C CA . ILE B 1 156 ? 33.321 2.263 25.795 1.00 27.82 156 ILE B CA 1
ATOM 3182 C C . ILE B 1 156 ? 34.143 1.602 26.896 1.00 28.05 156 ILE B C 1
ATOM 3183 O O . ILE B 1 156 ? 35.343 1.860 27.026 1.00 28.26 156 ILE B O 1
ATOM 3188 N N . THR B 1 157 ? 33.497 0.729 27.667 1.00 27.00 157 THR B N 1
ATOM 3189 C CA . THR B 1 157 ? 34.157 0.056 28.777 1.00 22.43 157 THR B CA 1
ATOM 3190 C C . THR B 1 157 ? 34.122 -1.466 28.681 1.00 30.34 157 THR B C 1
ATOM 3191 O O . THR B 1 157 ? 33.504 -2.140 29.507 1.00 25.31 157 THR B O 1
ATOM 3195 N N . PRO B 1 158 ? 34.803 -2.035 27.683 1.00 33.47 158 PRO B N 1
ATOM 3196 C CA . PRO B 1 158 ? 34.777 -3.494 27.575 1.00 27.27 158 PRO B CA 1
ATOM 3197 C C . PRO B 1 158 ? 35.841 -4.203 28.407 1.00 32.71 158 PRO B C 1
ATOM 3198 O O . PRO B 1 158 ? 36.849 -3.605 28.803 1.00 26.94 158 PRO B O 1
ATOM 3202 N N . ASN B 1 159 ? 35.602 -5.477 28.698 1.00 22.78 159 ASN B N 1
ATOM 3203 C CA . ASN B 1 159 ? 36.606 -6.253 29.399 1.00 30.99 159 ASN B CA 1
ATOM 3204 C C . ASN B 1 159 ? 37.355 -6.910 28.238 1.00 27.86 159 ASN B C 1
ATOM 3205 O O . ASN B 1 159 ? 36.997 -6.691 27.079 1.00 21.35 159 ASN B O 1
ATOM 3210 N N . ILE B 1 160 ? 38.388 -7.690 28.522 1.00 27.92 160 ILE B N 1
ATOM 3211 C CA . ILE B 1 160 ? 39.154 -8.324 27.454 1.00 32.64 160 ILE B CA 1
ATOM 3212 C C . ILE B 1 160 ? 38.289 -9.105 26.471 1.00 31.31 160 ILE B C 1
ATOM 3213 O O . ILE B 1 160 ? 38.403 -8.928 25.257 1.00 27.88 160 ILE B O 1
ATOM 3218 N N . PHE B 1 161 ? 37.425 -9.964 27.001 1.00 30.58 161 PHE B N 1
ATOM 3219 C CA . PHE B 1 161 ? 36.552 -10.779 26.171 1.00 32.22 161 PHE B CA 1
ATOM 3220 C C . PHE B 1 161 ? 35.692 -9.925 25.248 1.00 29.26 161 PHE B C 1
ATOM 3221 O O . PHE B 1 161 ? 35.629 -10.174 24.047 1.00 26.09 161 PHE B O 1
ATOM 3229 N N . GLU B 1 162 ? 35.040 -8.910 25.803 1.00 26.69 162 GLU B N 1
ATOM 3230 C CA . GLU B 1 162 ? 34.181 -8.057 24.993 1.00 28.68 162 GLU B CA 1
ATOM 3231 C C . GLU B 1 162 ? 34.976 -7.277 23.966 1.00 28.84 162 GLU B C 1
ATOM 3232 O O . GLU B 1 162 ? 34.501 -7.043 22.861 1.00 26.40 162 GLU B O 1
ATOM 3238 N N . LEU B 1 163 ? 36.196 -6.892 24.317 1.00 27.46 163 LEU B N 1
ATOM 3239 C CA . LEU B 1 163 ? 37.021 -6.152 23.375 1.00 26.77 163 LEU B CA 1
ATOM 3240 C C . LEU B 1 163 ? 37.355 -7.052 22.195 1.00 31.85 163 LEU B C 1
ATOM 3241 O O . LEU B 1 163 ? 37.410 -6.596 21.048 1.00 30.08 163 LEU B O 1
ATOM 3246 N N . GLU B 1 164 ? 37.575 -8.332 22.482 1.00 31.29 164 GLU B N 1
ATOM 3247 C CA . GLU B 1 164 ? 37.915 -9.290 21.436 1.00 34.11 164 GLU B CA 1
ATOM 3248 C C . GLU B 1 164 ? 36.706 -9.559 20.556 1.00 31.49 164 GLU B C 1
ATOM 3249 O O . GLU B 1 164 ? 36.825 -9.636 19.337 1.00 32.43 164 GLU B O 1
ATOM 3255 N N . ILE B 1 165 ? 35.540 -9.684 21.173 1.00 38.32 165 ILE B N 1
ATOM 3256 C CA . ILE B 1 165 ? 34.308 -9.929 20.433 1.00 32.42 165 ILE B CA 1
ATOM 3257 C C . ILE B 1 165 ? 34.031 -8.794 19.443 1.00 34.41 165 ILE B C 1
ATOM 3258 O O . ILE B 1 165 ? 33.853 -9.033 18.251 1.00 36.62 165 ILE B O 1
ATOM 3263 N N . LEU B 1 166 ? 34.004 -7.560 19.941 1.00 22.99 166 LEU B N 1
ATOM 3264 C CA . LEU B 1 166 ? 33.737 -6.405 19.090 1.00 29.76 166 LEU B CA 1
ATOM 3265 C C . LEU B 1 166 ? 34.723 -6.245 17.937 1.00 26.37 166 LEU B C 1
ATOM 3266 O O . LEU B 1 166 ? 34.325 -5.974 16.808 1.00 35.58 166 LEU B O 1
ATOM 3271 N N . THR B 1 167 ? 36.011 -6.404 18.221 1.00 27.30 167 THR B N 1
ATOM 3272 C CA . THR B 1 167 ? 37.042 -6.234 17.204 1.00 22.72 167 THR B CA 1
ATOM 3273 C C . THR B 1 167 ? 37.440 -7.512 16.477 1.00 29.63 167 THR B C 1
ATOM 3274 O O . THR B 1 167 ? 38.026 -7.448 15.402 1.00 34.49 167 THR B O 1
ATOM 3278 N N . GLY B 1 168 ? 37.138 -8.667 17.057 1.00 31.18 168 GLY B N 1
ATOM 3279 C CA . GLY B 1 168 ? 37.515 -9.916 16.417 1.00 26.48 168 GLY B CA 1
ATOM 3280 C C . GLY B 1 168 ? 39.025 -10.112 16.425 1.00 36.95 168 GLY B C 1
ATOM 3281 O O . GLY B 1 168 ? 39.558 -10.955 15.700 1.00 35.40 168 GLY B O 1
ATOM 3282 N N . LYS B 1 169 ? 39.715 -9.327 17.251 1.00 33.60 169 LYS B N 1
ATOM 3283 C CA . LYS B 1 169 ? 41.171 -9.394 17.371 1.00 32.28 169 LYS B CA 1
ATOM 3284 C C . LYS B 1 169 ? 41.587 -10.086 18.664 1.00 35.28 169 LYS B C 1
ATOM 3285 O O . LYS B 1 169 ? 40.793 -10.222 19.598 1.00 32.27 169 LYS B O 1
ATOM 3291 N N . ASN B 1 170 ? 42.846 -10.506 18.727 1.00 39.79 170 ASN B N 1
ATOM 3292 C CA . ASN B 1 170 ? 43.352 -11.163 19.926 1.00 44.23 170 ASN B CA 1
ATOM 3293 C C . ASN B 1 170 ? 43.947 -10.095 20.833 1.00 36.22 170 ASN B C 1
ATOM 3294 O O . ASN B 1 170 ? 44.73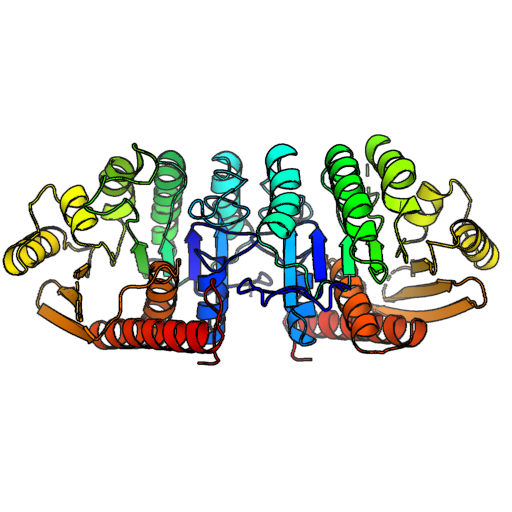5 -9.263 20.387 1.00 31.89 170 ASN B O 1
ATOM 3299 N N . CYS B 1 171 ? 43.559 -10.115 22.105 1.00 35.49 171 CYS B N 1
ATOM 3300 C CA . CYS B 1 171 ? 44.046 -9.125 23.058 1.00 41.15 171 CYS B CA 1
ATOM 3301 C C . CYS B 1 171 ? 44.586 -9.792 24.310 1.00 40.93 171 CYS B C 1
ATOM 3302 O O . CYS B 1 171 ? 44.162 -9.473 25.424 1.00 34.29 171 CYS B O 1
ATOM 3305 N N . ARG B 1 172 ? 45.530 -10.709 24.130 1.00 38.82 172 ARG B N 1
ATOM 3306 C CA . ARG B 1 172 ? 46.103 -11.412 25.264 1.00 41.20 172 ARG B CA 1
ATOM 3307 C C . ARG B 1 172 ? 47.477 -10.908 25.690 1.00 41.76 172 ARG B C 1
ATOM 3308 O O . ARG B 1 172 ? 48.341 -11.685 26.108 1.00 47.01 172 ARG B O 1
ATOM 3316 N N . ASP B 1 173 ? 47.666 -9.596 25.565 1.00 40.36 173 ASP B N 1
ATOM 3317 C CA . ASP B 1 173 ? 48.893 -8.920 25.977 1.00 41.15 173 ASP B CA 1
ATOM 3318 C C . ASP B 1 173 ? 48.630 -7.421 25.864 1.00 39.78 173 ASP B C 1
ATOM 3319 O O . ASP B 1 173 ? 47.787 -6.990 25.069 1.00 38.06 173 ASP B O 1
ATOM 3324 N N . LEU B 1 174 ? 49.331 -6.640 26.677 1.00 34.52 174 LEU B N 1
ATOM 3325 C CA . LEU B 1 174 ? 49.161 -5.194 26.703 1.00 30.87 174 LEU B CA 1
ATOM 3326 C C . LEU B 1 174 ? 49.127 -4.534 25.329 1.00 35.27 174 LEU B C 1
ATOM 3327 O O . LEU B 1 174 ? 48.145 -3.878 24.977 1.00 31.58 174 LEU B O 1
ATOM 3332 N N . ASP B 1 175 ? 50.199 -4.697 24.557 1.00 38.14 175 ASP B N 1
ATOM 3333 C CA . ASP B 1 175 ? 50.279 -4.090 23.232 1.00 38.08 175 ASP B CA 1
ATOM 3334 C C . ASP B 1 175 ? 49.096 -4.430 22.330 1.00 34.65 175 ASP B C 1
ATOM 3335 O O . ASP B 1 175 ? 48.556 -3.559 21.652 1.00 31.80 175 ASP B O 1
ATOM 3340 N N . SER B 1 176 ? 48.699 -5.696 22.325 1.00 17.77 176 SER B N 1
ATOM 3341 C CA . SER B 1 176 ? 47.583 -6.142 21.502 1.00 26.23 176 SER B CA 1
ATOM 3342 C C . SER B 1 176 ? 46.279 -5.521 21.964 1.00 24.75 176 SER B C 1
ATOM 3343 O O . SER B 1 176 ? 45.489 -5.039 21.154 1.00 27.24 176 SER B O 1
ATOM 3346 N N . ALA B 1 177 ? 46.050 -5.548 23.271 1.00 26.59 177 ALA B N 1
ATOM 3347 C CA . ALA B 1 177 ? 44.831 -4.982 23.829 1.00 34.08 177 ALA B CA 1
ATOM 3348 C C . ALA B 1 177 ? 44.762 -3.520 23.436 1.00 29.40 177 ALA B C 1
ATOM 3349 O O . ALA B 1 177 ? 43.725 -3.030 22.999 1.00 33.22 177 ALA B O 1
ATOM 3351 N N . ILE B 1 178 ? 45.881 -2.827 23.588 1.00 30.79 178 ILE B N 1
ATOM 3352 C CA . ILE B 1 178 ? 45.947 -1.421 23.236 1.00 28.31 178 ILE B CA 1
ATOM 3353 C C . ILE B 1 178 ? 45.654 -1.279 21.746 1.00 29.83 178 ILE B C 1
ATOM 3354 O O . ILE B 1 178 ? 44.831 -0.450 21.344 1.00 29.83 178 ILE B O 1
ATOM 3359 N N . ALA B 1 179 ? 46.321 -2.098 20.935 1.00 27.67 179 ALA B N 1
ATOM 3360 C CA . ALA B 1 179 ? 46.137 -2.060 19.487 1.00 31.55 179 ALA B CA 1
ATOM 3361 C C . ALA B 1 179 ? 44.665 -2.177 19.096 1.00 27.43 179 ALA B C 1
ATOM 3362 O O . ALA B 1 179 ? 44.164 -1.376 18.305 1.00 27.84 179 ALA B O 1
ATOM 3364 N N . ALA B 1 180 ? 43.968 -3.163 19.657 1.00 24.64 180 ALA B N 1
ATOM 3365 C CA . ALA B 1 180 ? 42.549 -3.352 19.351 1.00 28.31 180 ALA B CA 1
ATOM 3366 C C . ALA B 1 180 ? 41.751 -2.120 19.771 1.00 31.20 180 ALA B C 1
ATOM 3367 O O . ALA B 1 180 ? 40.936 -1.616 19.008 1.00 25.47 180 ALA B O 1
ATOM 3369 N N . ALA B 1 181 ? 41.996 -1.631 20.982 1.00 31.82 181 ALA B N 1
ATOM 3370 C CA . ALA B 1 181 ? 41.294 -0.453 21.480 1.00 26.54 181 ALA B CA 1
ATOM 3371 C C . ALA B 1 181 ? 41.532 0.720 20.541 1.00 26.36 181 ALA B C 1
ATOM 3372 O O . ALA B 1 181 ? 40.594 1.409 20.149 1.00 25.22 181 ALA B O 1
ATOM 3374 N N . LYS B 1 182 ? 42.793 0.943 20.177 1.00 25.04 182 LYS B N 1
ATOM 3375 C CA . LYS B 1 182 ? 43.145 2.036 19.264 1.00 33.45 182 LYS B CA 1
ATOM 3376 C C . LYS B 1 182 ? 42.355 1.946 17.969 1.00 33.45 182 LYS B C 1
ATOM 3377 O O . LYS B 1 182 ? 41.916 2.962 17.424 1.00 29.66 182 LYS B O 1
ATOM 3383 N N . SER B 1 183 ? 42.175 0.721 17.479 1.00 24.08 183 SER B N 1
ATOM 3384 C CA . SER B 1 183 ? 41.470 0.495 16.221 1.00 24.09 183 SER B CA 1
ATOM 3385 C C . SER B 1 183 ? 40.020 0.952 16.268 1.00 36.18 183 SER B C 1
ATOM 3386 O O . SER B 1 183 ? 39.421 1.241 15.228 1.00 35.05 183 SER B O 1
ATOM 3389 N N . LEU B 1 184 ? 39.446 1.014 17.465 1.00 29.75 184 LEU B N 1
ATOM 3390 C CA . LEU B 1 184 ? 38.062 1.437 17.586 1.00 33.49 184 LEU B CA 1
ATOM 3391 C C . LEU B 1 184 ? 37.931 2.955 17.640 1.00 35.22 184 LEU B C 1
ATOM 3392 O O . LEU B 1 184 ? 36.851 3.497 17.394 1.00 30.89 184 LEU B O 1
ATOM 3397 N N . LEU B 1 185 ? 39.024 3.648 17.943 1.00 24.46 185 LEU B N 1
ATOM 3398 C CA . LEU B 1 185 ? 38.959 5.100 18.024 1.00 23.17 185 LEU B CA 1
ATOM 3399 C C . LEU B 1 185 ? 38.551 5.725 16.684 1.00 35.82 185 LEU B C 1
ATOM 3400 O O . LEU B 1 185 ? 38.757 5.142 15.613 1.00 23.49 185 LEU B O 1
ATOM 3405 N N . SER B 1 186 ? 37.958 6.911 16.755 1.00 34.69 186 SER B N 1
ATOM 3406 C CA . SER B 1 186 ? 37.530 7.632 15.567 1.00 35.49 186 SER B CA 1
ATOM 3407 C C . SER B 1 186 ? 37.261 9.068 16.001 1.00 40.69 186 SER B C 1
ATOM 3408 O O . SER B 1 186 ? 37.628 9.457 17.114 1.00 40.29 186 SER B O 1
ATOM 3411 N N . ASP B 1 187 ? 36.638 9.862 15.133 1.00 34.87 187 ASP B N 1
ATOM 3412 C CA . ASP B 1 187 ? 36.328 11.243 15.492 1.00 40.58 187 ASP B CA 1
ATOM 3413 C C . ASP B 1 187 ? 35.193 11.243 16.505 1.00 35.58 187 ASP B C 1
ATOM 3414 O O . ASP B 1 187 ? 34.972 12.231 17.203 1.00 38.68 187 ASP B O 1
ATOM 3419 N N . THR B 1 188 ? 34.475 10.125 16.577 1.00 27.23 188 THR B N 1
ATOM 3420 C CA . THR B 1 188 ? 33.360 9.987 17.516 1.00 33.18 188 THR B CA 1
ATOM 3421 C C . THR B 1 188 ? 33.791 9.242 18.779 1.00 29.07 188 THR B C 1
ATOM 3422 O O . THR B 1 188 ? 33.513 9.685 19.891 1.00 33.82 188 THR B O 1
ATOM 3426 N N . LEU B 1 189 ? 34.465 8.109 18.592 1.00 30.99 189 LEU B N 1
ATOM 3427 C CA . LEU B 1 189 ? 34.942 7.278 19.700 1.00 31.15 189 LEU B CA 1
ATOM 3428 C C . LEU B 1 189 ? 36.244 7.886 20.227 1.00 33.08 189 LEU B C 1
ATOM 3429 O O . LEU B 1 189 ? 37.311 7.724 19.626 1.00 25.84 189 LEU B O 1
ATOM 3434 N N . LYS B 1 190 ? 36.154 8.577 21.358 1.00 27.38 190 LYS B N 1
ATOM 3435 C CA . LYS B 1 190 ? 37.310 9.233 21.935 1.00 22.60 190 LYS B CA 1
ATOM 3436 C C . LYS B 1 190 ? 38.141 8.404 22.893 1.00 31.37 190 LYS B C 1
ATOM 3437 O O . LYS B 1 190 ? 39.343 8.629 23.035 1.00 32.64 190 LYS B O 1
ATOM 3443 N N . TRP B 1 191 ? 37.519 7.450 23.566 1.00 26.99 191 TRP B N 1
ATOM 3444 C CA . TRP B 1 191 ? 38.284 6.644 24.489 1.00 31.01 191 TRP B CA 1
ATOM 3445 C C . TRP B 1 191 ? 37.742 5.243 24.714 1.00 33.61 191 TRP B C 1
ATOM 3446 O O . TRP B 1 191 ? 36.554 4.974 24.537 1.00 26.16 191 TRP B O 1
ATOM 3457 N N . VAL B 1 192 ? 38.649 4.345 25.076 1.00 30.13 192 VAL B N 1
ATOM 3458 C CA . VAL B 1 192 ? 38.305 2.965 25.346 1.00 24.49 192 VAL B CA 1
ATOM 3459 C C . VAL B 1 192 ? 38.903 2.588 26.688 1.00 24.48 192 VAL B C 1
ATOM 3460 O O . VAL B 1 192 ? 40.107 2.728 26.899 1.00 24.30 192 VAL B O 1
ATOM 3464 N N . VAL B 1 193 ? 38.059 2.138 27.608 1.00 27.36 193 VAL B N 1
ATOM 3465 C CA . VAL B 1 193 ? 38.540 1.726 28.917 1.00 30.16 193 VAL B CA 1
ATOM 3466 C C . VAL B 1 193 ? 38.378 0.221 29.003 1.00 29.28 193 VAL B C 1
ATOM 3467 O O . VAL B 1 193 ? 37.265 -0.286 29.161 1.00 21.59 193 VAL B O 1
ATOM 3471 N N . VAL B 1 194 ? 39.489 -0.490 28.885 1.00 28.78 194 VAL B N 1
ATOM 3472 C CA . VAL B 1 194 ? 39.459 -1.939 28.946 1.00 33.62 194 VAL B CA 1
ATOM 3473 C C . VAL B 1 194 ? 39.927 -2.432 30.309 1.00 34.46 194 VAL B C 1
ATOM 3474 O O . VAL B 1 194 ? 40.953 -1.991 30.830 1.00 25.85 194 VAL B O 1
ATOM 3478 N N . THR B 1 195 ? 39.164 -3.351 30.888 1.00 29.67 195 THR B N 1
ATOM 3479 C CA . THR B 1 195 ? 39.504 -3.890 32.198 1.00 32.62 195 THR B CA 1
ATOM 3480 C C . THR B 1 195 ? 39.549 -5.419 32.181 1.00 35.17 195 THR B C 1
ATOM 3481 O O . THR B 1 195 ? 38.862 -6.062 31.385 1.00 35.07 195 THR B O 1
ATOM 3485 N N . SER B 1 196 ? 40.373 -5.996 33.050 1.00 33.14 196 SER B N 1
ATOM 3486 C CA . SER B 1 196 ? 40.494 -7.446 33.145 1.00 38.49 196 SER B CA 1
ATOM 3487 C C . SER B 1 196 ? 40.720 -7.857 34.593 1.00 44.51 196 SER B C 1
ATOM 3488 O O . SER B 1 196 ? 41.683 -7.422 35.227 1.00 39.47 196 SER B O 1
ATOM 3491 N N . ALA B 1 197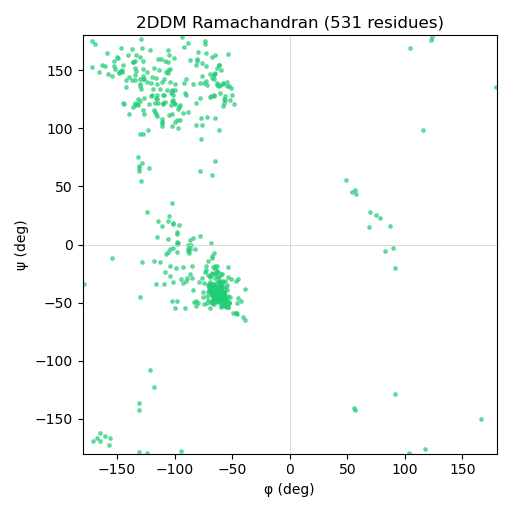 ? 39.830 -8.696 35.112 1.00 44.07 197 ALA B N 1
ATOM 3492 C CA . ALA B 1 197 ? 39.947 -9.181 36.481 1.00 45.59 197 ALA B CA 1
ATOM 3493 C C . ALA B 1 197 ? 40.804 -10.439 36.470 1.00 47.13 197 ALA B C 1
ATOM 3494 O O . ALA B 1 197 ? 40.415 -11.455 35.899 1.00 49.86 197 ALA B O 1
ATOM 3496 N N . SER B 1 198 ? 41.977 -10.367 37.087 1.00 54.56 198 SER B N 1
ATOM 3497 C CA . SER B 1 198 ? 42.867 -11.517 37.146 1.00 59.13 198 SER B CA 1
ATOM 3498 C C . SER B 1 198 ? 42.684 -12.209 38.490 1.00 61.55 198 SER B C 1
ATOM 3499 O O . SER B 1 198 ? 43.105 -11.690 39.522 1.00 59.55 198 SER B O 1
ATOM 3502 N N . GLY B 1 199 ? 42.045 -13.374 38.474 1.00 72.21 199 GLY B N 1
ATOM 3503 C CA . GLY B 1 199 ? 41.822 -14.105 39.709 1.00 78.69 199 GLY B CA 1
ATOM 3504 C C . GLY B 1 199 ? 43.040 -14.904 40.128 1.00 82.16 199 GLY B C 1
ATOM 3505 O O . GLY B 1 199 ? 44.031 -14.918 39.369 1.00 84.28 199 GLY B O 1
ATOM 3506 N N . GLU B 1 202 ? 42.205 -15.636 48.069 1.00 83.66 202 GLU B N 1
ATOM 3507 C CA . GLU B 1 202 ? 42.314 -15.225 46.641 1.00 82.53 202 GLU B CA 1
ATOM 3508 C C . GLU B 1 202 ? 42.090 -13.720 46.514 1.00 82.44 202 GLU B C 1
ATOM 3509 O O . GLU B 1 202 ? 41.168 -13.167 47.116 1.00 78.67 202 GLU B O 1
ATOM 3515 N N . ASN B 1 203 ? 42.937 -13.063 45.730 1.00 80.06 203 ASN B N 1
ATOM 3516 C CA . ASN B 1 203 ? 42.827 -11.624 45.517 1.00 74.71 203 ASN B CA 1
ATOM 3517 C C . ASN B 1 203 ? 42.868 -11.269 44.040 1.00 71.35 203 ASN B C 1
ATOM 3518 O O . ASN B 1 203 ? 43.943 -11.124 43.455 1.00 76.47 203 ASN B O 1
ATOM 3523 N N . GLN B 1 204 ? 41.695 -11.129 43.438 1.00 64.16 204 GLN B N 1
ATOM 3524 C CA . GLN B 1 204 ? 41.615 -10.778 42.029 1.00 58.03 204 GLN B CA 1
ATOM 3525 C C . GLN B 1 204 ? 42.216 -9.397 41.791 1.00 53.41 204 GLN B C 1
ATOM 3526 O O . GLN B 1 204 ? 41.997 -8.471 42.577 1.00 45.85 204 GLN B O 1
ATOM 3532 N N . GLU B 1 205 ? 42.992 -9.262 40.721 1.00 40.76 205 GLU B N 1
ATOM 3533 C CA . GLU B 1 205 ? 43.566 -7.968 40.387 1.00 34.29 205 GLU B CA 1
ATOM 3534 C C . GLU B 1 205 ? 42.724 -7.339 39.295 1.00 25.76 205 GLU B C 1
ATOM 3535 O O . GLU B 1 205 ? 42.379 -7.998 38.317 1.00 27.81 205 GLU B O 1
ATOM 3541 N N . MET B 1 206 ? 42.382 -6.067 39.468 1.00 25.03 206 MET B N 1
ATOM 3542 C CA . MET B 1 206 ? 41.617 -5.348 38.461 1.00 24.23 206 MET B CA 1
ATOM 3543 C C . MET B 1 206 ? 42.599 -4.564 37.605 1.00 28.76 206 MET B C 1
ATOM 3544 O O . MET B 1 206 ? 43.083 -3.508 38.009 1.00 26.99 206 MET B O 1
ATOM 3549 N N . GLN B 1 207 ? 42.916 -5.101 36.433 1.00 25.82 207 GLN B N 1
ATOM 3550 C CA . GLN B 1 207 ? 43.837 -4.440 35.521 1.00 32.13 207 GLN B CA 1
ATOM 3551 C C . GLN B 1 207 ? 43.028 -3.545 34.604 1.00 30.44 207 GLN B C 1
ATOM 3552 O O . GLN B 1 207 ? 42.036 -3.979 34.015 1.00 34.14 207 GLN B O 1
ATOM 3558 N N . VAL B 1 208 ? 43.432 -2.285 34.507 1.00 30.04 208 VAL B N 1
ATOM 3559 C CA . VAL B 1 208 ? 42.706 -1.334 33.679 1.00 27.70 208 VAL B CA 1
ATOM 3560 C C . VAL B 1 208 ? 43.616 -0.570 32.732 1.00 33.64 208 VAL B C 1
ATOM 3561 O O . VAL B 1 208 ? 44.697 -0.122 33.111 1.00 28.72 208 VAL B O 1
ATOM 3565 N N . VAL B 1 209 ? 43.170 -0.432 31.490 1.00 27.44 209 VAL B N 1
ATOM 3566 C CA . VAL B 1 209 ? 43.936 0.283 30.482 1.00 23.85 209 VAL B CA 1
ATOM 3567 C C . VAL B 1 209 ? 43.053 1.339 29.850 1.00 34.17 209 VAL B C 1
ATOM 3568 O O . VAL B 1 209 ? 42.051 1.018 29.208 1.00 30.07 209 VAL B O 1
ATOM 3572 N N . VAL B 1 210 ? 43.422 2.599 30.048 1.00 30.05 210 VAL B N 1
ATOM 3573 C CA . VAL B 1 210 ? 42.675 3.719 29.493 1.00 30.41 210 VAL B CA 1
ATOM 3574 C C . VAL B 1 210 ? 43.360 4.122 28.199 1.00 31.53 210 VAL B C 1
ATOM 3575 O O . VAL B 1 210 ? 44.522 4.530 28.203 1.00 27.72 210 VAL B O 1
ATOM 3579 N N . VAL B 1 211 ? 42.628 4.018 27.095 1.00 31.01 211 VAL B N 1
ATOM 3580 C CA . VAL B 1 211 ? 43.178 4.320 25.786 1.00 27.58 211 VAL B CA 1
ATOM 3581 C C . VAL B 1 211 ? 42.486 5.454 25.028 1.00 34.13 211 VAL B C 1
ATOM 3582 O O . VAL B 1 211 ? 41.264 5.473 24.874 1.00 30.57 211 VAL B O 1
ATOM 3586 N N . THR B 1 212 ? 43.290 6.401 24.556 1.00 31.34 212 THR B N 1
ATOM 3587 C CA . THR B 1 212 ? 42.787 7.525 23.779 1.00 37.77 212 THR B CA 1
ATOM 3588 C C . THR B 1 212 ? 43.652 7.627 22.532 1.00 37.64 212 THR B C 1
ATOM 3589 O O . THR B 1 212 ? 44.556 6.817 22.331 1.00 33.11 212 THR B O 1
ATOM 3593 N N . ALA B 1 213 ? 43.382 8.611 21.688 1.00 36.40 213 ALA B N 1
ATOM 3594 C CA . ALA B 1 213 ? 44.171 8.765 20.472 1.00 45.55 213 ALA B CA 1
ATOM 3595 C C . ALA B 1 213 ? 45.599 9.192 20.786 1.00 42.36 213 ALA B C 1
ATOM 3596 O O . ALA B 1 213 ? 46.536 8.758 20.120 1.00 44.69 213 ALA B O 1
ATOM 3598 N N . ASP B 1 214 ? 45.769 10.020 21.812 1.00 38.68 214 ASP B N 1
ATOM 3599 C CA . ASP B 1 214 ? 47.098 10.507 22.159 1.00 38.21 214 ASP B CA 1
ATOM 3600 C C . ASP B 1 214 ? 47.761 9.910 23.398 1.00 44.45 214 ASP B C 1
ATOM 3601 O O . ASP B 1 214 ? 48.928 10.203 23.668 1.00 45.38 214 ASP B O 1
ATOM 3606 N N . SER B 1 215 ? 47.049 9.082 24.155 1.00 37.98 215 SER B N 1
ATOM 3607 C CA . SER B 1 215 ? 47.669 8.517 25.347 1.00 37.45 215 SER B CA 1
ATOM 3608 C C . SER B 1 215 ? 47.195 7.144 25.775 1.00 33.51 215 SER B C 1
ATOM 3609 O O . SER B 1 215 ? 46.127 6.675 25.387 1.00 38.83 215 SER B O 1
ATOM 3612 N N . VAL B 1 216 ? 48.018 6.514 26.600 1.00 26.24 216 VAL B N 1
ATOM 3613 C CA . VAL B 1 216 ? 47.715 5.213 27.156 1.00 28.69 216 VAL B CA 1
ATOM 3614 C C . VAL B 1 216 ? 48.080 5.260 28.637 1.00 28.30 216 VAL B C 1
ATOM 3615 O O . VAL B 1 216 ? 49.230 5.502 28.989 1.00 29.89 216 VAL B O 1
ATOM 3619 N N . ASN B 1 217 ? 47.094 5.073 29.504 1.00 27.95 217 ASN B N 1
ATOM 3620 C CA . ASN B 1 217 ? 47.352 5.064 30.939 1.00 29.80 217 ASN B CA 1
ATOM 3621 C C . ASN B 1 217 ? 46.837 3.745 31.497 1.00 29.80 217 ASN B C 1
ATOM 3622 O O . ASN B 1 217 ? 45.871 3.177 30.986 1.00 34.63 217 ASN B O 1
ATOM 3627 N N . VAL B 1 218 ? 47.496 3.253 32.538 1.00 27.68 218 VAL B N 1
ATOM 3628 C CA . VAL B 1 218 ? 47.109 1.994 33.154 1.00 31.09 218 VAL B CA 1
ATOM 3629 C C . VAL B 1 218 ? 46.886 2.118 34.657 1.00 28.08 218 VAL B C 1
ATOM 3630 O O . VAL B 1 218 ? 47.603 2.836 35.358 1.00 20.51 218 VAL B O 1
ATOM 3634 N N . ILE B 1 219 ? 45.877 1.401 35.137 1.00 21.50 219 ILE B N 1
ATOM 3635 C CA . ILE B 1 219 ? 45.519 1.403 36.547 1.00 24.78 219 ILE B CA 1
ATOM 3636 C C . ILE B 1 219 ? 45.444 -0.027 37.050 1.00 28.62 219 ILE B C 1
ATOM 3637 O O . ILE B 1 219 ? 45.048 -0.929 36.309 1.00 27.83 219 ILE B O 1
ATOM 3642 N N . SER B 1 220 ? 45.835 -0.236 38.303 1.00 23.48 220 SER B N 1
ATOM 3643 C CA . SER B 1 220 ? 45.802 -1.572 38.884 1.00 24.76 220 SER B CA 1
ATOM 3644 C C . SER B 1 220 ? 45.310 -1.579 40.335 1.00 34.56 220 SER B C 1
ATOM 3645 O O . SER B 1 220 ? 45.980 -1.059 41.235 1.00 30.25 220 SER B O 1
ATOM 3648 N N . HIS B 1 221 ? 44.137 -2.166 40.557 1.00 28.43 221 HIS B N 1
ATOM 3649 C CA . HIS B 1 221 ? 43.575 -2.254 41.902 1.00 35.62 221 HIS B CA 1
ATOM 3650 C C . HIS B 1 221 ? 43.520 -3.708 42.341 1.00 39.37 221 HIS B C 1
ATOM 3651 O O . HIS B 1 221 ? 43.372 -4.608 41.516 1.00 44.88 221 HIS B O 1
ATOM 3658 N N . SER B 1 222 ? 43.640 -3.941 43.641 1.00 41.58 222 SER B N 1
ATOM 3659 C CA . SER B 1 222 ? 43.562 -5.298 44.157 1.00 42.07 222 SER B CA 1
ATOM 3660 C C . SER B 1 222 ? 42.148 -5.458 44.689 1.00 49.86 222 SER B C 1
ATOM 3661 O O . SER B 1 222 ? 41.611 -4.549 45.326 1.00 45.83 222 SER B O 1
ATOM 3664 N N . ARG B 1 223 ? 41.537 -6.604 44.419 1.00 45.17 223 ARG B N 1
ATOM 3665 C CA . ARG B 1 223 ? 40.177 -6.840 44.868 1.00 53.15 223 ARG B CA 1
ATOM 3666 C C . ARG B 1 223 ? 39.993 -8.236 45.438 1.00 52.87 223 ARG B C 1
ATOM 3667 O O . ARG B 1 223 ? 40.567 -9.203 44.937 1.00 53.94 223 ARG B O 1
ATOM 3675 N N . VAL B 1 224 ? 39.198 -8.336 46.498 1.00 57.04 224 VAL B N 1
ATOM 3676 C CA . VAL B 1 224 ? 38.932 -9.629 47.110 1.00 54.62 224 VAL B CA 1
ATOM 3677 C C . VAL B 1 224 ? 37.909 -10.313 46.223 1.00 48.00 224 VAL B C 1
ATOM 3678 O O . VAL B 1 224 ? 36.978 -9.670 45.742 1.00 46.69 224 VAL B O 1
ATOM 3682 N N . LYS B 1 225 ? 38.081 -11.609 45.992 1.00 53.07 225 LYS B N 1
ATOM 3683 C CA . LYS B 1 225 ? 37.141 -12.324 45.145 1.00 54.09 225 LYS B CA 1
ATOM 3684 C C . LYS B 1 225 ? 35.767 -12.258 45.798 1.00 46.69 225 LYS B C 1
ATOM 3685 O O . LYS B 1 225 ? 35.635 -12.425 47.012 1.00 36.13 225 LYS B O 1
ATOM 3691 N N . THR B 1 226 ? 34.746 -11.996 44.988 1.00 46.92 226 THR B N 1
ATOM 3692 C CA . THR B 1 226 ? 33.385 -11.891 45.489 1.00 41.29 226 THR B CA 1
ATOM 3693 C C . THR B 1 226 ? 32.386 -12.345 44.432 1.00 43.53 226 THR B C 1
ATOM 3694 O O . THR B 1 226 ? 32.710 -12.402 43.249 1.00 45.11 226 THR B O 1
ATOM 3698 N N . ASP B 1 227 ? 31.175 -12.673 44.873 1.00 36.47 227 ASP B N 1
ATOM 3699 C CA . ASP B 1 227 ? 30.103 -13.100 43.978 1.00 44.65 227 ASP B CA 1
ATOM 3700 C C . ASP B 1 227 ? 29.211 -11.907 43.685 1.00 33.69 227 ASP B C 1
ATOM 3701 O O . ASP B 1 227 ? 28.302 -11.982 42.858 1.00 46.26 227 ASP B O 1
ATOM 3706 N N . LEU B 1 228 ? 29.479 -10.801 44.372 1.00 32.40 228 LEU B N 1
ATOM 3707 C CA . LEU B 1 228 ? 28.691 -9.592 44.203 1.00 34.08 228 LEU B CA 1
ATOM 3708 C C . LEU B 1 228 ? 28.564 -9.222 42.740 1.00 34.03 228 LEU B C 1
ATOM 3709 O O . LEU B 1 228 ? 29.539 -9.250 41.980 1.00 33.77 228 LEU B O 1
ATOM 3714 N N . LYS B 1 229 ? 27.341 -8.885 42.353 1.00 34.86 229 LYS B N 1
ATOM 3715 C CA . LYS B 1 229 ? 27.037 -8.489 40.985 1.00 33.99 229 LYS B CA 1
ATOM 3716 C C . LYS B 1 229 ? 26.813 -6.985 40.951 1.00 30.77 229 LYS B C 1
ATOM 3717 O O . LYS B 1 229 ? 26.686 -6.339 41.997 1.00 31.05 229 LYS B O 1
ATOM 3723 N N . GLY B 1 230 ? 26.787 -6.425 39.749 1.00 27.94 230 GLY B N 1
ATOM 3724 C CA . GLY B 1 230 ? 26.557 -4.998 39.611 1.00 27.18 230 GLY B CA 1
ATOM 3725 C C . GLY B 1 230 ? 27.735 -4.052 39.785 1.00 29.45 230 GLY B C 1
ATOM 3726 O O . GLY B 1 230 ? 27.576 -2.856 39.550 1.00 26.64 230 GLY B O 1
ATOM 3727 N N . THR B 1 231 ? 28.910 -4.554 40.169 1.00 26.05 231 THR B N 1
ATOM 3728 C CA . THR B 1 231 ? 30.059 -3.671 40.366 1.00 29.69 231 THR B CA 1
ATOM 3729 C C . THR B 1 231 ? 30.429 -2.936 39.075 1.00 36.04 231 THR B C 1
ATOM 3730 O O . THR B 1 231 ? 30.870 -1.786 39.121 1.00 31.45 231 THR B O 1
ATOM 3734 N N . GLY B 1 232 ? 30.235 -3.593 37.931 1.00 29.41 232 GLY B N 1
ATOM 3735 C CA . GLY B 1 232 ? 30.537 -2.966 36.653 1.00 30.78 232 GLY B CA 1
ATOM 3736 C C . GLY B 1 232 ? 29.569 -1.828 36.369 1.00 33.30 232 GLY B C 1
ATOM 3737 O O . GLY B 1 232 ? 29.967 -0.757 35.892 1.00 26.94 232 GLY B O 1
ATOM 3738 N N . ASP B 1 233 ? 28.289 -2.051 36.663 1.00 28.10 233 ASP B N 1
ATOM 3739 C CA . ASP B 1 233 ? 27.293 -1.010 36.446 1.00 25.10 233 ASP B CA 1
ATOM 3740 C C . ASP B 1 233 ? 27.601 0.147 37.385 1.00 23.40 233 ASP B C 1
ATOM 3741 O O . ASP B 1 233 ? 27.429 1.308 37.024 1.00 29.68 233 ASP B O 1
ATOM 3746 N N . LEU B 1 234 ? 28.071 -0.174 38.589 1.00 19.55 234 LEU B N 1
ATOM 3747 C CA . LEU B 1 234 ? 28.415 0.849 39.574 1.00 18.58 234 LEU B CA 1
ATOM 3748 C C . LEU B 1 234 ? 29.629 1.633 39.068 1.00 24.07 234 LEU B C 1
ATOM 3749 O O . LEU B 1 234 ? 29.687 2.863 39.155 1.00 19.90 234 LEU B O 1
ATOM 3754 N N . PHE B 1 235 ? 30.602 0.907 38.536 1.00 19.47 235 PHE B N 1
ATOM 3755 C CA . PHE B 1 235 ? 31.809 1.534 38.023 1.00 23.34 235 PHE B CA 1
ATOM 3756 C C . PHE B 1 235 ? 31.424 2.571 36.984 1.00 30.74 235 PHE B C 1
ATOM 3757 O O . PHE B 1 235 ? 31.882 3.716 37.021 1.00 27.58 235 PHE B O 1
ATOM 3765 N N . CYS B 1 236 ? 30.570 2.160 36.056 1.00 28.78 236 CYS B N 1
ATOM 3766 C CA . CYS B 1 236 ? 30.137 3.051 35.002 1.00 24.15 236 CYS B CA 1
ATOM 3767 C C . CYS B 1 236 ? 29.390 4.258 35.550 1.00 31.38 236 CYS B C 1
ATOM 3768 O O . CYS B 1 236 ? 29.616 5.381 35.093 1.00 31.39 236 CYS B O 1
ATOM 3771 N N . ALA B 1 237 ? 28.518 4.034 36.533 1.00 22.10 237 ALA B N 1
ATOM 3772 C CA . ALA B 1 237 ? 27.764 5.126 37.130 1.00 26.93 237 ALA B CA 1
ATOM 3773 C C . ALA B 1 237 ? 28.741 6.167 37.691 1.00 23.51 237 ALA B C 1
ATOM 3774 O O . ALA B 1 237 ? 28.595 7.362 37.438 1.00 22.78 237 ALA B O 1
ATOM 3776 N N . GLN B 1 238 ? 29.733 5.708 38.449 1.00 20.73 238 GLN B N 1
ATOM 3777 C CA . GLN B 1 238 ? 30.744 6.598 39.030 1.00 30.25 238 GLN B CA 1
ATOM 3778 C C . GLN B 1 238 ? 31.681 7.199 37.985 1.00 30.39 238 GLN B C 1
ATOM 3779 O O . GLN B 1 238 ? 32.217 8.293 38.180 1.00 26.72 238 GLN B O 1
ATOM 3785 N N . LEU B 1 239 ? 31.886 6.484 36.885 1.00 32.36 239 LEU B N 1
ATOM 3786 C CA . LEU B 1 239 ? 32.754 6.998 35.837 1.00 30.00 239 LEU B CA 1
ATOM 3787 C C . LEU B 1 239 ? 32.076 8.182 35.164 1.00 26.26 239 LEU B C 1
ATOM 3788 O O . LEU B 1 239 ? 32.646 9.270 35.085 1.00 25.37 239 LEU B O 1
ATOM 3793 N N . ILE B 1 240 ? 30.852 7.977 34.687 1.00 23.15 240 ILE B N 1
ATOM 3794 C CA . ILE B 1 240 ? 30.137 9.053 34.013 1.00 26.88 240 ILE B CA 1
ATOM 3795 C C . ILE B 1 240 ? 29.924 10.222 34.972 1.00 28.41 240 ILE B C 1
ATOM 3796 O O . ILE B 1 240 ? 29.975 11.384 34.569 1.00 28.95 240 ILE B O 1
ATOM 3801 N N . SER B 1 241 ? 29.690 9.910 36.243 1.00 25.31 241 SER B N 1
ATOM 3802 C CA . SER B 1 241 ? 29.491 10.945 37.249 1.00 30.19 241 SER B CA 1
ATOM 3803 C C . SER B 1 241 ? 30.777 11.749 37.390 1.00 31.83 241 SER B C 1
ATOM 3804 O O . SER B 1 241 ? 30.751 12.979 37.420 1.00 27.54 241 SER B O 1
ATOM 3807 N N . GLY B 1 242 ? 31.901 11.043 37.471 1.00 30.34 242 GLY B N 1
ATOM 3808 C CA . GLY B 1 242 ? 33.186 11.708 37.597 1.00 23.33 242 GLY B CA 1
ATOM 3809 C C . GLY B 1 242 ? 33.457 12.619 36.419 1.00 31.99 242 GLY B C 1
ATOM 3810 O O . GLY B 1 242 ? 33.868 13.768 36.594 1.00 31.26 242 GLY B O 1
ATOM 3811 N N . LEU B 1 243 ? 33.214 12.112 35.213 1.00 28.80 243 LEU B N 1
ATOM 3812 C CA . LEU B 1 243 ? 33.443 12.888 34.000 1.00 28.28 243 LEU B CA 1
ATOM 3813 C C . LEU B 1 243 ? 32.564 14.129 33.937 1.00 28.49 243 LEU B C 1
ATOM 3814 O O . LEU B 1 243 ? 33.022 15.204 33.562 1.00 34.11 243 LEU B O 1
ATOM 3819 N N . LEU B 1 244 ? 31.296 13.977 34.299 1.00 31.23 244 LEU B N 1
ATOM 3820 C CA . LEU B 1 244 ? 30.367 15.095 34.260 1.00 32.36 244 LEU B CA 1
ATOM 3821 C C . LEU B 1 244 ? 30.651 16.129 35.343 1.00 44.01 244 LEU B C 1
ATOM 3822 O O . LEU B 1 244 ? 30.138 17.248 35.281 1.00 46.11 244 LEU B O 1
ATOM 3827 N N . LYS B 1 245 ? 31.465 15.763 36.330 1.00 38.26 245 LYS B N 1
ATOM 3828 C CA . LYS B 1 245 ? 31.802 16.706 37.388 1.00 42.15 245 LYS B CA 1
ATOM 3829 C C . LYS B 1 245 ? 33.222 17.259 37.231 1.00 36.43 245 LYS B C 1
ATOM 3830 O O . LYS B 1 245 ? 33.849 17.669 38.204 1.00 38.51 245 LYS B O 1
ATOM 3836 N N . GLY B 1 246 ? 33.722 17.249 35.998 1.00 38.07 246 GLY B N 1
ATOM 3837 C CA . GLY B 1 246 ? 35.038 17.794 35.711 1.00 39.11 246 GLY B CA 1
ATOM 3838 C C . GLY B 1 246 ? 36.268 16.903 35.757 1.00 45.32 246 GLY B C 1
ATOM 3839 O O . GLY B 1 246 ? 37.297 17.250 35.176 1.00 51.99 246 GLY B O 1
ATOM 3840 N N . LYS B 1 247 ? 36.186 15.766 36.436 1.00 40.15 247 LYS B N 1
ATOM 3841 C CA . LYS B 1 247 ? 37.344 14.888 36.531 1.00 33.60 247 LYS B CA 1
ATOM 3842 C C . LYS B 1 247 ? 37.870 14.449 35.170 1.00 30.10 247 LYS B C 1
ATOM 3843 O O . LYS B 1 247 ? 37.096 14.155 34.262 1.00 26.82 247 LYS B O 1
ATOM 3849 N N . ALA B 1 248 ? 39.194 14.424 35.026 1.00 31.71 248 ALA B N 1
ATOM 3850 C CA . ALA B 1 248 ? 39.812 14.004 33.771 1.00 29.72 248 ALA B CA 1
ATOM 3851 C C . ALA B 1 248 ? 39.648 12.485 33.663 1.00 34.37 248 ALA B C 1
ATOM 3852 O O . ALA B 1 248 ? 39.544 11.799 34.680 1.00 33.16 248 ALA B O 1
ATOM 3854 N N . LEU B 1 249 ? 39.630 11.969 32.439 1.00 28.43 249 LEU B N 1
ATOM 3855 C CA . LEU B 1 249 ? 39.426 10.542 32.183 1.00 31.41 249 LEU B CA 1
ATOM 3856 C C . LEU B 1 249 ? 40.118 9.547 33.113 1.00 27.05 249 LEU B C 1
ATOM 3857 O O . LEU B 1 249 ? 39.460 8.762 33.796 1.00 23.94 249 LEU B O 1
ATOM 3862 N N . THR B 1 250 ? 41.444 9.563 33.123 1.00 20.32 250 THR B N 1
ATOM 3863 C CA . THR B 1 250 ? 42.193 8.644 33.965 1.00 33.92 250 THR B CA 1
ATOM 3864 C C . THR B 1 250 ? 41.871 8.835 35.444 1.00 33.09 250 THR B C 1
ATOM 3865 O O . THR B 1 250 ? 41.768 7.864 36.199 1.00 30.95 250 THR B O 1
ATOM 3869 N N . ASP B 1 251 ? 41.707 10.084 35.859 1.00 25.77 251 ASP B N 1
ATOM 3870 C CA . ASP B 1 251 ? 41.393 10.371 37.250 1.00 31.78 251 ASP B CA 1
ATOM 3871 C C . ASP B 1 251 ? 40.008 9.807 37.557 1.00 29.40 251 ASP B C 1
ATOM 3872 O O . ASP B 1 251 ? 39.808 9.161 38.586 1.00 28.16 251 ASP B O 1
ATOM 3877 N N . ALA B 1 252 ? 39.061 10.038 36.649 1.00 17.22 252 ALA B N 1
ATOM 3878 C CA . ALA B 1 252 ? 37.690 9.541 36.806 1.00 27.44 252 ALA B CA 1
ATOM 3879 C C . ALA B 1 252 ? 37.649 8.007 36.828 1.00 31.41 252 ALA B C 1
ATOM 3880 O O . ALA B 1 252 ? 36.848 7.406 37.545 1.00 29.49 252 ALA B O 1
ATOM 3882 N N . VAL B 1 253 ? 38.513 7.378 36.039 1.00 31.64 253 VAL B N 1
ATOM 3883 C CA . VAL B 1 253 ? 38.565 5.923 35.982 1.00 29.24 253 VAL B CA 1
ATOM 3884 C C . VAL B 1 253 ? 39.087 5.419 37.318 1.00 28.54 253 VAL B C 1
ATOM 3885 O O . VAL B 1 253 ? 38.495 4.534 37.944 1.00 32.24 253 VAL B O 1
ATOM 3889 N N . HIS B 1 254 ? 40.194 6.008 37.753 1.00 24.90 254 HIS B N 1
ATOM 3890 C CA . HIS B 1 254 ? 40.823 5.648 39.023 1.00 32.87 254 HIS B CA 1
ATOM 3891 C C . HIS B 1 254 ? 39.845 5.791 40.193 1.00 30.89 254 HIS B C 1
ATOM 3892 O O . HIS B 1 254 ? 39.655 4.864 40.977 1.00 27.24 254 HIS B O 1
ATOM 3899 N N . ARG B 1 255 ? 39.228 6.962 40.310 1.00 26.86 255 ARG B N 1
ATOM 3900 C CA . ARG B 1 255 ? 38.275 7.204 41.390 1.00 35.45 255 ARG B CA 1
ATOM 3901 C C . ARG B 1 255 ? 37.082 6.255 41.318 1.00 35.06 255 ARG B C 1
ATOM 3902 O O . ARG B 1 255 ? 36.631 5.740 42.346 1.00 36.27 255 ARG B O 1
ATOM 3910 N N . ALA B 1 256 ? 36.570 6.025 40.110 1.00 31.64 256 ALA B N 1
ATOM 3911 C CA . ALA B 1 256 ? 35.429 5.132 39.948 1.00 26.25 256 ALA B CA 1
ATOM 3912 C C . ALA B 1 256 ? 35.782 3.757 40.501 1.00 34.68 256 ALA B C 1
ATOM 3913 O O . ALA B 1 256 ? 34.958 3.111 41.159 1.00 30.18 256 ALA B O 1
ATOM 3915 N N . GLY B 1 257 ? 37.007 3.317 40.228 1.00 25.91 257 GLY B N 1
ATOM 3916 C CA . GLY B 1 257 ? 37.453 2.017 40.707 1.00 29.26 257 GLY B CA 1
ATOM 3917 C C . GLY B 1 257 ? 37.558 1.978 42.221 1.00 35.60 257 GLY B C 1
ATOM 3918 O O . GLY B 1 257 ? 37.172 0.991 42.848 1.00 29.66 257 GLY B O 1
ATOM 3919 N N . LEU B 1 258 ? 38.081 3.048 42.815 1.00 33.22 258 LEU B N 1
ATOM 3920 C CA . LEU B 1 258 ? 38.222 3.127 44.271 1.00 30.14 258 LEU B CA 1
ATOM 3921 C C . LEU B 1 258 ? 36.862 3.154 44.955 1.00 25.99 258 LEU B C 1
ATOM 3922 O O . LEU B 1 258 ? 36.660 2.500 45.980 1.00 26.91 258 LEU B O 1
ATOM 3927 N N . ARG B 1 259 ? 35.936 3.918 44.383 1.00 26.97 259 ARG B N 1
ATOM 3928 C CA . ARG B 1 259 ? 34.590 4.030 44.929 1.00 27.55 259 ARG B CA 1
ATOM 3929 C C . ARG B 1 259 ? 33.913 2.668 44.923 1.00 31.84 259 ARG B C 1
ATOM 3930 O O . ARG B 1 259 ? 33.196 2.313 45.865 1.00 27.36 259 ARG B O 1
ATOM 3938 N N . VAL B 1 260 ? 34.140 1.911 43.856 1.00 24.52 260 VAL B N 1
ATOM 3939 C CA . VAL B 1 260 ? 33.570 0.581 43.738 1.00 26.56 260 VAL B CA 1
ATOM 3940 C C . VAL B 1 260 ? 34.133 -0.274 44.858 1.00 31.95 260 VAL B C 1
ATOM 3941 O O . VAL B 1 260 ? 33.391 -0.943 45.571 1.00 29.87 260 VAL B O 1
ATOM 3945 N N . LEU B 1 261 ? 35.450 -0.242 45.017 1.00 34.02 261 LEU B N 1
ATOM 3946 C CA . LEU B 1 261 ? 36.091 -1.012 46.069 1.00 30.30 261 LEU B CA 1
ATOM 3947 C C . LEU B 1 261 ? 35.522 -0.624 47.425 1.00 29.97 261 LEU B C 1
ATOM 3948 O O . LEU B 1 261 ? 35.289 -1.474 48.283 1.00 26.55 261 LEU B O 1
ATOM 3953 N N . GLU B 1 262 ? 35.313 0.672 47.619 1.00 23.98 262 GLU B N 1
ATOM 3954 C CA . GLU B 1 262 ? 34.777 1.174 48.871 1.00 26.42 262 GLU B CA 1
ATOM 3955 C C . GLU B 1 262 ? 33.386 0.596 49.121 1.00 35.41 262 GLU B C 1
ATOM 3956 O O . GLU B 1 262 ? 33.066 0.183 50.236 1.00 29.07 262 GLU B O 1
ATOM 3962 N N . VAL B 1 263 ? 32.563 0.548 48.077 1.00 36.65 263 VAL B N 1
ATOM 3963 C CA . VAL B 1 263 ? 31.212 0.017 48.221 1.00 34.01 263 VAL B CA 1
ATOM 3964 C C . VAL B 1 263 ? 31.225 -1.474 48.498 1.00 33.12 263 VAL B C 1
ATOM 3965 O O . VAL B 1 263 ? 30.411 -1.974 49.270 1.00 37.37 263 VAL B O 1
ATOM 3969 N N . MET B 1 264 ? 32.144 -2.190 47.861 1.00 34.08 264 MET B N 1
ATOM 3970 C CA . MET B 1 264 ? 32.247 -3.630 48.066 1.00 37.19 264 MET B CA 1
ATOM 3971 C C . MET B 1 264 ? 32.655 -3.940 49.505 1.00 39.32 264 MET B C 1
ATOM 3972 O O . MET B 1 264 ? 32.071 -4.811 50.143 1.00 34.13 264 MET B O 1
ATOM 3977 N N . ARG B 1 265 ? 33.662 -3.235 50.014 1.00 25.21 265 ARG B N 1
ATOM 3978 C CA . ARG B 1 265 ? 34.113 -3.472 51.385 1.00 33.53 265 ARG B CA 1
ATOM 3979 C C . ARG B 1 265 ? 32.954 -3.222 52.340 1.00 34.20 265 ARG B C 1
ATOM 3980 O O . ARG B 1 265 ? 32.685 -4.032 53.227 1.00 34.17 265 ARG B O 1
ATOM 3988 N N . TYR B 1 266 ? 32.279 -2.090 52.151 1.00 30.35 266 TYR B N 1
ATOM 3989 C CA . TYR B 1 266 ? 31.146 -1.711 52.987 1.00 31.98 266 TYR B CA 1
ATOM 3990 C C . TYR B 1 266 ? 30.087 -2.813 52.951 1.00 33.08 266 TYR B C 1
ATOM 3991 O O . TYR B 1 266 ? 29.532 -3.203 53.982 1.00 34.98 266 TYR B O 1
ATOM 4000 N N . THR B 1 267 ? 29.821 -3.316 51.750 1.00 25.92 267 THR B N 1
ATOM 4001 C CA . THR B 1 267 ? 28.844 -4.376 51.559 1.00 30.55 267 THR B CA 1
ATOM 4002 C C . THR B 1 267 ? 29.232 -5.615 52.361 1.00 34.83 267 THR B C 1
ATOM 4003 O O . THR B 1 267 ? 28.400 -6.225 53.036 1.00 36.83 267 THR B O 1
ATOM 4007 N N . GLN B 1 268 ? 30.506 -5.977 52.289 1.00 34.90 268 GLN B N 1
ATOM 4008 C CA . GLN B 1 268 ? 31.017 -7.136 53.009 1.00 42.17 268 GLN B CA 1
ATOM 4009 C C . GLN B 1 268 ? 31.023 -6.862 54.509 1.00 44.74 268 GLN B C 1
ATOM 4010 O O . GLN B 1 268 ? 30.708 -7.737 55.315 1.00 46.48 268 GLN B O 1
ATOM 4016 N N . GLN B 1 269 ? 31.372 -5.636 54.876 1.00 45.31 269 GLN B N 1
ATOM 4017 C CA . GLN B 1 269 ? 31.406 -5.241 56.276 1.00 48.37 269 GLN B CA 1
ATOM 4018 C C . GLN B 1 269 ? 30.043 -5.526 56.904 1.00 50.94 269 GLN B C 1
ATOM 4019 O O . GLN B 1 269 ? 29.950 -5.896 58.072 1.00 54.99 269 GLN B O 1
ATOM 4025 N N . HIS B 1 270 ? 28.987 -5.356 56.115 1.00 48.37 270 HIS B N 1
ATOM 4026 C CA . HIS B 1 270 ? 27.632 -5.594 56.590 1.00 42.38 270 HIS B CA 1
ATOM 4027 C C . HIS B 1 270 ? 27.123 -6.971 56.190 1.00 38.94 270 HIS B C 1
ATOM 4028 O O . HIS B 1 270 ? 25.949 -7.294 56.368 1.00 35.49 270 HIS B O 1
ATOM 4035 N N . GLU B 1 271 ? 28.025 -7.778 55.652 1.00 38.00 271 GLU B N 1
ATOM 4036 C CA . GLU B 1 271 ? 27.694 -9.137 55.249 1.00 44.14 271 GLU B CA 1
ATOM 4037 C C . GLU B 1 271 ? 26.422 -9.196 54.416 1.00 46.32 271 GLU B C 1
ATOM 4038 O O . GLU B 1 271 ? 25.477 -9.917 54.748 1.00 45.25 271 GLU B O 1
ATOM 4044 N N . SER B 1 272 ? 26.411 -8.436 53.325 1.00 45.74 272 SER B N 1
ATOM 4045 C CA . SER B 1 272 ? 25.267 -8.385 52.418 1.00 44.33 272 SER B CA 1
ATOM 4046 C C . SER B 1 272 ? 25.611 -9.030 51.075 1.00 39.64 272 SER B C 1
ATOM 4047 O O . SER B 1 272 ? 26.715 -8.842 50.564 1.00 42.73 272 SER B O 1
ATOM 4050 N N . ASP B 1 273 ? 24.676 -9.789 50.504 1.00 35.25 273 ASP B N 1
ATOM 4051 C CA . ASP B 1 273 ? 24.912 -10.430 49.211 1.00 31.40 273 ASP B CA 1
ATOM 4052 C C . ASP B 1 273 ? 24.565 -9.510 48.047 1.00 30.47 273 ASP B C 1
ATOM 4053 O O . ASP B 1 273 ? 24.628 -9.907 46.887 1.00 32.75 273 ASP B O 1
ATOM 4058 N N . GLU B 1 274 ? 24.185 -8.281 48.363 1.00 28.72 274 GLU B N 1
ATOM 4059 C CA . GLU B 1 274 ? 23.842 -7.305 47.338 1.00 32.61 274 GLU B CA 1
ATOM 4060 C C . GLU B 1 274 ? 24.531 -6.014 47.737 1.00 31.53 274 GLU B C 1
ATOM 4061 O O . GLU B 1 274 ? 24.621 -5.692 48.920 1.00 27.24 274 GLU B O 1
ATOM 4067 N N . LEU B 1 275 ? 25.038 -5.284 46.755 1.00 32.52 275 LEU B N 1
ATOM 4068 C CA . LEU B 1 275 ? 25.729 -4.028 47.020 1.00 27.70 275 LEU B CA 1
ATOM 4069 C C . LEU B 1 275 ? 24.851 -3.033 47.765 1.00 32.23 275 LEU B C 1
ATOM 4070 O O . LEU B 1 275 ? 23.663 -2.892 47.467 1.00 30.01 275 LEU B O 1
ATOM 4075 N N . ILE B 1 276 ? 25.440 -2.355 48.742 1.00 26.18 276 ILE B N 1
ATOM 4076 C CA . ILE B 1 276 ? 24.735 -1.326 49.493 1.00 33.37 276 ILE B CA 1
ATOM 4077 C C . ILE B 1 276 ? 25.657 -0.110 49.536 1.00 35.34 276 ILE B C 1
ATOM 4078 O O . ILE B 1 276 ? 26.817 -0.203 49.947 1.00 38.56 276 ILE B O 1
ATOM 4083 N N . LEU B 1 277 ? 25.140 1.026 49.082 1.00 25.89 277 LEU B N 1
ATOM 4084 C CA . LEU B 1 277 ? 25.914 2.254 49.027 1.00 33.43 277 LEU B CA 1
ATOM 4085 C C . LEU B 1 277 ? 26.090 2.988 50.342 1.00 31.96 277 LEU B C 1
ATOM 4086 O O . LEU B 1 277 ? 25.120 3.282 51.034 1.00 34.52 277 LEU B O 1
ATOM 4091 N N . PRO B 1 278 ? 27.344 3.277 50.710 1.00 36.14 278 PRO B N 1
ATOM 4092 C CA . PRO B 1 278 ? 27.654 3.999 51.943 1.00 37.36 278 PRO B CA 1
ATOM 4093 C C . PRO B 1 278 ? 27.688 5.468 51.501 1.00 38.74 278 PRO B C 1
ATOM 4094 O O . PRO B 1 278 ? 27.642 5.752 50.304 1.00 33.04 278 PRO B O 1
ATOM 4098 N N . PRO B 1 279 ? 27.756 6.416 52.443 1.00 45.51 279 PRO B N 1
ATOM 4099 C CA . PRO B 1 279 ? 27.790 7.821 52.013 1.00 39.57 279 PRO B CA 1
ATOM 4100 C C . PRO B 1 279 ? 28.903 8.103 51.001 1.00 37.48 279 PRO B C 1
ATOM 4101 O O . PRO B 1 279 ? 29.835 7.309 50.849 1.00 34.69 279 PRO B O 1
ATOM 4105 N N . LEU B 1 280 ? 28.807 9.233 50.309 1.00 49.37 280 LEU B N 1
ATOM 4106 C CA . LEU B 1 280 ? 29.819 9.594 49.326 1.00 53.48 280 LEU B CA 1
ATOM 4107 C C . LEU B 1 280 ? 30.626 10.778 49.847 1.00 52.36 280 LEU B C 1
ATOM 4108 O O . LEU B 1 280 ? 31.783 10.561 50.268 1.00 56.54 280 LEU B O 1
#

Radius of gyration: 24.5 Å; Cα contacts (8 Å, |Δi|>4): 1139; chains: 2; bounding box: 75×51×54 Å

B-factor: mean 35.54, std 15.18, range [9.87, 100.61]

Solvent-accessible surface area: 22713 Å² total; per-residue (Å²): 233,38,103,18,35,39,2,23,0,0,0,0,12,8,29,8,15,1,12,8,10,0,6,35,5,2,28,50,0,1,105,61,7,68,14,80,16,13,26,0,1,0,8,0,20,0,0,8,65,122,60,142,41,97,41,23,16,40,2,56,59,133,37,0,26,0,0,1,84,0,0,72,72,19,56,0,12,127,97,12,100,0,0,13,5,2,62,0,9,26,22,45,0,0,87,32,0,5,93,17,0,46,45,7,97,147,116,34,113,131,14,23,3,3,1,15,1,19,0,0,56,101,119,102,12,69,130,12,100,110,63,0,6,94,6,3,85,109,86,0,20,75,14,0,54,0,0,11,0,31,27,29,10,0,24,43,10,27,71,90,104,0,114,89,83,103,35,4,37,56,0,0,68,66,36,29,68,143,57,6,116,11,0,0,3,42,76,178,111,23,56,2,6,0,0,25,81,132,38,55,56,81,18,59,11,96,53,104,204,44,126,19,70,10,17,41,20,0,20,14,4,17,0,0,0,8,34,17,120,69,71,75,34,44,58,1,1,70,115,0,1,75,10,5,23,59,0,10,143,65,0,75,142,94,83,6,65,5,4,41,41,8,112,114,37,44,132,117,161,191,65,121,150,27,102,17,35,41,2,24,0,0,1,0,10,9,29,7,15,1,12,7,12,0,5,32,5,3,30,56,0,1,103,61,12,66,15,84,16,14,29,0,1,0,8,0,19,0,0,8,72,95,61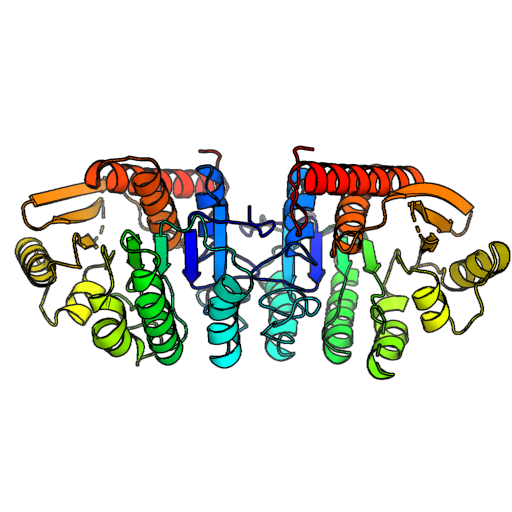,145,38,92,44,21,17,39,2,57,65,138,37,0,41,2,0,1,133,0,0,70,63,19,58,0,12,49,100,0,79,0,0,12,4,0,96,2,23,50,18,43,0,0,86,34,0,2,87,17,0,64,46,5,85,176,99,12,76,67,7,21,1,3,0,17,0,37,16,50,146,201,210,108,93,29,16,104,6,0,91,120,51,0,23,77,26,0,49,0,0,12,0,52,41,98,16,0,29,48,7,28,69,100,125,1,158,79,97,112,34,9,27,57,0,0,72,62,32,32,67,145,49,4,112,13,0,0,5,25,21,61,44,69,150,91,36,60,33,73,9,18,3,0,29,76,145,49,59,61,93,20,75,20,73,34,75,120,50,127,22,71,13,17,40,22,0,27,11,4,16,0,0,0,12,30,20,116,69,84,70,31,42,48,1,2,73,117,0,10,79,16,2,11,87,0,8,138,65,0,65,135,86,112,10,65,5,3,43,43,10,115,120

Nearest PDB structures (foldseek):
  2ddm-assembly1_B  TM=1.004E+00  e=3.545E-62  Escherichia coli
  2ddo-assembly1_B  TM=9.932E-01  e=2.639E-55  Escherichia coli
  2ddw-assembly1_A  TM=9.655E-01  e=1.695E-47  Escherichia coli
  1td2-assembly1_B  TM=9.165E-01  e=1.920E-22  Escherichia coli
  5tqi-assembly1_B  TM=9.121E-01  e=1.344E-20  Burkholderia multivorans ATCC 17616

Foldseek 3Di:
DAPFAAWQEEEEEAEALDFQAGCNPLQVLLVLLVTGYHYQHQWYKNYDPPDPDIDTAGDDLVVSLVVLVVCVVSVHYPNYAEYEYEHHADLSSLQSVLVSLVVVCVVVVRYAYEYELQADDPDPGGPHPPPSLVSCLPRPLVQHQEYEEEQSSLCSNQVFRCPDPVRSQVSQLVSDDPRHAWYWYWYVWIWTWIHGNPDIDIDIDNDDDDPEPRLVVQLVSQLVSCVVVPHDNVRSNNVSVVLSRVQVVVCVVVVHSHGDHDRD/DFPPPVDDDAPFAAFQEEEEEAEALDFQAGCNPLQVLLVLLVTGYHYQHQWYKNYDPPDPDMDTAGDDLVVRLVVLVVCVVSVRYPNHQEYEYDHHRFLSSLQSVLVSQVVVCVRHVNYAYEYELPDDDCDPGRLVSCQVGVLVQHQEYEYEQVSLCSNQVFHDPDDVRSQVSQLVSDDPRHAWYWYWYFCPVKTKIWIWIHGNPDIDIDIDIHDDAPEHRLVVQLVSQLVSCVVVPHDNVRSNRVSVVLSRVQVVVCVVVPHSHTDHDRD

Sequence (535 aa):
KSRALQADIVAVQSQVVYGSVGNSIAVPAIKQNGLNVFAVPTVLLSNTPHYDTFYGGAIPDEWFSGYLRALQERDALRQLRAVTTGYMGTASQIKILAEWLTALRKDHPDLLIMVDPVIGDIDSGIYVKPDLPEAYRQYLLPLAQGITPNIFELEILTGKNCRDLDSAIAAAKSLLSDTLKWVVVTSQEMQVVVVTADSVNVISHSRVKTDLKGTGDLFCAQLISGLLKGKALTDAVHRAGLRVLEVMRYTQQHESDELILPPLSSLLLFNDKSRALQADIVAVQSQVVYGSVGNSIAVPAIKQNGLNVFAVPTVLLSNTPHYDTFYGGAIPDEWFSGYLRALQERDALRQLRAVTTGYMGTASQIKILAEWLTALRKDHPDLLIMVDPVIGDIKPDLPEAYRQYLLPLAQGITPNIFELEILTGKNCRDLDSAIAAAKSLLSDTLKWVVVTSASGENQEMQVVVVTADSVNVISHSRVKTDLKGTGDLFCAQLISGLLKGKALTDAVHRAGLRVLEVMRYTQQHESDELILPPL

InterPro domains:
  IPR004625 Pyridoxine kinase [PTHR10534] (15-272)
  IPR004625 Pyridoxine kinase [TIGR00687] (16-275)
  IPR004625 Pyridoxine kinase [cd01173] (17-269)
  IPR013749 Pyridoxamine kinase/Phosphomethylpyrimidine kinase [PF08543] (88-266)
  IPR023479 Pyridoxine/pyridoxal/pyridoxamine kinase [MF_01638] (1-283)
  IPR029056 Ribokinase-like [G3DSA:3.40.1190.20] (1-283)
  IPR029056 Ribokinase-like [SSF53613] (18-274)

GO terms:
  GO:0008478 pyridoxal kinase activity (F, EXP)
  GO:0000287 magnesium ion binding (F, IDA)
  GO:0005829 cytosol (C, IDA)
  GO:0030170 pyridoxal phosphate binding (F, IDA)
  GO:0008478 pyridoxal kinase activity (F, IDA)
  GO:0008902 hydroxymethylpyrimidine kinase activity (F, IDA)
  GO:0042803 protein homodimerization activity (F, IDA)
  GO:0036172 thiamine salvage (P, IGI)
  GO:0009443 pyridoxal 5'-phosphate salvage (P, IGI)
  GO:0009443 pyridoxal 5'-phosphate salvage (P, IMP)
  GO:0008478 pyridoxal kinase activity (F, IMP)

CATH classification: 3.40.1190.20

Secondary structure (DSSP, 8-state):
---S---SEEEEEEEESSSSSTHHHHHHHHHHTT--EEEEEEEEESS-TTSS---EEEPPHHHHHHHHHHHHHTT--TT--EEEE---S-HHHHHHHHHHHHHHHTT-TT-EEEE----EETTTEE-S-TTHHHHIIIIIGGG-SEE--BHHHHHHHHTS--SSHHHHHHHHHHH--SS--EEEEE--EEEEEEEETTEEEEEEEE--------HHHHHHHHHHHHHHTT--HHHHHHHHHHHHHHHHHHHHHTT-SS--PPP-/----TTPPPP-S---SEEEEEEEESSSSSTHHHHHHHHHHTT--EEEEEEEEESS-TTSS---EEEPPHHHHHHHHHHHHHTT--TT--EEEE---S-HHHHHHHHHHHHHHHTT-TT-EEEE--------THHHHHIIIIITTT-SEE--BHHHHHHHH----SSHHHHHHHHHHH--SS--EEEEEEEE--EEEEEEEEEESS-EEEEEEEEE------HHHHHHHHHHHHHHTT--HHHHHHHHHHHHHHHHHHHHHTT-SS--PPP-